Protein AF-0000000084341106 (afdb_homodimer)

Structure (mmCIF, N/CA/C/O backbone):
data_AF-0000000084341106-model_v1
#
loop_
_entity.id
_entity.type
_entity.pdbx_description
1 polymer 'Cytosolic protein'
#
loop_
_atom_site.group_PDB
_atom_site.id
_atom_site.type_symbol
_atom_site.label_atom_id
_atom_site.label_alt_id
_atom_site.label_comp_id
_atom_site.label_asym_id
_atom_site.label_entity_id
_atom_site.label_seq_id
_atom_site.pdbx_PDB_ins_code
_atom_site.Cartn_x
_atom_site.Cartn_y
_atom_site.Cartn_z
_atom_site.occupancy
_atom_site.B_iso_or_equiv
_atom_site.auth_seq_id
_atom_site.auth_comp_id
_atom_site.auth_asym_id
_atom_site.auth_atom_id
_atom_site.pdbx_PDB_model_num
ATOM 1 N N . MET A 1 1 ? -22.547 -4.137 9.688 1 32.44 1 MET A N 1
ATOM 2 C CA . MET A 1 1 ? -23.359 -3.033 10.18 1 32.44 1 MET A CA 1
ATOM 3 C C . MET A 1 1 ? -22.516 -1.785 10.406 1 32.44 1 MET A C 1
ATOM 5 O O . MET A 1 1 ? -21.516 -1.837 11.109 1 32.44 1 MET A O 1
ATOM 9 N N . THR A 1 2 ? -22.547 -0.933 9.492 1 40.53 2 THR A N 1
ATOM 10 C CA . THR A 1 2 ? -21.812 0.324 9.609 1 40.53 2 THR A CA 1
ATOM 11 C C . THR A 1 2 ? -22.125 1.005 10.938 1 40.53 2 THR A C 1
ATOM 13 O O . THR A 1 2 ? -23.281 1.341 11.219 1 40.53 2 THR A O 1
ATOM 16 N N . ALA A 1 3 ? -21.391 0.699 11.945 1 47.41 3 ALA A N 1
ATOM 17 C CA . ALA A 1 3 ? -21.641 1.39 13.211 1 47.41 3 ALA A CA 1
ATOM 18 C C . ALA A 1 3 ? -22.094 2.828 12.969 1 47.41 3 ALA A C 1
ATOM 20 O O . ALA A 1 3 ? -21.688 3.457 11.984 1 47.41 3 ALA A O 1
ATOM 21 N N . THR A 1 4 ? -23.047 3.281 13.688 1 64.75 4 THR A N 1
ATOM 22 C CA . THR A 1 4 ? -23.359 4.707 13.703 1 64.75 4 THR A CA 1
ATOM 23 C C . THR A 1 4 ? -22.156 5.523 14.156 1 64.75 4 THR A C 1
ATOM 25 O O . THR A 1 4 ? -21.25 4.992 14.781 1 64.75 4 THR A O 1
ATOM 28 N N . VAL A 1 5 ? -21.953 6.68 13.648 1 73.44 5 VAL A N 1
ATOM 29 C CA . VAL A 1 5 ? -20.844 7.566 13.977 1 73.44 5 VAL A CA 1
ATOM 30 C C . VAL A 1 5 ? -20.703 7.676 15.492 1 73.44 5 VAL A C 1
ATOM 32 O O . VAL A 1 5 ? -19.594 7.754 16.016 1 73.44 5 VAL A O 1
ATOM 35 N N . SER A 1 6 ? -21.781 7.551 16.109 1 75.94 6 SER A N 1
ATOM 36 C CA . SER A 1 6 ? -21.734 7.684 17.562 1 75.94 6 SER A CA 1
ATOM 37 C C . SER A 1 6 ? -21.016 6.508 18.203 1 75.94 6 SER A C 1
ATOM 39 O O . SER A 1 6 ? -20.453 6.633 19.297 1 75.94 6 SER A O 1
ATOM 41 N N . ASP A 1 7 ? -20.906 5.453 17.484 1 84.56 7 ASP A N 1
ATOM 42 C CA . ASP A 1 7 ? -20.219 4.273 18.016 1 84.56 7 ASP A CA 1
ATOM 43 C C . ASP A 1 7 ? -18.703 4.473 17.984 1 84.56 7 ASP A C 1
ATOM 45 O O . ASP A 1 7 ? -17.969 3.736 18.656 1 84.56 7 ASP A O 1
ATOM 49 N N . LEU A 1 8 ? -18.281 5.559 17.359 1 90.75 8 LEU A N 1
ATOM 50 C CA . LEU A 1 8 ? -16.859 5.848 17.234 1 90.75 8 LEU A CA 1
ATOM 51 C C . LEU A 1 8 ? -16.375 6.676 18.422 1 90.75 8 LEU A C 1
ATOM 53 O O . LEU A 1 8 ? -15.172 6.73 18.703 1 90.75 8 LEU A O 1
ATOM 57 N N . TRP A 1 9 ? -17.359 7.32 19.141 1 94.44 9 TRP A N 1
ATOM 58 C CA . TRP A 1 9 ? -16.984 8.297 20.156 1 94.44 9 TRP A CA 1
ATOM 59 C C . TRP A 1 9 ? -16.625 7.602 21.469 1 94.44 9 TRP A C 1
ATOM 61 O O . TRP A 1 9 ? -17.375 6.727 21.938 1 94.44 9 TRP A O 1
ATOM 71 N N . ASP A 1 10 ? -15.5 7.977 21.953 1 94.81 10 ASP A N 1
ATOM 72 C CA . ASP A 1 10 ? -15.086 7.559 23.281 1 94.81 10 ASP A CA 1
ATOM 73 C C . ASP A 1 10 ? -15.617 8.523 24.344 1 94.81 10 ASP A C 1
ATOM 75 O O . ASP A 1 10 ? -15.461 9.742 24.219 1 94.81 10 ASP A O 1
ATOM 79 N N . GLU A 1 11 ? -16.109 8.07 25.422 1 94.31 11 GLU A N 1
ATOM 80 C CA . GLU A 1 11 ? -16.797 8.875 26.438 1 94.31 11 GLU A CA 1
ATOM 81 C C . GLU A 1 11 ? -15.828 9.844 27.109 1 94.31 11 GLU A C 1
ATOM 83 O O . GLU A 1 11 ? -16.234 10.891 27.609 1 94.31 11 GLU A O 1
ATOM 88 N N . THR A 1 12 ? -14.586 9.523 27.094 1 95 12 THR A N 1
ATOM 89 C CA . THR A 1 12 ? -13.578 10.367 27.75 1 95 12 THR A CA 1
ATOM 90 C C . THR A 1 12 ? -12.836 11.203 26.703 1 95 12 THR A C 1
ATOM 92 O O . THR A 1 12 ? -12.836 12.43 26.766 1 95 12 THR A O 1
ATOM 95 N N . LEU A 1 13 ? -12.344 10.617 25.641 1 96.5 13 LEU A N 1
ATOM 96 C CA . LEU A 1 13 ? -11.5 11.273 24.656 1 96.5 13 LEU A CA 1
ATOM 97 C C . LEU A 1 13 ? -12.328 12.219 23.781 1 96.5 13 LEU A C 1
ATOM 99 O O . LEU A 1 13 ? -11.805 13.219 23.281 1 96.5 13 LEU A O 1
ATOM 103 N N . ASP A 1 14 ? -13.672 11.828 23.688 1 96.88 14 ASP A N 1
ATOM 104 C CA . ASP A 1 14 ? -14.547 12.609 22.812 1 96.88 14 ASP A CA 1
ATOM 105 C C . ASP A 1 14 ? -15.734 13.172 23.594 1 96.88 14 ASP A C 1
ATOM 107 O O . ASP A 1 14 ? -16.828 13.312 23.047 1 96.88 14 ASP A O 1
ATOM 111 N N . ALA A 1 15 ? -15.594 13.492 24.828 1 93.94 15 ALA A N 1
ATOM 112 C CA . ALA A 1 15 ? -16.688 13.898 25.703 1 93.94 15 ALA A CA 1
ATOM 113 C C . ALA A 1 15 ? -17.438 15.102 25.125 1 93.94 15 ALA A C 1
ATOM 115 O O . ALA A 1 15 ? -18.656 15.188 25.234 1 93.94 15 ALA A O 1
ATOM 116 N N . ASP A 1 16 ? -16.781 15.969 24.531 1 92.12 16 ASP A N 1
ATOM 117 C CA . ASP A 1 16 ? -17.406 17.203 24.047 1 92.12 16 ASP A CA 1
ATOM 118 C C . ASP A 1 16 ? -18.297 16.922 22.844 1 92.12 16 ASP A C 1
ATOM 120 O O . ASP A 1 16 ? -19.125 17.766 22.469 1 92.12 16 ASP A O 1
ATOM 124 N N . ARG A 1 17 ? -18.125 15.766 22.203 1 94.81 17 ARG A N 1
ATOM 125 C CA . ARG A 1 17 ? -18.938 15.406 21.047 1 94.81 17 ARG A CA 1
ATOM 126 C C . ARG A 1 17 ? -20.375 15.102 21.469 1 94.81 17 ARG A C 1
ATOM 128 O O . ARG A 1 17 ? -21.297 15.117 20.641 1 94.81 17 ARG A O 1
ATOM 135 N N . PHE A 1 18 ? -20.578 14.93 22.766 1 93.62 18 PHE A N 1
ATOM 136 C CA . PHE A 1 18 ? -21.906 14.586 23.281 1 93.62 18 PHE A CA 1
ATOM 137 C C . PHE A 1 18 ? -22.688 15.852 23.625 1 93.62 18 PHE A C 1
ATOM 139 O O . PHE A 1 18 ? -23.875 15.773 23.969 1 93.62 18 PHE A O 1
ATOM 146 N N . VAL A 1 19 ? -22.047 16.969 23.5 1 94.44 19 VAL A N 1
ATOM 147 C CA . VAL A 1 19 ? -22.688 18.25 23.75 1 94.44 19 VAL A CA 1
ATOM 148 C C . VAL A 1 19 ? -22.828 19.031 22.438 1 94.44 19 VAL A C 1
ATOM 150 O O . VAL A 1 19 ? -21.828 19.344 21.781 1 94.44 19 VAL A O 1
ATOM 153 N N . PRO A 1 20 ? -24.031 19.344 22.109 1 94.38 20 PRO A N 1
ATOM 154 C CA . PRO A 1 20 ? -24.203 20.109 20.875 1 94.38 20 PRO A CA 1
ATOM 155 C C . PRO A 1 20 ? -23.531 21.484 20.922 1 94.38 20 PRO A C 1
ATOM 157 O O . PRO A 1 20 ? -23.531 22.141 21.953 1 94.38 20 PRO A O 1
ATOM 160 N N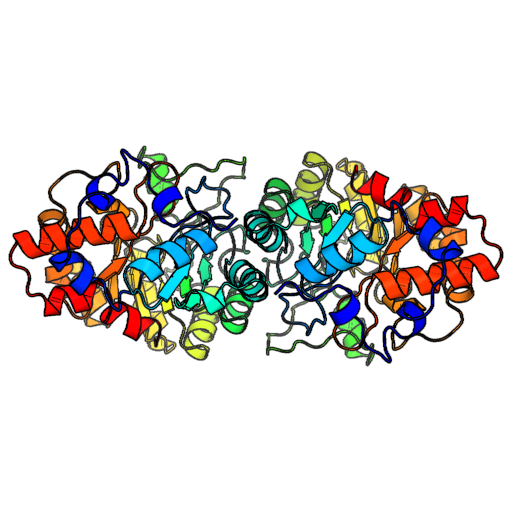 . ASP A 1 21 ? -22.875 21.875 19.828 1 96.38 21 ASP A N 1
ATOM 161 C CA . ASP A 1 21 ? -22.297 23.203 19.625 1 96.38 21 ASP A CA 1
ATOM 162 C C . ASP A 1 21 ? -22.484 23.656 18.188 1 96.38 21 ASP A C 1
ATOM 164 O O . ASP A 1 21 ? -21.531 23.641 17.406 1 96.38 21 ASP A O 1
ATOM 168 N N . PRO A 1 22 ? -23.641 24.125 17.875 1 96.75 22 PRO A N 1
ATOM 169 C CA . PRO A 1 22 ? -23.969 24.484 16.484 1 96.75 22 PRO A CA 1
ATOM 170 C C . PRO A 1 22 ? -23.062 25.578 15.938 1 96.75 22 PRO A C 1
ATOM 172 O O . PRO A 1 22 ? -22.797 25.625 14.734 1 96.75 22 PRO A O 1
ATOM 175 N N . GLU A 1 23 ? -22.672 26.469 16.844 1 97.62 23 GLU A N 1
ATOM 176 C CA . GLU A 1 23 ? -21.797 27.562 16.406 1 97.62 23 GLU A CA 1
ATOM 177 C C . GLU A 1 23 ? -20.484 27.016 15.875 1 97.62 23 GLU A C 1
ATOM 179 O O . GLU A 1 23 ? -20.031 27.406 14.789 1 97.62 23 GLU A O 1
ATOM 184 N N . VAL A 1 24 ? -19.891 26.109 16.562 1 98.25 24 VAL A N 1
ATOM 185 C CA . VAL A 1 24 ? -18.625 25.5 16.156 1 98.25 24 VAL A CA 1
ATOM 186 C C . VAL A 1 24 ? -18.844 24.641 14.922 1 98.25 24 VAL A C 1
ATOM 188 O O . VAL A 1 24 ? -18.062 24.688 13.977 1 98.25 24 VAL A O 1
ATOM 191 N N . ASP A 1 25 ? -19.906 23.875 14.93 1 97.38 25 ASP A N 1
ATOM 192 C CA . ASP A 1 25 ? -20.172 22.953 13.836 1 97.38 25 ASP A CA 1
ATOM 193 C C . ASP A 1 25 ? -20.359 23.703 12.516 1 97.38 25 ASP A C 1
ATOM 195 O O . ASP A 1 25 ? -19.953 23.219 11.461 1 97.38 25 ASP A O 1
ATOM 199 N N . ALA A 1 26 ? -20.969 24.859 12.625 1 98.19 26 ALA A N 1
ATOM 200 C CA . ALA A 1 26 ? -21.172 25.672 11.422 1 98.19 26 ALA A CA 1
ATOM 201 C C . ALA A 1 26 ? -19.828 26.078 10.812 1 98.19 26 ALA A C 1
ATOM 203 O O . ALA A 1 26 ? -19.719 26.188 9.586 1 98.19 26 ALA A O 1
ATOM 204 N N . LEU A 1 27 ? -18.797 26.234 11.641 1 98.69 27 LEU A N 1
ATOM 205 C CA . LEU A 1 27 ? -17.484 26.703 11.172 1 98.69 27 LEU A CA 1
ATOM 206 C C . LEU A 1 27 ? -16.656 25.531 10.664 1 98.69 27 LEU A C 1
ATOM 208 O O . LEU A 1 27 ? -15.625 25.734 10.016 1 98.69 27 LEU A O 1
ATOM 212 N N . LEU A 1 28 ? -17.109 24.312 10.852 1 98.62 28 LEU A N 1
ATOM 213 C CA . LEU A 1 28 ? -16.406 23.141 10.383 1 98.62 28 LEU A CA 1
ATOM 214 C C . LEU A 1 28 ? -16.844 22.75 8.977 1 98.62 28 LEU A C 1
ATOM 216 O O . LEU A 1 28 ? -16.156 21.984 8.289 1 98.62 28 LEU A O 1
ATOM 220 N N . VAL A 1 29 ? -18.094 23.266 8.555 1 98.5 29 VAL A N 1
ATOM 221 C CA . VAL A 1 29 ? -18.594 22.969 7.223 1 98.5 29 VAL A CA 1
ATOM 222 C C . VAL A 1 29 ? -17.578 23.422 6.172 1 98.5 29 VAL A C 1
ATOM 224 O O . VAL A 1 29 ? -17.109 24.562 6.207 1 98.5 29 VAL A O 1
ATOM 227 N N . GLY A 1 30 ? -17.203 22.484 5.316 1 98.5 30 GLY A N 1
ATOM 228 C CA . GLY A 1 30 ? -16.219 22.781 4.289 1 98.5 30 GLY A CA 1
ATOM 229 C C . GLY A 1 30 ? -14.789 22.547 4.734 1 98.5 30 GLY A C 1
ATOM 230 O O . GLY A 1 30 ? -13.844 22.828 3.992 1 98.5 30 GLY A O 1
ATOM 231 N N . GLY A 1 31 ? -14.586 22 5.957 1 98.81 31 GLY A N 1
ATOM 232 C CA . GLY A 1 31 ? -13.258 21.719 6.48 1 98.81 31 GLY A CA 1
ATOM 233 C C . GLY A 1 31 ? -12.477 20.734 5.625 1 98.81 31 GLY A C 1
ATOM 234 O O . GLY A 1 31 ? -13.062 19.984 4.844 1 98.81 31 GLY A O 1
ATOM 235 N N . VAL A 1 32 ? -11.164 20.828 5.645 1 98.94 32 VAL A N 1
ATOM 236 C CA . VAL A 1 32 ? -10.227 19.938 4.969 1 98.94 32 VAL A CA 1
ATOM 237 C C . VAL A 1 32 ? -9.078 19.578 5.914 1 98.94 32 VAL A C 1
ATOM 239 O O . VAL A 1 32 ? -8.359 20.453 6.379 1 98.94 32 VAL A O 1
ATOM 242 N N . ASP A 1 33 ? -8.961 18.312 6.238 1 98.88 33 ASP A N 1
ATOM 243 C CA . ASP A 1 33 ? -7.871 17.844 7.082 1 98.88 33 ASP A CA 1
ATOM 244 C C . ASP A 1 33 ? -6.77 17.203 6.246 1 98.88 33 ASP A C 1
ATOM 246 O O . ASP A 1 33 ? -6.902 16.047 5.809 1 98.88 33 ASP A O 1
ATOM 250 N N . LEU A 1 34 ? -5.617 17.812 6.141 1 98.75 34 LEU A N 1
ATOM 251 C CA . LEU A 1 34 ? -4.543 17.344 5.266 1 98.75 34 LEU A CA 1
ATOM 252 C C . LEU A 1 34 ? -3.684 16.297 5.961 1 98.75 34 LEU A C 1
ATOM 254 O O . LEU A 1 34 ? -2.717 15.797 5.383 1 98.75 34 LEU A O 1
ATOM 258 N N . HIS A 1 35 ? -4.059 15.953 7.188 1 98.81 35 HIS A N 1
ATOM 259 C CA . HIS A 1 35 ? -3.15 15.117 7.965 1 98.81 35 HIS A CA 1
ATOM 260 C C . HIS A 1 35 ? -3.908 14.297 9 1 98.81 35 HIS A C 1
ATOM 262 O O . HIS A 1 35 ? -4.023 14.695 10.156 1 98.81 35 HIS A O 1
ATOM 268 N N . THR A 1 36 ? -4.379 13.133 8.625 1 98.75 36 THR A N 1
ATOM 269 C CA . THR A 1 36 ? -5.02 12.195 9.531 1 98.75 36 THR A CA 1
ATOM 270 C C . THR A 1 36 ? -4.262 10.867 9.562 1 98.75 36 THR A C 1
ATOM 272 O O . THR A 1 36 ? -3.529 10.547 8.625 1 98.75 36 THR A O 1
ATOM 275 N N . HIS A 1 37 ? -4.422 10.117 10.641 1 98.38 37 HIS A N 1
ATOM 276 C CA . HIS A 1 37 ? -3.709 8.859 10.805 1 98.38 37 HIS A CA 1
ATOM 277 C C . HIS A 1 37 ? -4.676 7.707 11.07 1 98.38 37 HIS A C 1
ATOM 279 O O . HIS A 1 37 ? -4.652 7.113 12.148 1 98.38 37 HIS A O 1
ATOM 285 N N . PRO A 1 38 ? -5.473 7.312 10.133 1 98.31 38 PRO A N 1
ATOM 286 C CA . PRO A 1 38 ? -6.262 6.09 10.281 1 98.31 38 PRO A CA 1
ATOM 287 C C . PRO A 1 38 ? -5.441 4.824 10.055 1 98.31 38 PRO A C 1
ATOM 289 O O . PRO A 1 38 ? -4.266 4.902 9.688 1 98.31 38 PRO A O 1
ATOM 292 N N . GLY A 1 39 ? -6.094 3.711 10.367 1 97.06 39 GLY A N 1
ATOM 293 C CA . GLY A 1 39 ? -5.488 2.443 9.992 1 97.06 39 GLY A CA 1
ATOM 294 C C . GLY A 1 39 ? -5.785 2.041 8.562 1 97.06 39 GLY A C 1
ATOM 295 O O . GLY A 1 39 ? -6.645 2.639 7.906 1 97.06 39 GLY A O 1
ATOM 296 N N . PRO A 1 40 ? -5.023 1.039 8.094 1 97.12 40 PRO A N 1
ATOM 297 C CA . PRO A 1 40 ? -4.086 0.155 8.789 1 97.12 40 PRO A CA 1
ATOM 298 C C . PRO A 1 40 ? -2.723 0.804 9.016 1 97.12 40 PRO A C 1
ATOM 300 O O . PRO A 1 40 ? -2.314 1.677 8.25 1 97.12 40 PRO A O 1
ATOM 303 N N . SER A 1 41 ? -2.109 0.45 10.039 1 96.69 41 SER A N 1
ATOM 304 C CA . SER A 1 41 ? -0.81 1.003 10.406 1 96.69 41 SER A CA 1
ATOM 305 C C . SER A 1 41 ? -0.132 0.157 11.484 1 96.69 41 SER A C 1
ATOM 307 O O . SER A 1 41 ? -0.804 -0.431 12.328 1 96.69 41 SER A O 1
ATOM 309 N N . PRO A 1 42 ? 1.198 0.078 11.414 1 96 42 PRO A N 1
ATOM 310 C CA . PRO A 1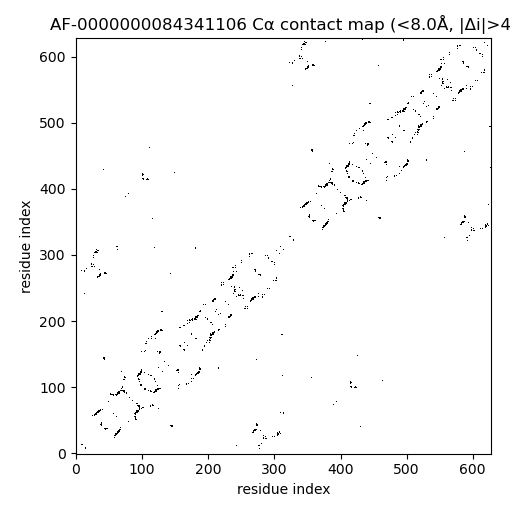 42 ? 1.908 -0.516 12.547 1 96 42 PRO A CA 1
ATOM 311 C C . PRO A 1 42 ? 1.64 0.217 13.859 1 96 42 PRO A C 1
ATOM 313 O O . PRO A 1 42 ? 1.7 -0.388 14.93 1 96 42 PRO A O 1
ATOM 316 N N . PHE A 1 43 ? 1.455 1.545 13.75 1 95.5 43 PHE A N 1
ATOM 317 C CA . PHE A 1 43 ? 1.056 2.305 14.922 1 95.5 43 PHE A CA 1
ATOM 318 C C . PHE A 1 43 ? -0.401 2.031 15.281 1 95.5 43 PHE A C 1
ATOM 320 O O . PHE A 1 43 ? -1.273 2.066 14.406 1 95.5 43 PHE A O 1
ATOM 327 N N . PRO A 1 44 ? -0.688 1.733 16.531 1 94.75 44 PRO A N 1
ATOM 328 C CA . PRO A 1 44 ? -2.078 1.482 16.906 1 94.75 44 PRO A CA 1
ATOM 329 C C . PRO A 1 44 ? -3.002 2.654 16.578 1 94.75 44 PRO A C 1
ATOM 331 O O . PRO A 1 44 ? -2.684 3.803 16.906 1 94.75 44 PRO A O 1
ATOM 334 N N . ARG A 1 45 ? -4.066 2.332 15.945 1 96.06 45 ARG A N 1
ATOM 335 C CA . ARG A 1 45 ? -5.016 3.348 15.5 1 96.06 45 ARG A CA 1
ATOM 336 C C . ARG A 1 45 ? -6.383 3.135 16.141 1 96.06 45 ARG A C 1
ATOM 338 O O . ARG A 1 45 ? -6.703 2.029 16.578 1 96.06 45 ARG A O 1
ATOM 345 N N . ARG A 1 46 ? -7.18 4.215 16.203 1 93.5 46 ARG A N 1
ATOM 346 C CA . ARG A 1 46 ? -8.508 4.219 16.812 1 93.5 46 ARG A CA 1
ATOM 347 C C . ARG A 1 46 ? -9.602 4.133 15.75 1 93.5 46 ARG A C 1
ATOM 349 O O . ARG A 1 46 ? -10.758 3.84 16.062 1 93.5 46 ARG A O 1
ATOM 356 N N . MET A 1 47 ? -9.203 4.398 14.586 1 96.44 47 MET A N 1
ATOM 357 C CA . MET A 1 47 ? -10.203 4.516 13.531 1 96.44 47 MET A CA 1
ATOM 358 C C . MET A 1 47 ? -9.664 3.988 12.211 1 96.44 47 MET A C 1
ATOM 360 O O . MET A 1 47 ? -8.453 3.99 11.977 1 96.44 47 MET A O 1
ATOM 364 N N . SER A 1 48 ? -10.57 3.486 11.391 1 97.5 48 SER A N 1
ATOM 365 C CA . SER A 1 48 ? -10.258 3.131 10.008 1 97.5 48 SER A CA 1
ATOM 366 C C . SER A 1 48 ? -10.43 4.324 9.078 1 97.5 48 SER A C 1
ATOM 368 O O . SER A 1 48 ? -10.891 5.387 9.5 1 97.5 48 SER A O 1
ATOM 370 N N . ILE A 1 49 ? -10.039 4.129 7.859 1 98.56 49 ILE A N 1
ATOM 371 C CA . ILE A 1 49 ? -10.25 5.156 6.844 1 98.56 49 ILE A CA 1
ATOM 372 C C . ILE A 1 49 ? -11.742 5.426 6.684 1 98.56 49 ILE A C 1
ATOM 374 O O . ILE A 1 49 ? -12.172 6.578 6.609 1 98.56 49 ILE A O 1
ATOM 378 N N . MET A 1 50 ? -12.547 4.371 6.715 1 97.62 50 MET A N 1
ATOM 379 C CA . MET A 1 50 ? -13.992 4.492 6.598 1 97.62 50 MET A CA 1
ATOM 380 C C . MET A 1 50 ? -14.57 5.273 7.773 1 97.62 50 MET A C 1
ATOM 382 O O . MET A 1 50 ? -15.445 6.121 7.59 1 97.62 50 MET A O 1
ATOM 386 N N . ASP A 1 51 ? -14.055 4.992 8.938 1 97.12 51 ASP A N 1
ATOM 387 C CA . ASP A 1 51 ? -14.5 5.688 10.141 1 97.12 51 ASP A CA 1
ATOM 388 C C . ASP A 1 51 ? -14.195 7.184 10.055 1 97.12 51 ASP A C 1
ATOM 390 O O . ASP A 1 51 ? -15.047 8.016 10.383 1 97.12 51 ASP A O 1
ATOM 394 N N . ALA A 1 52 ? -12.977 7.492 9.633 1 97.94 52 ALA A N 1
ATOM 395 C CA . ALA A 1 52 ? -12.555 8.883 9.523 1 97.94 52 ALA A CA 1
ATOM 396 C C . ALA A 1 52 ? -13.461 9.656 8.57 1 97.94 52 ALA A C 1
ATOM 398 O O . ALA A 1 52 ? -13.914 10.758 8.891 1 97.94 52 ALA A O 1
ATOM 399 N N . ALA A 1 53 ? -13.719 9.047 7.441 1 98.06 53 ALA A N 1
ATOM 400 C CA . ALA A 1 53 ? -14.562 9.688 6.43 1 98.06 53 ALA A CA 1
ATOM 401 C C . ALA A 1 53 ? -15.984 9.883 6.949 1 98.06 53 ALA A C 1
ATOM 403 O O . ALA A 1 53 ? -16.562 10.953 6.773 1 98.06 53 ALA A O 1
ATOM 404 N N . THR A 1 54 ? -16.5 8.891 7.605 1 97.12 54 THR A N 1
ATOM 405 C CA . THR A 1 54 ? -17.875 8.938 8.125 1 97.12 54 THR A CA 1
ATOM 406 C C . THR A 1 54 ? -18 10.031 9.18 1 97.12 54 THR A C 1
ATOM 408 O O . THR A 1 54 ? -18.969 10.812 9.156 1 97.12 54 THR A O 1
ATOM 411 N N . ASP A 1 55 ? -17.047 10.07 10.07 1 97.25 55 ASP A N 1
ATOM 412 C CA . ASP A 1 55 ? -17.078 11.086 11.117 1 97.25 55 ASP A CA 1
ATOM 413 C C . ASP A 1 55 ? -16.984 12.492 10.523 1 97.25 55 ASP A C 1
ATOM 415 O O . ASP A 1 55 ? -17.734 13.383 10.914 1 97.25 55 ASP A O 1
ATOM 419 N N . ALA A 1 56 ? -16.125 12.68 9.57 1 97.94 56 ALA A N 1
ATOM 420 C CA . ALA A 1 56 ? -15.922 13.977 8.922 1 97.94 56 ALA A CA 1
ATOM 421 C C . ALA A 1 56 ? -17.188 14.414 8.18 1 97.94 56 ALA A C 1
ATOM 423 O O . ALA A 1 56 ? -17.531 15.602 8.164 1 97.94 56 ALA A O 1
ATOM 424 N N . ALA A 1 57 ? -17.875 13.492 7.621 1 97.19 57 ALA A N 1
ATOM 425 C CA . ALA A 1 57 ? -19.078 13.781 6.844 1 97.19 57 ALA A CA 1
ATOM 426 C C . ALA A 1 57 ? -20.172 14.344 7.738 1 97.19 57 ALA A C 1
ATOM 428 O O . ALA A 1 57 ? -20.984 15.164 7.293 1 97.19 57 ALA A O 1
ATOM 429 N N . THR A 1 58 ? -20.203 13.969 8.961 1 95.38 58 THR A N 1
ATOM 430 C CA . THR A 1 58 ? -21.266 14.383 9.867 1 95.38 58 THR A CA 1
ATOM 431 C C . THR A 1 58 ? -21.234 15.891 10.094 1 95.38 58 THR A C 1
ATOM 433 O O . THR A 1 58 ? -22.234 16.5 10.461 1 95.38 58 THR A O 1
ATOM 436 N N . VAL A 1 59 ? -20.016 16.469 9.852 1 96.25 59 VAL A N 1
ATOM 437 C CA . VAL A 1 59 ? -19.906 17.906 10.117 1 96.25 59 VAL A CA 1
ATOM 438 C C . VAL A 1 59 ? -19.656 18.656 8.82 1 96.25 59 VAL A C 1
ATOM 440 O O . VAL A 1 59 ? -19.297 19.828 8.836 1 96.25 59 VAL A O 1
ATOM 443 N N . GLY A 1 60 ? -19.672 17.969 7.723 1 97.56 60 GLY A N 1
ATOM 444 C CA . GLY A 1 60 ? -19.656 18.625 6.422 1 97.56 60 GLY A CA 1
ATOM 445 C C . GLY A 1 60 ? -18.25 18.891 5.906 1 97.56 60 GLY A C 1
ATOM 446 O O . GLY A 1 60 ? -18.047 19.812 5.121 1 97.56 60 GLY A O 1
ATOM 447 N N . PHE A 1 61 ? -17.25 18.156 6.352 1 98.62 61 PHE A N 1
ATOM 448 C CA . PHE A 1 61 ? -15.906 18.266 5.789 1 98.62 61 PHE A CA 1
ATOM 449 C C . PHE A 1 61 ? -15.906 17.891 4.312 1 98.62 61 PHE A C 1
ATOM 451 O O . PHE A 1 61 ? -16.641 16.984 3.9 1 98.62 61 PHE A O 1
ATOM 458 N N . ARG A 1 62 ? -15.016 18.516 3.596 1 98.5 62 ARG A N 1
ATOM 459 C CA . ARG A 1 62 ? -14.93 18.266 2.16 1 98.5 62 ARG A CA 1
ATOM 460 C C . ARG A 1 62 ? -13.938 17.156 1.853 1 98.5 62 ARG A C 1
ATOM 462 O O . ARG A 1 62 ? -14.148 16.375 0.919 1 98.5 62 ARG A O 1
ATOM 469 N N . ALA A 1 63 ? -12.844 17.094 2.621 1 98.88 63 ALA A N 1
ATOM 470 C CA . ALA A 1 63 ? -11.789 16.156 2.223 1 98.88 63 ALA A CA 1
ATOM 471 C C . ALA A 1 63 ? -10.891 15.812 3.404 1 98.88 63 ALA A C 1
ATOM 473 O O . ALA A 1 63 ? -10.797 16.578 4.371 1 98.88 63 ALA A O 1
ATOM 474 N N . LEU A 1 64 ? -10.32 14.664 3.316 1 98.75 64 LEU A N 1
ATOM 475 C CA . LEU A 1 64 ? -9.32 14.164 4.25 1 98.75 64 LEU A CA 1
ATOM 476 C C . LEU A 1 64 ? -8.109 13.617 3.504 1 98.75 64 LEU A C 1
ATOM 478 O O . LEU A 1 64 ? -8.25 12.992 2.453 1 98.75 64 LEU A O 1
ATOM 482 N N . VAL A 1 65 ? -6.926 13.844 4.062 1 98.94 65 VAL A N 1
ATOM 483 C CA . VAL A 1 65 ? -5.719 13.148 3.619 1 98.94 65 VAL A CA 1
ATOM 484 C C . VAL A 1 65 ? -5.27 12.156 4.688 1 98.94 65 VAL A C 1
ATOM 486 O O . VAL A 1 65 ? -5.117 12.516 5.855 1 98.94 65 VAL A O 1
ATOM 489 N N . CYS A 1 66 ? -5.145 10.922 4.27 1 98.88 66 CYS A N 1
ATOM 490 C CA . CYS A 1 66 ? -4.715 9.859 5.172 1 98.88 66 CYS A CA 1
ATOM 491 C C . CYS A 1 66 ? -3.223 9.586 5.031 1 98.88 66 CYS A C 1
ATOM 493 O O . CYS A 1 66 ? -2.723 9.391 3.92 1 98.88 66 CYS A O 1
ATOM 495 N N . LYS A 1 67 ? -2.543 9.516 6.16 1 98.75 67 LYS A N 1
ATOM 496 C CA . LYS A 1 67 ? -1.092 9.359 6.168 1 98.75 67 LYS A CA 1
ATOM 497 C C . LYS A 1 67 ? -0.674 8.148 6.996 1 98.75 67 LYS A C 1
ATOM 499 O O . LYS A 1 67 ? -1.193 7.934 8.094 1 98.75 67 LYS A O 1
ATOM 504 N N . SER A 1 68 ? 0.153 7.406 6.449 1 98.25 68 SER A N 1
ATOM 505 C CA . SER A 1 68 ? 0.958 6.43 7.176 1 98.25 68 SER A CA 1
ATOM 506 C C . SER A 1 68 ? 2.445 6.742 7.055 1 98.25 68 SER A C 1
ATOM 508 O O . SER A 1 68 ? 2.914 7.16 5.992 1 98.25 68 SER A O 1
ATOM 510 N N . HIS A 1 69 ? 3.141 6.516 8.117 1 98 69 HIS A N 1
ATOM 511 C CA . HIS A 1 69 ? 4.59 6.691 8.086 1 98 69 HIS A CA 1
ATOM 512 C C . HIS A 1 69 ? 5.27 5.555 7.332 1 98 69 HIS A C 1
ATOM 514 O O . HIS A 1 69 ? 6.438 5.664 6.961 1 98 69 HIS A O 1
ATOM 520 N N . HIS A 1 70 ? 4.52 4.488 7.074 1 97.94 70 HIS A N 1
ATOM 521 C CA . HIS A 1 70 ? 5.191 3.248 6.703 1 97.94 70 HIS A CA 1
ATOM 522 C C . HIS A 1 70 ? 4.875 2.854 5.266 1 97.94 70 HIS A C 1
ATOM 524 O O . HIS A 1 70 ? 5.617 2.09 4.648 1 97.94 70 HIS A O 1
ATOM 530 N N . HIS A 1 71 ? 3.754 3.234 4.777 1 98.12 71 HIS A N 1
ATOM 531 C CA . HIS A 1 71 ? 3.338 2.881 3.426 1 98.12 71 HIS A CA 1
ATOM 532 C C . HIS A 1 71 ? 2.42 3.945 2.834 1 98.12 71 HIS A C 1
ATOM 534 O O . HIS A 1 71 ? 1.931 4.82 3.555 1 98.12 71 HIS A O 1
ATOM 540 N N . SER A 1 72 ? 2.305 3.951 1.5 1 98.5 72 SER A N 1
ATOM 541 C CA . SER A 1 72 ? 1.286 4.789 0.874 1 98.5 72 SER A CA 1
ATOM 542 C C . SER A 1 72 ? -0.116 4.273 1.175 1 98.5 72 SER A C 1
ATOM 544 O O . SER A 1 72 ? -0.406 3.092 0.969 1 98.5 72 SER A O 1
ATOM 546 N N . MET A 1 73 ? -0.992 5.137 1.605 1 98.44 73 MET A N 1
ATOM 547 C CA . MET A 1 73 ? -2.354 4.703 1.909 1 98.44 73 MET A CA 1
ATOM 548 C C . MET A 1 73 ? -3.26 4.867 0.693 1 98.44 73 MET A C 1
ATOM 550 O O . MET A 1 73 ? -4.457 4.582 0.763 1 98.44 73 MET A O 1
ATOM 554 N N . GLN A 1 74 ? -2.637 5.312 -0.388 1 98.69 74 GLN A N 1
ATOM 555 C CA . GLN A 1 74 ? -3.463 5.559 -1.565 1 98.69 74 GLN A CA 1
ATOM 556 C C . GLN A 1 74 ? -4.082 4.266 -2.088 1 98.69 74 GLN A C 1
ATOM 558 O O . GLN A 1 74 ? -5.23 4.258 -2.535 1 98.69 74 GLN A O 1
ATOM 563 N N . SER A 1 75 ? -3.336 3.168 -2.027 1 98.19 75 SER A N 1
ATOM 564 C CA . SER A 1 75 ? -3.92 1.919 -2.506 1 98.19 75 SER A CA 1
ATOM 565 C C . SER A 1 75 ? -5.012 1.423 -1.565 1 98.19 75 SER A C 1
ATOM 567 O O . SER A 1 75 ? -5.992 0.82 -2.008 1 98.19 75 SER A O 1
ATOM 569 N N . ASP A 1 76 ? -4.887 1.653 -0.268 1 98.69 76 ASP A N 1
ATOM 570 C CA . ASP A 1 76 ? -5.941 1.348 0.692 1 98.69 76 ASP A CA 1
ATOM 571 C C . ASP A 1 76 ? -7.242 2.064 0.328 1 98.69 76 ASP A C 1
ATOM 573 O O . ASP A 1 76 ? -8.32 1.463 0.35 1 98.69 76 ASP A O 1
ATOM 577 N N . ILE A 1 77 ? -7.043 3.295 0.051 1 98.81 77 ILE A N 1
ATOM 578 C CA . ILE A 1 77 ? -8.172 4.164 -0.261 1 98.81 77 ILE A CA 1
ATOM 579 C C . ILE A 1 77 ? -8.867 3.676 -1.532 1 98.81 77 ILE A C 1
ATOM 581 O O . ILE A 1 77 ? -10.094 3.559 -1.573 1 98.81 77 ILE A O 1
ATOM 585 N N . LEU A 1 78 ? -8.094 3.346 -2.52 1 98.44 78 LEU A N 1
ATOM 586 C CA . LEU A 1 78 ? -8.656 2.842 -3.77 1 98.44 78 LEU A CA 1
ATOM 587 C C . LEU A 1 78 ? -9.391 1.521 -3.543 1 98.44 78 LEU A C 1
ATOM 589 O O . LEU A 1 78 ? -10.438 1.281 -4.137 1 98.44 78 LEU A O 1
ATOM 593 N N . ALA A 1 79 ? -8.828 0.663 -2.729 1 98.44 79 ALA A N 1
ATOM 594 C CA . ALA A 1 79 ? -9.508 -0.59 -2.404 1 98.44 79 ALA A CA 1
ATOM 595 C C . ALA A 1 79 ? -10.867 -0.33 -1.767 1 98.44 79 ALA A C 1
ATOM 597 O O . ALA A 1 79 ? -11.852 -0.995 -2.098 1 98.44 79 ALA A O 1
ATOM 598 N N . LEU A 1 80 ? -10.914 0.663 -0.921 1 98.38 80 LEU A N 1
ATOM 599 C CA . LEU A 1 80 ? -12.133 0.966 -0.18 1 98.38 80 LEU A CA 1
ATOM 600 C C . LEU A 1 80 ? -13.148 1.679 -1.069 1 98.38 80 LEU A C 1
ATOM 602 O O . LEU A 1 80 ? -14.344 1.654 -0.791 1 98.38 80 LEU A O 1
ATOM 606 N N . GLU A 1 81 ? -12.664 2.373 -2.098 1 96.81 81 GLU A N 1
ATOM 607 C CA . GLU A 1 81 ? -13.594 2.996 -3.037 1 96.81 81 GLU A CA 1
ATOM 608 C C . GLU A 1 81 ? -14.484 1.951 -3.709 1 96.81 81 GLU A C 1
ATOM 610 O O . GLU A 1 81 ? -15.633 2.232 -4.047 1 96.81 81 GLU A O 1
ATOM 615 N N . SER A 1 82 ? -13.93 0.776 -3.805 1 90.12 82 SER A N 1
ATOM 616 C CA . SER A 1 82 ? -14.688 -0.306 -4.426 1 90.12 82 SER A CA 1
ATOM 617 C C . SER A 1 82 ? -15.836 -0.765 -3.533 1 90.12 82 SER A C 1
ATOM 619 O O . SER A 1 82 ? -16.734 -1.473 -3.984 1 90.12 82 SER A O 1
ATOM 621 N N . VAL A 1 83 ? -15.812 -0.282 -2.309 1 94.62 83 VAL A N 1
ATOM 622 C CA . VAL A 1 83 ? -16.828 -0.759 -1.385 1 94.62 83 VAL A CA 1
ATOM 623 C C . VAL A 1 83 ? -17.516 0.429 -0.704 1 94.62 83 VAL A C 1
ATOM 625 O O . VAL A 1 83 ? -17.891 0.351 0.469 1 94.62 83 VAL A O 1
ATOM 628 N N . GLY A 1 84 ? -17.562 1.533 -1.352 1 94.5 84 GLY A N 1
ATOM 629 C CA . GLY A 1 84 ? -18.516 2.549 -0.942 1 94.5 84 GLY A CA 1
ATOM 630 C C . GLY A 1 84 ? -17.859 3.764 -0.308 1 94.5 84 GLY A C 1
ATOM 631 O O . GLY A 1 84 ? -18.547 4.68 0.144 1 94.5 84 GLY A O 1
ATOM 632 N N . LEU A 1 85 ? -16.516 3.83 -0.264 1 97 85 LEU A N 1
ATOM 633 C CA . LEU A 1 85 ? -15.852 4.996 0.318 1 97 85 LEU A CA 1
ATOM 634 C C . LEU A 1 85 ? -16.281 6.273 -0.397 1 97 85 LEU A C 1
ATOM 636 O O . LEU A 1 85 ? -16.547 7.293 0.247 1 97 85 LEU A O 1
ATOM 640 N N . ARG A 1 86 ? -16.5 6.211 -1.661 1 94.75 86 ARG A N 1
ATOM 641 C CA . ARG A 1 86 ? -16.828 7.383 -2.467 1 94.75 86 ARG A CA 1
ATOM 642 C C . ARG A 1 86 ? -18.234 7.887 -2.152 1 94.75 86 ARG A C 1
ATOM 644 O O . ARG A 1 86 ? -18.547 9.062 -2.371 1 94.75 86 ARG A O 1
ATOM 651 N N . ASP A 1 87 ? -19.016 7.105 -1.601 1 96.25 87 ASP A N 1
ATOM 652 C CA . ASP A 1 87 ? -20.422 7.426 -1.377 1 96.25 87 ASP A CA 1
ATOM 653 C C . ASP A 1 87 ? -20.609 8.203 -0.079 1 96.25 87 ASP A C 1
ATOM 655 O O . ASP A 1 87 ? -21.688 8.75 0.174 1 96.25 87 ASP A O 1
ATOM 659 N N . ILE A 1 88 ? -19.656 8.297 0.792 1 95.12 88 ILE A N 1
ATOM 660 C CA . ILE A 1 88 ? -19.766 8.922 2.107 1 95.12 88 ILE A CA 1
ATOM 661 C C . ILE A 1 88 ? -19.844 10.438 1.956 1 95.12 88 ILE A C 1
ATOM 663 O O . ILE A 1 88 ? -20.422 11.125 2.805 1 95.12 88 ILE A O 1
ATOM 667 N N . GLY A 1 89 ? -19.312 11.047 0.871 1 94.62 89 GLY A N 1
ATOM 668 C CA . GLY A 1 89 ? -19.453 12.477 0.618 1 94.62 89 GLY A CA 1
ATOM 669 C C . GLY A 1 89 ? -18.234 13.273 1.04 1 94.62 89 GLY A C 1
ATOM 670 O O . GLY A 1 89 ? -18.281 14.5 1.136 1 94.62 89 GLY A O 1
ATOM 671 N N . VAL A 1 90 ? -17.219 12.703 1.481 1 97.69 90 VAL A N 1
ATOM 672 C CA . VAL A 1 90 ? -15.922 13.305 1.79 1 97.69 90 VAL A CA 1
ATOM 673 C C . VAL A 1 90 ? -14.852 12.734 0.864 1 97.69 90 VAL A C 1
ATOM 675 O O . VAL A 1 90 ? -14.719 11.516 0.73 1 97.69 90 VAL A O 1
ATOM 678 N N . GLN A 1 91 ? -14.18 13.562 0.177 1 98.31 91 GLN A N 1
ATOM 679 C CA . GLN A 1 91 ? -13.07 13.086 -0.649 1 98.31 91 GLN A CA 1
ATOM 680 C C . GLN A 1 91 ? -11.906 12.609 0.212 1 98.31 91 GLN A C 1
ATOM 682 O O . GLN A 1 91 ? -11.461 13.328 1.11 1 98.31 91 GLN A O 1
ATOM 687 N N . VAL A 1 92 ? -11.477 11.406 -0.02 1 98.81 92 VAL A N 1
ATOM 688 C CA . VAL A 1 92 ? -10.352 10.859 0.736 1 98.81 92 VAL A CA 1
ATOM 689 C C . VAL A 1 92 ? -9.188 10.57 -0.208 1 98.81 92 VAL A C 1
ATOM 691 O O . VAL A 1 92 ? -9.359 9.898 -1.229 1 98.81 92 VAL A O 1
ATOM 694 N N . VAL A 1 93 ? -7.996 11.102 0.085 1 98.69 93 VAL A N 1
ATOM 695 C CA . VAL A 1 93 ? -6.797 10.82 -0.699 1 98.69 93 VAL A CA 1
ATOM 696 C C . VAL A 1 93 ? -5.633 10.508 0.236 1 98.69 93 VAL A C 1
ATOM 698 O O . VAL A 1 93 ? -5.734 10.688 1.451 1 98.69 93 VAL A O 1
ATOM 701 N N . GLY A 1 94 ? -4.633 9.938 -0.323 1 98.69 94 GLY A N 1
ATOM 702 C CA . GLY A 1 94 ? -3.445 9.609 0.448 1 98.69 94 GLY A CA 1
ATOM 703 C C . GLY A 1 94 ? -2.18 10.227 -0.121 1 98.69 94 GLY A C 1
ATOM 704 O O . GLY A 1 94 ? -2.217 11.312 -0.701 1 98.69 94 GLY A O 1
ATOM 705 N N . GLY A 1 95 ? -1.146 9.648 0.22 1 98.69 95 GLY A N 1
ATOM 706 C CA . GLY A 1 95 ? 0.196 10.016 -0.196 1 98.69 95 GLY A CA 1
ATOM 707 C C . GLY A 1 95 ? 1.258 9.039 0.265 1 98.69 95 GLY A C 1
ATOM 708 O O . GLY A 1 95 ? 0.957 7.875 0.543 1 98.69 95 GLY A O 1
ATOM 709 N N . VAL A 1 96 ? 2.506 9.508 0.204 1 98.88 96 VAL A N 1
ATOM 710 C CA . VAL A 1 96 ? 3.6 8.617 0.582 1 98.88 96 VAL A CA 1
ATOM 711 C C . VAL A 1 96 ? 4.633 9.383 1.402 1 98.88 96 VAL A C 1
ATOM 713 O O . VAL A 1 96 ? 5.012 10.5 1.046 1 98.88 96 VAL A O 1
ATOM 716 N N . ALA A 1 97 ? 4.965 8.852 2.525 1 98.88 97 ALA A N 1
ATOM 717 C CA . ALA A 1 97 ? 6.062 9.375 3.334 1 98.88 97 ALA A CA 1
ATOM 718 C C . ALA A 1 97 ? 7.371 8.664 3.012 1 98.88 97 ALA A C 1
ATOM 720 O O . ALA A 1 97 ? 7.438 7.438 3.023 1 98.88 97 ALA A O 1
ATOM 721 N N . LEU A 1 98 ? 8.367 9.406 2.77 1 98.88 98 LEU A N 1
ATOM 722 C CA . LEU A 1 98 ? 9.609 8.883 2.213 1 98.88 98 LEU A CA 1
ATOM 723 C C . LEU A 1 98 ? 10.484 8.289 3.311 1 98.88 98 LEU A C 1
ATOM 725 O O . LEU A 1 98 ? 11.609 8.758 3.531 1 98.88 98 LEU A O 1
ATOM 729 N N . ASN A 1 99 ? 10 7.234 3.926 1 98.62 99 ASN A N 1
ATOM 730 C CA . ASN A 1 99 ? 10.75 6.508 4.941 1 98.62 99 ASN A CA 1
ATOM 731 C C . ASN A 1 99 ? 11.312 5.203 4.391 1 98.62 99 ASN A C 1
ATOM 733 O O . ASN A 1 99 ? 11.117 4.879 3.219 1 98.62 99 ASN A O 1
ATOM 737 N N . ARG A 1 100 ? 12.031 4.434 5.211 1 98.38 100 ARG A N 1
ATOM 738 C CA . ARG A 1 100 ? 12.805 3.281 4.762 1 98.38 100 ARG A CA 1
ATOM 739 C C . ARG A 1 100 ? 11.883 2.195 4.203 1 98.38 100 ARG A C 1
ATOM 741 O O . ARG A 1 100 ? 12.25 1.492 3.26 1 98.38 100 ARG A O 1
ATOM 748 N N . THR A 1 101 ? 10.711 2.076 4.688 1 98.44 101 THR A N 1
ATOM 749 C CA . THR A 1 101 ? 9.812 0.979 4.332 1 98.44 101 THR A CA 1
ATOM 750 C C . THR A 1 101 ? 9.312 1.137 2.898 1 98.44 101 THR A C 1
ATOM 752 O O . THR A 1 101 ? 8.852 0.171 2.287 1 98.44 101 THR A O 1
ATOM 755 N N . VAL A 1 102 ? 9.398 2.336 2.34 1 98.56 102 VAL A N 1
ATOM 756 C CA . VAL A 1 102 ? 9 2.525 0.951 1 98.56 102 VAL A CA 1
ATOM 757 C C . VAL A 1 102 ? 10.234 2.736 0.079 1 98.56 102 VAL A C 1
ATOM 759 O O . VAL A 1 102 ? 10.125 3.18 -1.066 1 98.56 102 VAL A O 1
ATOM 762 N N . GLY A 1 103 ? 11.398 2.537 0.626 1 98.38 103 GLY A N 1
ATOM 763 C CA . GLY A 1 103 ? 12.617 2.662 -0.145 1 98.38 103 GLY A CA 1
ATOM 764 C C . GLY A 1 103 ? 13.312 4 0.045 1 98.38 103 GLY A C 1
ATOM 765 O O . GLY A 1 103 ? 14.172 4.379 -0.749 1 98.38 103 GLY A O 1
ATOM 766 N N . GLY A 1 104 ? 12.898 4.793 1.122 1 98.56 104 GLY A N 1
ATOM 767 C CA . GLY A 1 104 ? 13.516 6.086 1.38 1 98.56 104 GLY A CA 1
ATOM 768 C C . GLY A 1 104 ? 13.164 7.133 0.342 1 98.56 104 GLY A C 1
ATOM 769 O O . GLY A 1 104 ? 11.992 7.352 0.044 1 98.56 104 GLY A O 1
ATOM 770 N N . LEU A 1 105 ? 14.258 7.824 -0.114 1 98.75 105 LEU A N 1
ATOM 771 C CA . LEU A 1 105 ? 14.102 8.789 -1.199 1 98.75 105 LEU A CA 1
ATOM 772 C C . LEU A 1 105 ? 13.945 8.078 -2.539 1 98.75 105 LEU A C 1
ATOM 774 O O . LEU A 1 105 ? 14.906 7.988 -3.314 1 98.75 105 LEU A O 1
ATOM 778 N N . ASN A 1 106 ? 12.695 7.578 -2.779 1 98.69 106 ASN A N 1
ATOM 779 C CA . ASN A 1 106 ? 12.375 6.66 -3.869 1 98.69 106 ASN A CA 1
ATOM 780 C C . ASN A 1 106 ? 11.469 7.316 -4.906 1 98.69 106 ASN A C 1
ATOM 782 O O . ASN A 1 106 ? 10.242 7.289 -4.773 1 98.69 106 ASN A O 1
ATOM 786 N N . PRO A 1 107 ? 12.031 7.844 -6.023 1 98.62 107 PRO A N 1
ATOM 787 C CA . PRO A 1 107 ? 11.203 8.531 -7.016 1 98.62 107 PRO A CA 1
ATOM 788 C C . PRO A 1 107 ? 10.18 7.602 -7.664 1 98.62 107 PRO A C 1
ATOM 790 O O . PRO A 1 107 ? 9.094 8.055 -8.062 1 98.62 107 PRO A O 1
ATOM 793 N N . TYR A 1 108 ? 10.461 6.242 -7.809 1 98.5 108 TYR A N 1
ATOM 794 C CA . TYR A 1 108 ? 9.508 5.293 -8.367 1 98.5 108 TYR A CA 1
ATOM 795 C C . TYR A 1 108 ? 8.258 5.207 -7.508 1 98.5 108 TYR A C 1
ATOM 797 O O . TYR A 1 108 ? 7.137 5.223 -8.023 1 98.5 108 TYR A O 1
ATOM 805 N N . GLY A 1 109 ? 8.492 5.125 -6.191 1 98.69 109 GLY A N 1
ATOM 806 C CA . GLY A 1 109 ? 7.379 5.062 -5.262 1 98.69 109 GLY A CA 1
ATOM 807 C C . GLY A 1 109 ? 6.547 6.332 -5.238 1 98.69 109 GLY A C 1
ATOM 808 O O . GLY A 1 109 ? 5.324 6.273 -5.113 1 98.69 109 GLY A O 1
ATOM 809 N N . VAL A 1 110 ? 7.207 7.477 -5.348 1 98.88 110 VAL A N 1
ATOM 810 C CA . VAL A 1 110 ? 6.527 8.766 -5.379 1 98.88 110 VAL A CA 1
ATOM 811 C C . VAL A 1 110 ? 5.641 8.852 -6.621 1 98.88 110 VAL A C 1
ATOM 813 O O . VAL A 1 110 ? 4.461 9.203 -6.523 1 98.88 110 VAL A O 1
ATOM 816 N N . GLU A 1 111 ? 6.227 8.508 -7.738 1 98.56 111 GLU A N 1
ATOM 817 C CA . GLU A 1 111 ? 5.477 8.555 -8.992 1 98.56 111 GLU A CA 1
ATOM 818 C C . GLU A 1 111 ? 4.258 7.641 -8.945 1 98.56 111 GLU A C 1
ATOM 820 O O . GLU A 1 111 ? 3.168 8.023 -9.375 1 98.56 111 GLU A O 1
ATOM 825 N N . LEU A 1 112 ? 4.449 6.438 -8.438 1 98.5 112 LEU A N 1
ATOM 826 C CA . LEU A 1 112 ? 3.334 5.504 -8.312 1 98.5 112 LEU A CA 1
ATOM 827 C C . LEU A 1 112 ? 2.221 6.094 -7.457 1 98.5 112 LEU A C 1
ATOM 829 O O . LEU A 1 112 ? 1.056 6.098 -7.863 1 98.5 112 LEU A O 1
ATOM 833 N N . ALA A 1 113 ? 2.568 6.582 -6.262 1 98.69 113 ALA A N 1
ATOM 834 C CA . ALA A 1 113 ? 1.579 7.102 -5.324 1 98.69 113 ALA A CA 1
ATOM 835 C C . ALA A 1 113 ? 0.77 8.234 -5.949 1 98.69 113 ALA A C 1
ATOM 837 O O . ALA A 1 113 ? -0.459 8.258 -5.844 1 98.69 113 ALA A O 1
ATOM 838 N N . LEU A 1 114 ? 1.465 9.125 -6.613 1 98.69 114 LEU A N 1
ATOM 839 C CA . LEU A 1 114 ? 0.798 10.297 -7.168 1 98.69 114 LEU A CA 1
ATOM 840 C C . LEU A 1 114 ? -0.027 9.922 -8.398 1 98.69 114 LEU A C 1
ATOM 842 O O . LEU A 1 114 ? -1.153 10.398 -8.562 1 98.69 114 LEU A O 1
ATOM 846 N N . ARG A 1 115 ? 0.469 9.008 -9.211 1 97.94 115 ARG A N 1
ATOM 847 C CA . ARG A 1 115 ? -0.235 8.641 -10.438 1 97.94 115 ARG A CA 1
ATOM 848 C C . ARG A 1 115 ? -1.424 7.73 -10.133 1 97.94 115 ARG A C 1
ATOM 850 O O . ARG A 1 115 ? -2.344 7.609 -10.945 1 97.94 115 ARG A O 1
ATOM 857 N N . MET A 1 116 ? -1.382 7.148 -8.977 1 97.75 116 MET A N 1
ATOM 858 C CA . MET A 1 116 ? -2.535 6.363 -8.539 1 97.75 116 MET A CA 1
ATOM 859 C C . MET A 1 116 ? -3.582 7.258 -7.887 1 97.75 116 MET A C 1
ATOM 861 O O . MET A 1 116 ? -4.621 6.773 -7.434 1 97.75 116 MET A O 1
ATOM 865 N N . GLY A 1 117 ? -3.287 8.523 -7.719 1 97.81 117 GLY A N 1
ATOM 866 C CA . GLY A 1 117 ? -4.301 9.453 -7.246 1 97.81 117 GLY A CA 1
ATOM 867 C C . GLY A 1 117 ? -3.92 10.133 -5.941 1 97.81 117 GLY A C 1
ATOM 868 O O . GLY A 1 117 ? -4.641 11.008 -5.461 1 97.81 117 GLY A O 1
ATOM 869 N N . GLY A 1 118 ? -2.787 9.695 -5.336 1 98.62 118 GLY A N 1
ATOM 870 C CA . GLY A 1 118 ? -2.309 10.398 -4.152 1 98.62 118 GLY A CA 1
ATOM 871 C C . GLY A 1 118 ? -1.978 11.852 -4.418 1 98.62 118 GLY A C 1
ATOM 872 O O . GLY A 1 118 ? -1.792 12.258 -5.566 1 98.62 118 GLY A O 1
ATOM 873 N N . ARG A 1 119 ? -1.857 12.641 -3.295 1 98.88 119 ARG A N 1
ATOM 874 C CA . ARG A 1 119 ? -1.71 14.07 -3.531 1 98.88 119 ARG A CA 1
ATOM 875 C C . ARG A 1 119 ? -0.6 14.656 -2.666 1 98.88 119 ARG A C 1
ATOM 877 O O . ARG A 1 119 ? -0.207 15.812 -2.85 1 98.88 119 ARG A O 1
ATOM 884 N N . VAL A 1 120 ? -0.059 13.898 -1.734 1 98.94 120 VAL A N 1
ATOM 885 C CA . VAL A 1 120 ? 0.924 14.469 -0.819 1 98.94 120 VAL A CA 1
ATOM 886 C C . VAL A 1 120 ? 2.168 13.586 -0.776 1 98.94 120 VAL A C 1
ATOM 888 O O . VAL A 1 120 ? 2.061 12.359 -0.724 1 98.94 120 VAL A O 1
ATOM 891 N N . VAL A 1 121 ? 3.289 14.148 -0.877 1 99 121 VAL A N 1
ATOM 892 C CA . VAL A 1 121 ? 4.566 13.5 -0.602 1 99 121 VAL A CA 1
ATOM 893 C C . VAL A 1 121 ? 5.195 14.102 0.65 1 99 121 VAL A C 1
ATOM 895 O O . VAL A 1 121 ? 5.543 15.289 0.667 1 99 121 VAL A O 1
ATOM 898 N N . TRP A 1 122 ? 5.262 13.312 1.681 1 98.94 122 TRP A N 1
ATOM 899 C CA . TRP A 1 122 ? 5.984 13.742 2.873 1 98.94 122 TRP A CA 1
ATOM 900 C C . TRP A 1 122 ? 7.449 13.328 2.799 1 98.94 122 TRP A C 1
ATOM 902 O O . TRP A 1 122 ? 7.762 12.148 2.598 1 98.94 122 TRP A O 1
ATOM 912 N N . PHE A 1 123 ? 8.281 14.281 2.922 1 98.88 123 PHE A N 1
ATOM 913 C CA . PHE A 1 123 ? 9.688 13.922 3.09 1 98.88 123 PHE A CA 1
ATOM 914 C C . PHE A 1 123 ? 9.898 13.148 4.387 1 98.88 123 PHE A C 1
ATOM 916 O O . PHE A 1 123 ? 8.945 12.922 5.141 1 98.88 123 PHE A O 1
ATOM 923 N N . PRO A 1 124 ? 11.102 12.625 4.633 1 98.56 124 PRO A N 1
ATOM 924 C CA . PRO A 1 124 ? 11.289 11.672 5.73 1 98.56 124 PRO A CA 1
ATOM 925 C C . PRO A 1 124 ? 10.68 12.164 7.043 1 98.56 124 PRO A C 1
ATOM 927 O O . PRO A 1 124 ? 10.805 13.344 7.383 1 98.56 124 PRO A O 1
ATOM 930 N N . THR A 1 125 ? 9.977 11.25 7.684 1 97.5 125 THR A N 1
ATOM 931 C CA . THR A 1 125 ? 9.375 11.523 8.984 1 97.5 125 THR A CA 1
ATOM 932 C C . THR A 1 125 ? 10.055 10.695 10.07 1 97.5 125 THR A C 1
ATOM 934 O O . THR A 1 125 ? 11.102 11.086 10.594 1 97.5 125 THR A O 1
ATOM 937 N N . ILE A 1 126 ? 9.703 9.383 10.148 1 95.06 126 ILE A N 1
ATOM 938 C CA . ILE A 1 126 ? 10.242 8.57 11.234 1 95.06 126 ILE A CA 1
ATOM 939 C C . ILE A 1 126 ? 11.688 8.195 10.93 1 95.06 126 ILE A C 1
ATOM 941 O O . ILE A 1 126 ? 12.422 7.75 11.812 1 95.06 126 ILE A O 1
ATOM 945 N N . ALA A 1 127 ? 12.125 8.438 9.672 1 94.62 127 ALA A N 1
ATOM 946 C CA . ALA A 1 127 ? 13.5 8.102 9.297 1 94.62 127 ALA A CA 1
ATOM 947 C C . ALA A 1 127 ? 14.367 9.352 9.195 1 94.62 127 ALA A C 1
ATOM 949 O O . ALA A 1 127 ? 15.508 9.289 8.742 1 94.62 127 ALA A O 1
ATOM 950 N N . SER A 1 128 ? 13.852 10.477 9.555 1 92.88 128 SER A N 1
ATOM 951 C CA . SER A 1 128 ? 14.641 11.703 9.523 1 92.88 128 SER A CA 1
ATOM 952 C C . SER A 1 128 ? 15.57 11.789 10.727 1 92.88 128 SER A C 1
ATOM 954 O O . SER A 1 128 ? 15.281 11.234 11.789 1 92.88 128 SER A O 1
ATOM 956 N N . THR A 1 129 ? 16.609 12.586 10.555 1 88.06 129 THR A N 1
ATOM 957 C CA . THR A 1 129 ? 17.562 12.766 11.641 1 88.06 129 THR A CA 1
ATOM 958 C C . THR A 1 129 ? 16.922 13.5 12.812 1 88.06 129 THR A C 1
ATOM 960 O O . THR A 1 129 ? 17.109 13.125 13.969 1 88.06 129 THR A O 1
ATOM 963 N N . ALA A 1 130 ? 16.156 14.461 12.477 1 84.38 130 ALA A N 1
ATOM 964 C CA . ALA A 1 130 ? 15.508 15.25 13.516 1 84.38 130 ALA A CA 1
ATOM 965 C C . ALA A 1 130 ? 14.562 14.391 14.352 1 84.38 130 ALA A C 1
ATOM 967 O O . ALA A 1 130 ? 14.531 14.5 15.578 1 84.38 130 ALA A O 1
ATOM 968 N N . HIS A 1 131 ? 13.828 13.547 13.703 1 88.5 131 HIS A N 1
ATOM 969 C CA . HIS A 1 131 ? 12.891 12.672 14.398 1 88.5 131 HIS A CA 1
ATOM 970 C C . HIS A 1 131 ? 13.633 11.695 15.312 1 88.5 131 HIS A C 1
ATOM 972 O O . HIS A 1 131 ? 13.258 11.531 16.469 1 88.5 131 HIS A O 1
ATOM 978 N N . ILE A 1 132 ? 14.625 11.133 14.797 1 86.25 132 ILE A N 1
ATOM 979 C CA . ILE A 1 132 ? 15.375 10.109 15.523 1 86.25 132 ILE A CA 1
ATOM 980 C C . ILE A 1 132 ? 16.094 10.75 16.719 1 86.25 132 ILE A C 1
ATOM 982 O O . ILE A 1 132 ? 16.031 10.227 17.828 1 86.25 132 ILE A O 1
ATOM 986 N N . GLU A 1 133 ? 16.703 11.867 16.469 1 84 133 GLU A N 1
ATOM 987 C CA . GLU A 1 133 ? 17.406 12.562 17.547 1 84 133 GLU A CA 1
ATOM 988 C C . GLU A 1 133 ? 16.438 13.023 18.625 1 84 133 GLU A C 1
ATOM 990 O O . GLU A 1 133 ? 16.719 12.867 19.828 1 84 133 GLU A O 1
ATOM 995 N N . PHE A 1 134 ? 15.336 13.531 18.219 1 82.25 134 PHE A N 1
ATOM 996 C CA . PHE A 1 134 ? 14.328 14.016 19.156 1 82.25 134 PHE A CA 1
ATOM 997 C C . PHE A 1 134 ? 13.836 12.891 20.047 1 82.25 134 PHE A C 1
ATOM 999 O O . PHE A 1 134 ? 13.758 13.047 21.266 1 82.25 134 PHE A O 1
ATOM 1006 N N . HIS A 1 135 ? 13.562 11.742 19.5 1 78.81 135 HIS A N 1
ATOM 1007 C CA . HIS A 1 135 ? 12.914 10.672 20.234 1 78.81 135 HIS A CA 1
ATOM 1008 C C . HIS A 1 135 ? 13.938 9.812 20.969 1 78.81 135 HIS A C 1
ATOM 1010 O O . HIS A 1 135 ? 13.578 8.961 21.781 1 78.81 135 HIS A O 1
ATOM 1016 N N . ALA A 1 136 ? 15.188 9.93 20.656 1 72.06 136 ALA A N 1
ATOM 1017 C CA . ALA A 1 136 ? 16.25 9.32 21.453 1 72.06 136 ALA A CA 1
ATOM 1018 C C . ALA A 1 136 ? 16.359 9.984 22.812 1 72.06 136 ALA A C 1
ATOM 1020 O O . ALA A 1 136 ? 16.75 9.336 23.797 1 72.06 136 ALA A O 1
ATOM 1021 N N . HIS A 1 137 ? 15.867 11.219 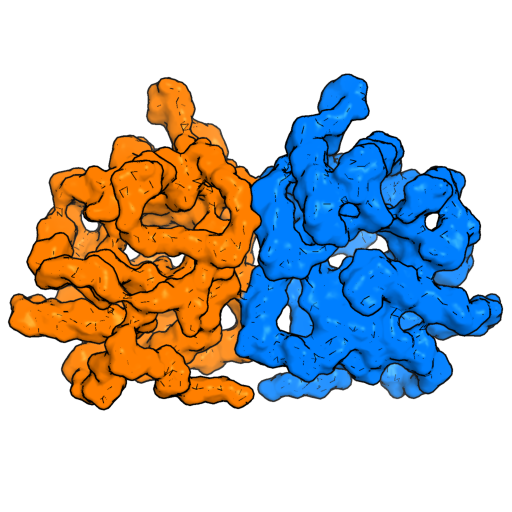22.828 1 66.5 137 HIS A N 1
ATOM 1022 C CA . HIS A 1 137 ? 16.125 12.008 24.031 1 66.5 137 HIS A CA 1
ATOM 1023 C C . HIS A 1 137 ? 14.82 12.391 24.719 1 66.5 137 HIS A C 1
ATOM 1025 O O . HIS A 1 137 ? 14.844 12.938 25.828 1 66.5 137 HIS A O 1
ATOM 1031 N N . HIS A 1 138 ? 13.766 12.281 24.031 1 61.34 138 HIS A N 1
ATOM 1032 C CA . HIS A 1 138 ? 12.492 12.695 24.609 1 61.34 138 HIS A CA 1
ATOM 1033 C C . HIS A 1 138 ? 11.484 11.547 24.594 1 61.34 138 HIS A C 1
ATOM 1035 O O . HIS A 1 138 ? 11.453 10.742 23.656 1 61.34 138 HIS A O 1
ATOM 1041 N N . HIS A 1 139 ? 10.875 11.273 25.734 1 58.69 139 HIS A N 1
ATOM 1042 C CA . HIS A 1 139 ? 9.719 10.383 25.75 1 58.69 139 HIS A CA 1
ATOM 1043 C C . HIS A 1 139 ? 8.477 11.078 25.203 1 58.69 139 HIS A C 1
ATOM 1045 O O . HIS A 1 139 ? 7.66 11.586 25.984 1 58.69 139 HIS A O 1
ATOM 1051 N N . SER A 1 140 ? 8.469 11.438 23.953 1 55.94 140 SER A N 1
ATOM 1052 C CA . SER A 1 140 ? 7.676 12.492 23.312 1 55.94 140 SER A CA 1
ATOM 1053 C C . SER A 1 140 ? 6.246 12.016 23.062 1 55.94 140 SER A C 1
ATOM 1055 O O . SER A 1 140 ? 5.383 12.812 22.688 1 55.94 140 SER A O 1
ATOM 1057 N N . GLY A 1 141 ? 5.816 10.797 23.438 1 64.5 141 GLY A N 1
ATOM 1058 C CA . GLY A 1 141 ? 4.441 10.406 23.172 1 64.5 141 GLY A CA 1
ATOM 1059 C C . GLY A 1 141 ? 4.215 9.953 21.75 1 64.5 141 GLY A C 1
ATOM 1060 O O . GLY A 1 141 ? 3.084 9.672 21.344 1 64.5 141 GLY A O 1
ATOM 1061 N N . PHE A 1 142 ? 5.262 10.109 21 1 74.44 142 PHE A N 1
ATOM 1062 C CA . PHE A 1 142 ? 5.129 9.578 19.641 1 74.44 142 PHE A CA 1
ATOM 1063 C C . PHE A 1 142 ? 4.77 8.094 19.688 1 74.44 142 PHE A C 1
ATOM 1065 O O . PHE A 1 142 ? 5.277 7.348 20.531 1 74.44 142 PHE A O 1
ATOM 1072 N N . PRO A 1 143 ? 3.91 7.75 18.688 1 77.56 143 PRO A N 1
ATOM 1073 C CA . PRO A 1 143 ? 3.428 6.367 18.75 1 77.56 143 PRO A CA 1
ATOM 1074 C C . PRO A 1 143 ? 4.555 5.348 18.609 1 77.56 143 PRO A C 1
ATOM 1076 O O . PRO A 1 143 ? 5.562 5.617 17.953 1 77.56 143 PRO A O 1
ATOM 1079 N N . VAL A 1 144 ? 4.316 4.258 19.344 1 76.5 144 VAL A N 1
ATOM 1080 C CA . VAL A 1 144 ? 5.188 3.092 19.219 1 76.5 144 VAL A CA 1
ATOM 1081 C C . VAL A 1 144 ? 4.492 2.004 18.422 1 76.5 144 VAL A C 1
ATOM 1083 O O . VAL A 1 144 ? 3.297 1.752 18.594 1 76.5 144 VAL A O 1
ATOM 1086 N N . SER A 1 145 ? 5.305 1.451 17.641 1 83.06 145 SER A N 1
ATOM 1087 C CA . SER A 1 145 ? 4.742 0.415 16.766 1 83.06 145 SER A CA 1
ATOM 1088 C C . SER A 1 145 ? 4.199 -0.749 17.594 1 83.06 145 SER A C 1
ATOM 1090 O O . SER A 1 145 ? 4.832 -1.19 18.547 1 83.06 145 SER A O 1
ATOM 1092 N N . GLY A 1 146 ? 3.01 -1.216 17.125 1 81 146 GLY A N 1
ATOM 1093 C CA . GLY A 1 146 ? 2.416 -2.389 17.75 1 81 146 GLY A CA 1
ATOM 1094 C C . GLY A 1 146 ? 3.021 -3.691 17.266 1 81 146 GLY A C 1
ATOM 1095 O O . GLY A 1 146 ? 2.711 -4.762 17.797 1 81 146 GLY A O 1
ATOM 1096 N N . ILE A 1 147 ? 3.82 -3.59 16.234 1 84.56 147 ILE A N 1
ATOM 1097 C CA . ILE A 1 147 ? 4.551 -4.738 15.711 1 84.56 147 ILE A CA 1
ATOM 1098 C C . ILE A 1 147 ? 6.047 -4.434 15.688 1 84.56 147 ILE A C 1
ATOM 1100 O O . ILE A 1 147 ? 6.449 -3.289 15.461 1 84.56 147 ILE A O 1
ATOM 1104 N N . PRO A 1 148 ? 6.836 -5.438 15.977 1 87.69 148 PRO A N 1
ATOM 1105 C CA . PRO A 1 148 ? 8.281 -5.191 15.969 1 87.69 148 PRO A CA 1
ATOM 1106 C C . PRO A 1 148 ? 8.82 -4.926 14.57 1 87.69 148 PRO A C 1
ATOM 1108 O O . PRO A 1 148 ? 8.664 -5.758 13.672 1 87.69 148 PRO A O 1
ATOM 1111 N N . LEU A 1 149 ? 9.352 -3.775 14.398 1 91.81 149 LEU A N 1
ATOM 1112 C CA . LEU A 1 149 ? 10.031 -3.41 13.156 1 91.81 149 LEU A CA 1
ATOM 1113 C C . LEU A 1 149 ? 11.469 -2.984 13.438 1 91.81 149 LEU A C 1
ATOM 1115 O O . LEU A 1 149 ? 11.773 -2.49 14.523 1 91.81 149 LEU A O 1
ATOM 1119 N N . ARG A 1 150 ? 12.273 -3.152 12.5 1 93.31 150 ARG A N 1
ATOM 1120 C CA . ARG A 1 150 ? 13.672 -2.746 12.648 1 93.31 150 ARG A CA 1
ATOM 1121 C C . ARG A 1 150 ? 13.789 -1.23 12.766 1 93.31 150 ARG A C 1
ATOM 1123 O O . ARG A 1 150 ? 12.914 -0.494 12.305 1 93.31 150 ARG A O 1
ATOM 1130 N N . ASP A 1 151 ? 14.859 -0.83 13.367 1 90.44 151 ASP A N 1
ATOM 1131 C CA . ASP A 1 151 ? 15.117 0.599 13.523 1 90.44 151 ASP A CA 1
ATOM 1132 C C . ASP A 1 151 ? 15.375 1.259 12.172 1 90.44 151 ASP A C 1
ATOM 1134 O O . ASP A 1 151 ? 16 0.662 11.289 1 90.44 151 ASP A O 1
ATOM 1138 N N . ASN A 1 152 ? 14.969 2.465 12.086 1 91.5 152 ASN A N 1
ATOM 1139 C CA . ASN A 1 152 ? 15.211 3.24 10.875 1 91.5 152 ASN A CA 1
ATOM 1140 C C . ASN A 1 152 ? 16.625 3.818 10.859 1 91.5 152 ASN A C 1
ATOM 1142 O O . ASN A 1 152 ? 17.016 4.551 11.766 1 91.5 152 ASN A O 1
ATOM 1146 N N . GLU A 1 153 ? 17.375 3.469 9.867 1 94.25 153 GLU A N 1
ATOM 1147 C CA . GLU A 1 153 ? 18.562 4.277 9.594 1 94.25 153 GLU A CA 1
ATOM 1148 C C . GLU A 1 153 ? 18.172 5.668 9.086 1 94.25 153 GLU A C 1
ATOM 1150 O O . GLU A 1 153 ? 17.312 5.801 8.227 1 94.25 153 GLU A O 1
ATOM 1155 N N . PRO A 1 154 ? 18.812 6.676 9.633 1 96.06 154 PRO A N 1
ATOM 1156 C CA . PRO A 1 154 ? 18.406 8.039 9.266 1 96.06 154 PRO A CA 1
ATOM 1157 C C . PRO A 1 154 ? 18.578 8.328 7.777 1 96.06 154 PRO A C 1
ATOM 1159 O O . PRO A 1 154 ? 19.547 7.84 7.16 1 96.06 154 PRO A O 1
ATOM 1162 N N . ILE A 1 155 ? 17.703 9.109 7.246 1 97.81 155 ILE A N 1
ATOM 1163 C CA . ILE A 1 155 ? 17.797 9.586 5.871 1 97.81 155 ILE A CA 1
ATOM 1164 C C . ILE A 1 155 ? 18.047 11.086 5.855 1 97.81 155 ILE A C 1
ATOM 1166 O O . ILE A 1 155 ? 17.297 11.859 6.457 1 97.81 155 ILE A O 1
ATOM 1170 N N . SER A 1 156 ? 19.094 11.5 5.258 1 97.38 156 SER A N 1
ATOM 1171 C CA . SER A 1 156 ? 19.312 12.906 4.945 1 97.38 156 SER A CA 1
ATOM 1172 C C . SER A 1 156 ? 19 13.211 3.484 1 97.38 156 SER A C 1
ATOM 1174 O O . SER A 1 156 ? 19.172 12.352 2.617 1 97.38 156 SER A O 1
ATOM 1176 N N . ILE A 1 157 ? 18.516 14.398 3.268 1 98.44 157 ILE A N 1
ATOM 1177 C CA . ILE A 1 157 ? 18.234 14.758 1.885 1 98.44 157 ILE A CA 1
ATOM 1178 C C . ILE A 1 157 ? 19.422 15.492 1.281 1 98.44 157 ILE A C 1
ATOM 1180 O O . ILE A 1 157 ? 19.406 15.859 0.102 1 98.44 157 ILE A O 1
ATOM 1184 N N . LEU A 1 158 ? 20.438 15.711 2.105 1 98.19 158 LEU A N 1
ATOM 1185 C CA . LEU A 1 158 ? 21.625 16.469 1.689 1 98.19 158 LEU A CA 1
ATOM 1186 C C . LEU A 1 158 ? 22.844 15.555 1.576 1 98.19 158 LEU A C 1
ATOM 1188 O O . LEU A 1 158 ? 22.953 14.57 2.309 1 98.19 158 LEU A O 1
ATOM 1192 N N . ASP A 1 159 ? 23.734 15.953 0.676 1 97.19 159 ASP A N 1
ATOM 1193 C CA . ASP A 1 159 ? 25.031 15.281 0.615 1 97.19 159 ASP A CA 1
ATOM 1194 C C . ASP A 1 159 ? 26.016 15.906 1.597 1 97.19 159 ASP A C 1
ATOM 1196 O O . ASP A 1 159 ? 25.656 16.766 2.395 1 97.19 159 ASP A O 1
ATOM 1200 N N . GLU A 1 160 ? 27.234 15.469 1.523 1 95.44 160 GLU A N 1
ATOM 1201 C CA . GLU A 1 160 ? 28.25 15.906 2.477 1 95.44 160 GLU A CA 1
ATOM 1202 C C . GLU A 1 160 ? 28.594 17.375 2.283 1 95.44 160 GLU A C 1
ATOM 1204 O O . GLU A 1 160 ? 29 18.062 3.229 1 95.44 160 GLU A O 1
ATOM 1209 N N . ALA A 1 161 ? 28.344 17.875 1.115 1 96.44 161 ALA A N 1
ATOM 1210 C CA . ALA A 1 161 ? 28.688 19.266 0.793 1 96.44 161 ALA A CA 1
ATOM 1211 C C . ALA A 1 161 ? 27.5 20.188 1.082 1 96.44 161 ALA A C 1
ATOM 1213 O O . ALA A 1 161 ? 27.609 21.406 0.901 1 96.44 161 ALA A O 1
ATOM 1214 N N . GLY A 1 162 ? 26.359 19.625 1.473 1 96.12 162 GLY A N 1
ATOM 1215 C CA . GLY A 1 162 ? 25.219 20.438 1.845 1 96.12 162 GLY A CA 1
ATOM 1216 C C . GLY A 1 162 ? 24.234 20.656 0.703 1 96.12 162 GLY A C 1
ATOM 1217 O O . GLY A 1 162 ? 23.266 21.406 0.839 1 96.12 162 GLY A O 1
ATOM 1218 N N . GLY A 1 163 ? 24.516 20 -0.364 1 97.19 163 GLY A N 1
ATOM 1219 C CA . GLY A 1 163 ? 23.594 20.047 -1.485 1 97.19 163 GLY A CA 1
ATOM 1220 C C . GLY A 1 163 ? 22.578 18.922 -1.469 1 97.19 163 GLY A C 1
ATOM 1221 O O . GLY A 1 163 ? 22.797 17.891 -0.823 1 97.19 163 GLY A O 1
ATOM 1222 N N . LEU A 1 164 ? 21.469 19.125 -2.205 1 98.38 164 LEU A N 1
ATOM 1223 C CA . LEU A 1 164 ? 20.438 18.109 -2.268 1 98.38 164 LEU A CA 1
ATOM 1224 C C . LEU A 1 164 ? 20.922 16.875 -3.021 1 98.38 164 LEU A C 1
ATOM 1226 O O . LEU A 1 164 ? 21.641 17 -4.027 1 98.38 164 LEU A O 1
ATOM 1230 N N . LEU A 1 165 ? 20.531 15.75 -2.588 1 98.44 165 LEU A N 1
ATOM 1231 C CA . LEU A 1 165 ? 20.828 14.5 -3.281 1 98.44 165 LEU A CA 1
ATOM 1232 C C . LEU A 1 165 ? 20.109 14.438 -4.625 1 98.44 165 LEU A C 1
ATOM 1234 O O . LEU A 1 165 ? 19.031 15.008 -4.777 1 98.44 165 LEU A O 1
ATOM 1238 N N . PRO A 1 166 ? 20.688 13.75 -5.641 1 98.19 166 PRO A N 1
ATOM 1239 C CA . PRO A 1 166 ? 20.062 13.656 -6.965 1 98.19 166 PRO A CA 1
ATOM 1240 C C . PRO A 1 166 ? 18.641 13.086 -6.91 1 98.19 166 PRO A C 1
ATOM 1242 O O . PRO A 1 166 ? 17.766 13.531 -7.656 1 98.19 166 PRO A O 1
ATOM 1245 N N . GLU A 1 167 ? 18.406 12.094 -6.043 1 98.38 167 GLU A N 1
ATOM 1246 C CA . GLU A 1 167 ? 17.078 11.492 -5.891 1 98.38 167 GLU A CA 1
ATOM 1247 C C . GLU A 1 167 ? 16.047 12.531 -5.469 1 98.38 167 GLU A C 1
ATOM 1249 O O . GLU A 1 167 ? 14.875 12.445 -5.855 1 98.38 167 GLU A O 1
ATOM 1254 N N . VAL A 1 168 ? 16.469 13.477 -4.676 1 98.88 168 VAL A N 1
ATOM 1255 C CA . VAL A 1 168 ? 15.562 14.523 -4.207 1 98.88 168 VAL A CA 1
ATOM 1256 C C . VAL A 1 168 ? 15.141 15.406 -5.383 1 98.88 168 VAL A C 1
ATOM 1258 O O . VAL A 1 168 ? 13.961 15.75 -5.516 1 98.88 168 VAL A O 1
ATOM 1261 N N . HIS A 1 169 ? 16.125 15.766 -6.215 1 98.81 169 HIS A N 1
ATOM 1262 C CA . HIS A 1 169 ? 15.781 16.531 -7.406 1 98.81 169 HIS A CA 1
ATOM 1263 C C . HIS A 1 169 ? 14.773 15.781 -8.281 1 98.81 169 HIS A C 1
ATOM 1265 O O . HIS A 1 169 ? 13.844 16.391 -8.82 1 98.81 169 HIS A O 1
ATOM 1271 N N . ASP A 1 170 ? 15.008 14.523 -8.445 1 98.75 170 ASP A N 1
ATOM 1272 C CA . ASP A 1 170 ? 14.094 13.688 -9.219 1 98.75 170 ASP A CA 1
ATOM 1273 C C . ASP A 1 170 ? 12.695 13.688 -8.602 1 98.75 170 ASP A C 1
ATOM 1275 O O . ASP A 1 170 ? 11.703 13.836 -9.312 1 98.75 170 ASP A O 1
ATOM 1279 N N . ILE A 1 171 ? 12.602 13.547 -7.328 1 98.94 171 ILE A N 1
ATOM 1280 C CA . ILE A 1 171 ? 11.336 13.539 -6.598 1 98.94 171 ILE A CA 1
ATOM 1281 C C . ILE A 1 171 ? 10.633 14.883 -6.766 1 98.94 171 ILE A C 1
ATOM 1283 O O . ILE A 1 171 ? 9.43 14.938 -7.02 1 98.94 171 ILE A O 1
ATOM 1287 N N . LEU A 1 172 ? 11.375 15.977 -6.641 1 98.94 172 LEU A N 1
ATOM 1288 C CA . LEU A 1 172 ? 10.805 17.312 -6.812 1 98.94 172 LEU A CA 1
ATOM 1289 C C . LEU A 1 172 ? 10.219 17.469 -8.211 1 98.94 172 LEU A C 1
ATOM 1291 O O . LEU A 1 172 ? 9.156 18.078 -8.375 1 98.94 172 LEU A O 1
ATOM 1295 N N . SER A 1 173 ? 10.883 16.938 -9.203 1 98.81 173 SER A N 1
ATOM 1296 C CA . SER A 1 173 ? 10.383 17 -10.57 1 98.81 173 SER A CA 1
ATOM 1297 C C . SER A 1 173 ? 9.039 16.281 -10.703 1 98.81 173 SER A C 1
ATOM 1299 O O . SER A 1 173 ? 8.133 16.75 -11.383 1 98.81 173 SER A O 1
ATOM 1301 N N . VAL A 1 174 ? 8.906 15.117 -10.07 1 98.75 174 VAL A N 1
ATOM 1302 C CA . VAL A 1 174 ? 7.66 14.359 -10.109 1 98.75 174 VAL A CA 1
ATOM 1303 C C . VAL A 1 174 ? 6.555 15.141 -9.391 1 98.75 174 VAL A C 1
ATOM 1305 O O . VAL A 1 174 ? 5.438 15.25 -9.906 1 98.75 174 VAL A O 1
ATOM 1308 N N . ILE A 1 175 ? 6.871 15.695 -8.219 1 98.94 175 ILE A N 1
ATOM 1309 C CA . ILE A 1 175 ? 5.898 16.453 -7.449 1 98.94 175 ILE A CA 1
ATOM 1310 C C . ILE A 1 175 ? 5.395 17.641 -8.273 1 98.94 175 ILE A C 1
ATOM 1312 O O . ILE A 1 175 ? 4.191 17.906 -8.336 1 98.94 175 ILE A O 1
ATOM 1316 N N . ALA A 1 176 ? 6.32 18.328 -8.891 1 98.88 176 ALA A N 1
ATOM 1317 C CA . ALA A 1 176 ? 5.973 19.484 -9.719 1 98.88 176 ALA A CA 1
ATOM 1318 C C . ALA A 1 176 ? 5.09 19.062 -10.891 1 98.88 176 ALA A C 1
ATOM 1320 O O . ALA A 1 176 ? 4.066 19.703 -11.164 1 98.88 176 ALA A O 1
ATOM 1321 N N . ALA A 1 177 ? 5.492 18.016 -11.562 1 98.19 177 ALA A N 1
ATOM 1322 C CA . ALA A 1 177 ? 4.77 17.547 -12.742 1 98.19 177 ALA A CA 1
ATOM 1323 C C . ALA A 1 177 ? 3.334 17.172 -12.391 1 98.19 177 ALA A C 1
ATOM 1325 O O . ALA A 1 177 ? 2.42 17.344 -13.195 1 98.19 177 ALA A O 1
ATOM 1326 N N . GLU A 1 178 ? 3.119 16.672 -11.18 1 97.94 178 GLU A N 1
ATOM 1327 C CA . GLU A 1 178 ? 1.807 16.188 -10.766 1 97.94 178 GLU A CA 1
ATOM 1328 C C . GLU A 1 178 ? 1.053 17.266 -9.984 1 97.94 178 GLU A C 1
ATOM 1330 O O . GLU A 1 178 ? -0.065 17.031 -9.516 1 97.94 178 GLU A O 1
ATOM 1335 N N . SER A 1 179 ? 1.665 18.438 -9.766 1 98.5 179 SER A N 1
ATOM 1336 C CA . SER A 1 179 ? 1.103 19.516 -8.969 1 98.5 179 SER A CA 1
ATOM 1337 C C . SER A 1 179 ? 0.67 19.031 -7.59 1 98.5 179 SER A C 1
ATOM 1339 O O . SER A 1 179 ? -0.41 19.391 -7.113 1 98.5 179 SER A O 1
ATOM 1341 N N . ALA A 1 180 ? 1.471 18.125 -7.047 1 98.81 180 ALA A N 1
ATOM 1342 C CA . ALA A 1 180 ? 1.166 17.547 -5.738 1 98.81 180 ALA A CA 1
ATOM 1343 C C . ALA A 1 180 ? 1.69 18.438 -4.613 1 98.81 180 ALA A C 1
ATOM 1345 O O . ALA A 1 180 ? 2.406 19.406 -4.859 1 98.81 180 ALA A O 1
ATOM 1346 N N . ILE A 1 181 ? 1.266 18.156 -3.404 1 98.94 181 ILE A N 1
ATOM 1347 C CA . ILE A 1 181 ? 1.714 18.859 -2.213 1 98.94 181 ILE A CA 1
ATOM 1348 C C . ILE A 1 181 ? 3.027 18.266 -1.716 1 98.94 181 ILE A C 1
ATOM 1350 O O . ILE A 1 181 ? 3.137 17.047 -1.548 1 98.94 181 ILE A O 1
ATOM 1354 N N . LEU A 1 182 ? 4.02 19.094 -1.595 1 98.94 182 LEU A N 1
ATOM 1355 C CA . LEU A 1 182 ? 5.246 18.719 -0.9 1 98.94 182 LEU A CA 1
ATOM 1356 C C . LEU A 1 182 ? 5.148 19.031 0.588 1 98.94 182 LEU A C 1
ATOM 1358 O O . LEU A 1 182 ? 4.93 20.188 0.967 1 98.94 182 LEU A O 1
ATOM 1362 N N . ASN A 1 183 ? 5.152 18.062 1.401 1 98.94 183 ASN A N 1
ATOM 1363 C CA . ASN A 1 183 ? 5.281 18.234 2.844 1 98.94 183 ASN A CA 1
ATOM 1364 C C . ASN A 1 183 ? 6.699 17.953 3.324 1 98.94 183 ASN A C 1
ATOM 1366 O O . ASN A 1 183 ? 7.266 16.906 3.018 1 98.94 183 ASN A O 1
ATOM 1370 N N . CYS A 1 184 ? 7.246 18.75 4.137 1 98.75 184 CYS A N 1
ATOM 1371 C CA . CYS A 1 184 ? 8.656 18.688 4.508 1 98.75 184 CYS A CA 1
ATOM 1372 C C . CYS A 1 184 ? 8.906 17.594 5.535 1 98.75 184 CYS A C 1
ATOM 1374 O O . CYS A 1 184 ? 10.055 17.328 5.902 1 98.75 184 CYS A O 1
ATOM 1376 N N . GLY A 1 185 ? 7.871 16.938 5.938 1 98.06 185 GLY A N 1
ATOM 1377 C CA . GLY A 1 185 ? 8.023 15.891 6.922 1 98.06 185 GLY A CA 1
ATOM 1378 C C . GLY A 1 185 ? 8.641 16.359 8.219 1 98.06 185 GLY A C 1
ATOM 1379 O O . GLY A 1 185 ? 8.242 17.391 8.766 1 98.06 185 GLY A O 1
ATOM 1380 N N . HIS A 1 186 ? 9.492 15.508 8.789 1 97.62 186 HIS A N 1
ATOM 1381 C CA . HIS A 1 186 ? 10.172 15.828 10.039 1 97.62 186 HIS A CA 1
ATOM 1382 C C . HIS A 1 186 ? 11.625 16.219 9.797 1 97.62 186 HIS A C 1
ATOM 1384 O O . HIS A 1 186 ? 12.5 15.938 10.625 1 97.62 186 HIS A O 1
ATOM 1390 N N . LEU A 1 187 ? 11.875 16.781 8.672 1 97.69 187 LEU A N 1
ATOM 1391 C CA . LEU A 1 187 ? 13.234 17.234 8.398 1 97.69 187 LEU A CA 1
ATOM 1392 C C . LEU A 1 187 ? 13.656 18.312 9.391 1 97.69 187 LEU A C 1
ATOM 1394 O O . LEU A 1 187 ? 12.844 19.125 9.82 1 97.69 187 LEU A O 1
ATOM 1398 N N . PRO A 1 188 ? 14.922 18.328 9.688 1 95.19 188 PRO A N 1
ATOM 1399 C CA . PRO A 1 188 ? 15.391 19.469 10.469 1 95.19 188 PRO A CA 1
ATOM 1400 C C . PRO A 1 188 ? 15.242 20.797 9.719 1 95.19 188 PRO A C 1
ATOM 1402 O O . PRO A 1 188 ? 15.359 20.828 8.484 1 95.19 188 PRO A O 1
ATOM 1405 N N . ALA A 1 189 ? 15.062 21.828 10.477 1 96.31 189 ALA A N 1
ATOM 1406 C CA . ALA A 1 189 ? 14.82 23.156 9.906 1 96.31 189 ALA A CA 1
ATOM 1407 C C . ALA A 1 189 ? 15.906 23.531 8.906 1 96.31 189 ALA A C 1
ATOM 1409 O O . ALA A 1 189 ? 15.625 24.156 7.879 1 96.31 189 ALA A O 1
ATOM 1410 N N . ALA A 1 190 ? 17.109 23.141 9.188 1 95.44 190 ALA A N 1
ATOM 1411 C CA . ALA A 1 190 ? 18.234 23.484 8.312 1 95.44 190 ALA A CA 1
ATOM 1412 C C . ALA A 1 190 ? 18.094 22.812 6.945 1 95.44 190 ALA A C 1
ATOM 1414 O O . ALA A 1 190 ? 18.453 23.406 5.926 1 95.44 190 ALA A O 1
ATOM 1415 N N . GLU A 1 191 ? 17.578 21.578 6.906 1 97.75 191 GLU A N 1
ATOM 1416 C CA . GLU A 1 191 ? 17.344 20.891 5.633 1 97.75 191 GLU A CA 1
ATOM 1417 C C . GLU A 1 191 ? 16.156 21.5 4.895 1 97.75 191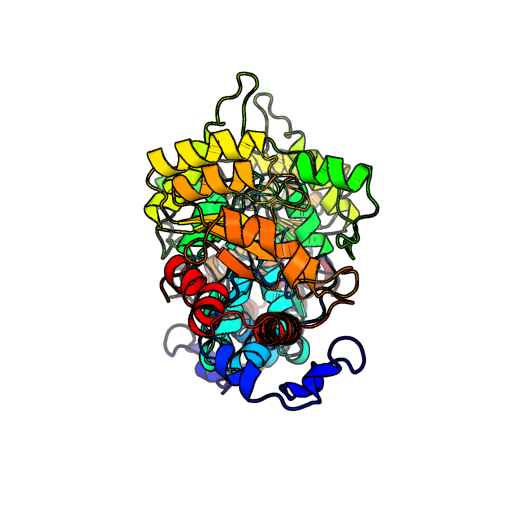 GLU A C 1
ATOM 1419 O O . GLU A 1 191 ? 16.172 21.594 3.664 1 97.75 191 GLU A O 1
ATOM 1424 N N . ILE A 1 192 ? 15.195 21.953 5.652 1 98.44 192 ILE A N 1
ATOM 1425 C CA . ILE A 1 192 ? 14.023 22.594 5.062 1 98.44 192 ILE A CA 1
ATOM 1426 C C . ILE A 1 192 ? 14.438 23.891 4.379 1 98.44 192 ILE A C 1
ATOM 1428 O O . ILE A 1 192 ? 13.938 24.219 3.299 1 98.44 192 ILE A O 1
ATOM 1432 N N . ASP A 1 193 ? 15.391 24.594 4.949 1 98.12 193 ASP A N 1
ATOM 1433 C CA . ASP A 1 193 ? 15.922 25.828 4.371 1 98.12 193 ASP A CA 1
ATOM 1434 C C . ASP A 1 193 ? 16.484 25.578 2.975 1 98.12 193 ASP A C 1
ATOM 1436 O O . ASP A 1 193 ? 16.438 26.469 2.119 1 98.12 193 ASP A O 1
ATOM 1440 N N . VAL A 1 194 ? 17.047 24.391 2.795 1 98.5 194 VAL A N 1
ATOM 1441 C CA . VAL A 1 194 ? 17.641 24.047 1.513 1 98.5 194 VAL A CA 1
ATOM 1442 C C . VAL A 1 194 ? 16.578 23.484 0.57 1 98.5 194 VAL A C 1
ATOM 1444 O O . VAL A 1 194 ? 16.578 23.781 -0.627 1 98.5 194 VAL A O 1
ATOM 1447 N N . LEU A 1 195 ? 15.625 22.766 1.093 1 98.81 195 LEU A N 1
ATOM 1448 C CA . LEU A 1 195 ? 14.609 22.062 0.314 1 98.81 195 LEU A CA 1
ATOM 1449 C C . LEU A 1 195 ? 13.648 23.047 -0.345 1 98.81 195 LEU A C 1
ATOM 1451 O O . LEU A 1 195 ? 13.289 22.875 -1.513 1 98.81 195 LEU A O 1
ATOM 1455 N N . ILE A 1 196 ? 13.219 24.109 0.352 1 98.75 196 ILE A N 1
ATOM 1456 C CA . ILE A 1 196 ? 12.148 25 -0.091 1 98.75 196 ILE A CA 1
ATOM 1457 C C . ILE A 1 196 ? 12.586 25.734 -1.351 1 98.75 196 ILE A C 1
ATOM 1459 O O . ILE A 1 196 ? 11.914 25.688 -2.379 1 98.75 196 ILE A O 1
ATOM 1463 N N . PRO A 1 197 ? 13.75 26.422 -1.344 1 98.56 197 PRO A N 1
ATOM 1464 C CA . PRO A 1 197 ? 14.141 27.094 -2.582 1 98.56 197 PRO A CA 1
ATOM 1465 C C . PRO A 1 197 ? 14.312 26.125 -3.754 1 98.56 197 PRO A C 1
ATOM 1467 O O . PRO A 1 197 ? 13.961 26.469 -4.891 1 98.56 197 PRO A O 1
ATOM 1470 N N . ALA A 1 198 ? 14.859 24.953 -3.469 1 98.75 198 ALA A N 1
ATOM 1471 C CA . ALA A 1 198 ? 15.039 23.953 -4.527 1 98.75 198 ALA A CA 1
ATOM 1472 C C . ALA A 1 198 ? 13.695 23.5 -5.086 1 98.75 198 ALA A C 1
ATOM 1474 O O . ALA A 1 198 ? 13.555 23.312 -6.297 1 98.75 198 ALA A O 1
ATOM 1475 N N . ALA A 1 199 ? 12.734 23.266 -4.203 1 98.88 199 ALA A N 1
ATOM 1476 C CA . ALA A 1 199 ? 11.391 22.891 -4.617 1 98.88 199 ALA A CA 1
ATOM 1477 C C . ALA A 1 199 ? 10.75 23.953 -5.492 1 98.88 199 ALA A C 1
ATOM 1479 O O . ALA A 1 199 ? 10.188 23.656 -6.547 1 98.88 199 ALA A O 1
ATOM 1480 N N . LEU A 1 200 ? 10.852 25.203 -5.07 1 98.75 200 LEU A N 1
ATOM 1481 C CA . LEU A 1 200 ? 10.305 26.328 -5.832 1 98.75 200 LEU A CA 1
ATOM 1482 C C . LEU A 1 200 ? 10.961 26.406 -7.211 1 98.75 200 LEU A C 1
ATOM 1484 O O . LEU A 1 200 ? 10.266 26.609 -8.211 1 98.75 200 LEU A O 1
ATOM 1488 N N . ALA A 1 201 ? 12.25 26.25 -7.227 1 98.56 201 ALA A N 1
ATOM 1489 C CA . ALA A 1 201 ? 12.977 26.297 -8.492 1 98.56 201 ALA A CA 1
ATOM 1490 C C . ALA A 1 201 ? 12.531 25.172 -9.422 1 98.56 201 ALA A C 1
ATOM 1492 O O . ALA A 1 201 ? 12.516 25.344 -10.641 1 98.56 201 ALA A O 1
ATOM 1493 N N . ALA A 1 202 ? 12.148 24.047 -8.859 1 98.69 202 ALA A N 1
ATOM 1494 C CA . ALA A 1 202 ? 11.727 22.891 -9.641 1 98.69 202 ALA A CA 1
ATOM 1495 C C . ALA A 1 202 ? 10.281 23.047 -10.117 1 98.69 202 ALA A C 1
ATOM 1497 O O . ALA A 1 202 ? 9.789 22.219 -10.891 1 98.69 202 ALA A O 1
ATOM 1498 N N . GLY A 1 203 ? 9.562 24.016 -9.594 1 98.69 203 GLY A N 1
ATOM 1499 C CA . GLY A 1 203 ? 8.203 24.281 -10.039 1 98.69 203 GLY A CA 1
ATOM 1500 C C . GLY A 1 203 ? 7.145 23.797 -9.062 1 98.69 203 GLY A C 1
ATOM 1501 O O . GLY A 1 203 ? 5.957 23.766 -9.391 1 98.69 203 GLY A O 1
ATOM 1502 N N . VAL A 1 204 ? 7.531 23.406 -7.863 1 98.75 204 VAL A N 1
ATOM 1503 C CA . VAL A 1 204 ? 6.578 23.016 -6.832 1 98.75 204 VAL A CA 1
ATOM 1504 C C . VAL A 1 204 ? 5.969 24.266 -6.191 1 98.75 204 VAL A C 1
ATOM 1506 O O . VAL A 1 204 ? 6.691 25.125 -5.68 1 98.75 204 VAL A O 1
ATOM 1509 N N . ASP A 1 205 ? 4.684 24.359 -6.137 1 96.75 205 ASP A N 1
ATOM 1510 C CA . ASP A 1 205 ? 4.086 25.594 -5.617 1 96.75 205 ASP A CA 1
ATOM 1511 C C . ASP A 1 205 ? 3.158 25.297 -4.441 1 96.75 205 ASP A C 1
ATOM 1513 O O . ASP A 1 205 ? 2.492 26.188 -3.926 1 96.75 205 ASP A O 1
ATOM 1517 N N . ARG A 1 206 ? 3.016 24.062 -4.047 1 98.75 206 ARG A N 1
ATOM 1518 C CA . ARG A 1 206 ? 2.254 23.656 -2.875 1 98.75 206 ARG A CA 1
ATOM 1519 C C . ARG A 1 206 ? 3.166 23.031 -1.823 1 98.75 206 ARG A C 1
ATOM 1521 O O . ARG A 1 206 ? 3.391 21.812 -1.83 1 98.75 206 ARG A O 1
ATOM 1528 N N . ILE A 1 207 ? 3.695 23.828 -0.975 1 98.88 207 ILE A N 1
ATOM 1529 C CA . ILE A 1 207 ? 4.676 23.375 0.009 1 98.88 207 ILE A CA 1
ATOM 1530 C C . ILE A 1 207 ? 4.129 23.594 1.418 1 98.88 207 ILE A C 1
ATOM 1532 O O . ILE A 1 207 ? 3.623 24.672 1.735 1 98.88 207 ILE A O 1
ATOM 1536 N N . VAL A 1 208 ? 4.191 22.531 2.242 1 98.94 208 VAL A N 1
ATOM 1537 C CA . VAL A 1 208 ? 3.684 22.578 3.609 1 98.94 208 VAL A CA 1
ATOM 1538 C C . VAL A 1 208 ? 4.797 22.203 4.586 1 98.94 208 VAL A C 1
ATOM 1540 O O . VAL A 1 208 ? 5.543 21.25 4.352 1 98.94 208 VAL A O 1
ATOM 1543 N N . VAL A 1 209 ? 4.98 22.953 5.637 1 98.69 209 VAL A N 1
ATOM 1544 C CA . VAL A 1 209 ? 5.805 22.594 6.785 1 98.69 209 VAL A CA 1
ATOM 1545 C C . VAL A 1 209 ? 4.914 22.25 7.977 1 98.69 209 VAL A C 1
ATOM 1547 O O . VAL A 1 209 ? 4.16 23.094 8.461 1 98.69 209 VAL A O 1
ATOM 1550 N N . SER A 1 210 ? 5.055 21 8.383 1 97.38 210 SER A N 1
ATOM 1551 C CA . SER A 1 210 ? 4.195 20.531 9.461 1 97.38 210 SER A CA 1
ATOM 1552 C C . SER A 1 210 ? 4.816 20.797 10.828 1 97.38 210 SER A C 1
ATOM 1554 O O . SER A 1 210 ? 6.031 20.672 11 1 97.38 210 SER A O 1
ATOM 1556 N N . HIS A 1 211 ? 4.023 21.156 11.82 1 94.12 211 HIS A N 1
ATOM 1557 C CA . HIS A 1 211 ? 4.301 21.281 13.25 1 94.12 211 HIS A CA 1
ATOM 1558 C C . HIS A 1 211 ? 5.703 21.812 13.492 1 94.12 211 HIS A C 1
ATOM 1560 O O . HIS A 1 211 ? 6.547 21.125 14.078 1 94.12 211 HIS A O 1
ATOM 1566 N N . PRO A 1 212 ? 5.934 23.031 13.164 1 93.31 212 PRO A N 1
ATOM 1567 C CA . PRO A 1 212 ? 7.254 23.641 13.312 1 93.31 212 PRO A CA 1
ATOM 1568 C C . PRO A 1 212 ? 7.738 23.641 14.766 1 93.31 212 PRO A C 1
ATOM 1570 O O . PRO A 1 212 ? 8.945 23.688 15.016 1 93.31 212 PRO A O 1
ATOM 1573 N N . ASP A 1 213 ? 6.895 23.531 15.742 1 89.12 213 ASP A N 1
ATOM 1574 C CA . ASP A 1 213 ? 7.238 23.641 17.156 1 89.12 213 ASP A CA 1
ATOM 1575 C C . ASP A 1 213 ? 7.461 22.266 17.781 1 89.12 213 ASP A C 1
ATOM 1577 O O . ASP A 1 213 ? 7.566 22.141 19 1 89.12 213 ASP A O 1
ATOM 1581 N N . PHE A 1 214 ? 7.508 21.281 17.094 1 88.31 214 PHE A N 1
ATOM 1582 C CA . PHE A 1 214 ? 7.711 19.922 17.578 1 88.31 214 PHE A CA 1
ATOM 1583 C C . PHE A 1 214 ? 9.039 19.375 17.094 1 88.31 214 PHE A C 1
ATOM 1585 O O . PHE A 1 214 ? 10.102 19.922 17.391 1 88.31 214 PHE A O 1
ATOM 1592 N N . VAL A 1 215 ? 9.094 18.438 16.312 1 84.5 215 VAL A N 1
ATOM 1593 C CA . VAL A 1 215 ? 10.273 17.688 15.891 1 84.5 215 VAL A CA 1
ATOM 1594 C C . VAL A 1 215 ? 11.141 18.547 14.969 1 84.5 215 VAL A C 1
ATOM 1596 O O . VAL A 1 215 ? 12.367 18.438 14.977 1 84.5 215 VAL A O 1
ATOM 1599 N N . VAL A 1 216 ? 10.578 19.469 14.227 1 86.62 216 VAL A N 1
ATOM 1600 C CA . VAL A 1 216 ? 11.258 20.297 13.25 1 86.62 216 VAL A CA 1
ATOM 1601 C C . VAL A 1 216 ? 12.102 21.359 13.977 1 86.62 216 VAL A C 1
ATOM 1603 O O . VAL A 1 216 ? 13.25 21.609 13.594 1 86.62 216 VAL A O 1
ATOM 1606 N N . GLY A 1 217 ? 11.508 21.953 15 1 88.12 217 GLY A N 1
ATOM 1607 C CA . GLY A 1 217 ? 12.227 22.891 15.836 1 88.12 217 GLY A CA 1
ATOM 1608 C C . GLY A 1 217 ? 12.453 24.234 15.156 1 88.12 217 GLY A C 1
ATOM 1609 O O . GLY A 1 217 ? 13.531 24.812 15.25 1 88.12 217 GLY A O 1
ATOM 1610 N N . ALA A 1 218 ? 11.508 24.703 14.492 1 93.56 218 ALA A N 1
ATOM 1611 C CA . ALA A 1 218 ? 11.609 26 13.844 1 93.56 218 ALA A CA 1
ATOM 1612 C C . ALA A 1 218 ? 10.938 27.094 14.688 1 93.56 218 ALA A C 1
ATOM 1614 O O . ALA A 1 218 ? 9.805 26.906 15.141 1 93.56 218 ALA A O 1
ATOM 1615 N N . ASP A 1 219 ? 11.625 28.156 14.891 1 96 219 ASP A N 1
ATOM 1616 C CA . ASP A 1 219 ? 11.016 29.281 15.609 1 96 219 ASP A CA 1
ATOM 1617 C C . ASP A 1 219 ? 10.133 30.109 14.68 1 96 219 ASP A C 1
ATOM 1619 O O . ASP A 1 219 ? 10.164 29.938 13.461 1 96 219 ASP A O 1
ATOM 1623 N N . PRO A 1 220 ? 9.328 31 15.203 1 97.88 220 PRO A N 1
ATOM 1624 C CA . PRO A 1 220 ? 8.375 31.766 14.398 1 97.88 220 PRO A CA 1
ATOM 1625 C C . PRO A 1 220 ? 9.055 32.625 13.336 1 97.88 220 PRO A C 1
ATOM 1627 O O . PRO A 1 220 ? 8.5 32.844 12.25 1 97.88 220 PRO A O 1
ATOM 1630 N N . ASP A 1 221 ? 10.234 33.094 13.633 1 97.94 221 ASP A N 1
ATOM 1631 C CA . ASP A 1 221 ? 10.938 33.906 12.641 1 97.94 221 ASP A CA 1
ATOM 1632 C C . ASP A 1 221 ? 11.266 33.094 11.391 1 97.94 221 ASP A C 1
ATOM 1634 O O . ASP A 1 221 ? 11.109 33.562 10.273 1 97.94 221 ASP A O 1
ATOM 1638 N N . ARG A 1 222 ? 11.719 31.969 11.648 1 97.5 222 ARG A N 1
ATOM 1639 C CA . ARG A 1 222 ? 12.016 31.078 10.539 1 97.5 222 ARG A CA 1
ATOM 1640 C C . ARG A 1 222 ? 10.75 30.719 9.758 1 97.5 222 ARG A C 1
ATOM 1642 O O . ARG A 1 222 ? 10.766 30.672 8.531 1 97.5 222 ARG A O 1
ATOM 1649 N N . VAL A 1 223 ? 9.711 30.484 10.43 1 98.25 223 VAL A N 1
ATOM 1650 C CA . VAL A 1 223 ? 8.414 30.203 9.82 1 98.25 223 VAL A CA 1
ATOM 1651 C C . VAL A 1 223 ? 7.98 31.375 8.945 1 98.25 223 VAL A C 1
ATOM 1653 O O . VAL A 1 223 ? 7.508 31.172 7.82 1 98.25 223 VAL A O 1
ATOM 1656 N N . ALA A 1 224 ? 8.172 32.562 9.461 1 98.5 224 ALA A N 1
ATOM 1657 C CA . ALA A 1 224 ? 7.832 33.75 8.68 1 98.5 224 ALA A CA 1
ATOM 1658 C C . ALA A 1 224 ? 8.625 33.781 7.379 1 98.5 224 ALA A C 1
ATOM 1660 O O . ALA A 1 224 ? 8.086 34.156 6.328 1 98.5 224 ALA A O 1
ATOM 1661 N N . GLN A 1 225 ? 9.891 33.438 7.492 1 98.31 225 GLN A N 1
ATOM 1662 C CA . GLN A 1 225 ? 10.75 33.438 6.312 1 98.31 225 GLN A CA 1
ATOM 1663 C C . GLN A 1 225 ? 10.266 32.406 5.281 1 98.31 225 GLN A C 1
ATOM 1665 O O . GLN A 1 225 ? 10.227 32.719 4.082 1 98.31 225 GLN A O 1
ATOM 1670 N N . TRP A 1 226 ? 9.914 31.188 5.711 1 98.56 226 TRP A N 1
ATOM 1671 C CA . TRP A 1 226 ? 9.375 30.172 4.812 1 98.56 226 TRP A CA 1
ATOM 1672 C C . TRP A 1 226 ? 8.078 30.641 4.164 1 98.56 226 TRP A C 1
ATOM 1674 O O . TRP A 1 226 ? 7.887 30.484 2.955 1 98.56 226 TRP A O 1
ATOM 1684 N N . CYS A 1 227 ? 7.203 31.281 4.934 1 98.5 227 CYS A N 1
ATOM 1685 C CA . CYS A 1 227 ? 5.895 31.703 4.445 1 98.5 227 CYS A CA 1
ATOM 1686 C C . CYS A 1 227 ? 6.023 32.844 3.43 1 98.5 227 CYS A C 1
ATOM 1688 O O . CYS A 1 227 ? 5.223 32.938 2.496 1 98.5 227 CYS A O 1
ATOM 1690 N N . ARG A 1 228 ? 7.031 33.688 3.604 1 98.19 228 ARG A N 1
ATOM 1691 C CA . ARG A 1 228 ? 7.285 34.75 2.629 1 98.19 228 ARG A CA 1
ATOM 1692 C C . ARG A 1 228 ? 7.621 34.156 1.262 1 98.19 228 ARG A C 1
ATOM 1694 O O . ARG A 1 228 ? 7.461 34.812 0.237 1 98.19 228 ARG A O 1
ATOM 1701 N N . GLN A 1 229 ? 8.031 32.906 1.304 1 98.25 229 GLN A N 1
ATOM 1702 C CA . GLN A 1 229 ? 8.359 32.25 0.053 1 98.25 229 GLN A CA 1
ATOM 1703 C C . GLN A 1 229 ? 7.145 31.484 -0.494 1 98.25 229 GLN A C 1
ATOM 1705 O O . GLN A 1 229 ? 7.242 30.797 -1.506 1 98.25 229 GLN A O 1
ATOM 1710 N N . GLY A 1 230 ? 6.059 31.547 0.184 1 98.12 230 GLY A N 1
ATOM 1711 C CA . GLY A 1 230 ? 4.836 30.922 -0.306 1 98.12 230 GLY A CA 1
ATOM 1712 C C . GLY A 1 230 ? 4.496 29.625 0.41 1 98.12 230 GLY A C 1
ATOM 1713 O O . GLY A 1 230 ? 3.525 28.953 0.059 1 98.12 230 GLY A O 1
ATOM 1714 N N . VAL A 1 231 ? 5.199 29.266 1.429 1 98.62 231 VAL A N 1
ATOM 1715 C CA . VAL A 1 231 ? 5.023 28.031 2.172 1 98.62 231 VAL A CA 1
ATOM 1716 C C . VAL A 1 231 ? 3.846 28.156 3.133 1 98.62 231 VAL A C 1
ATOM 1718 O O . VAL A 1 231 ? 3.582 29.25 3.658 1 98.62 231 VAL A O 1
ATOM 1721 N N . THR A 1 232 ? 3.107 27.094 3.262 1 98.88 232 THR A N 1
ATOM 1722 C CA . THR A 1 232 ? 2.035 27 4.246 1 98.88 232 THR A CA 1
ATOM 1723 C C . THR A 1 232 ? 2.504 26.266 5.496 1 98.88 232 THR A C 1
ATOM 1725 O O . THR A 1 232 ? 3.189 25.234 5.395 1 98.88 232 THR A O 1
ATOM 1728 N N . VAL A 1 233 ? 2.137 26.797 6.648 1 98.62 233 VAL A N 1
ATOM 1729 C CA . VAL A 1 233 ? 2.49 26.141 7.902 1 98.62 233 VAL A CA 1
ATOM 1730 C C . VAL A 1 233 ? 1.286 25.375 8.445 1 98.62 233 VAL A C 1
ATOM 1732 O O . VAL A 1 233 ? 0.17 25.891 8.469 1 98.62 233 VAL A O 1
ATOM 1735 N N . GLU A 1 234 ? 1.54 24.141 8.797 1 98.81 234 GLU A N 1
ATOM 1736 C CA . GLU A 1 234 ? 0.52 23.25 9.344 1 98.81 234 GLU A CA 1
ATOM 1737 C C . GLU A 1 234 ? 0.64 23.125 10.859 1 98.81 234 GLU A C 1
ATOM 1739 O O . GLU A 1 234 ? 1.655 22.656 11.375 1 98.81 234 GLU A O 1
ATOM 1744 N N . LEU A 1 235 ? -0.325 23.594 11.539 1 98.5 235 LEU A N 1
ATOM 1745 C CA . LEU A 1 235 ? -0.406 23.438 12.984 1 98.5 235 LEU A CA 1
ATOM 1746 C C . LEU A 1 235 ? -1.291 22.25 13.367 1 98.5 235 LEU A C 1
ATOM 1748 O O . LEU A 1 235 ? -2.516 22.328 13.227 1 98.5 235 LEU A O 1
ATOM 1752 N N . CYS A 1 236 ? -0.665 21.188 13.82 1 97.81 236 CYS A N 1
ATOM 1753 C CA . CYS A 1 236 ? -1.323 19.906 14.055 1 97.81 236 CYS A CA 1
ATOM 1754 C C . CYS A 1 236 ? -2.014 19.891 15.414 1 97.81 236 CYS A C 1
ATOM 1756 O O . CYS A 1 236 ? -1.354 19.984 16.453 1 97.81 236 CYS A O 1
ATOM 1758 N N . LEU A 1 237 ? -3.219 19.656 15.445 1 98.12 237 LEU A N 1
ATOM 1759 C CA . LEU A 1 237 ? -4.07 19.797 16.625 1 98.12 237 LEU A CA 1
ATOM 1760 C C . LEU A 1 237 ? -3.715 18.75 17.672 1 98.12 237 LEU A C 1
ATOM 1762 O O . LEU A 1 237 ? -3.939 18.953 18.859 1 98.12 237 LEU A O 1
ATOM 1766 N N . ALA A 1 238 ? -3.146 17.641 17.219 1 96.31 238 ALA A N 1
ATOM 1767 C CA . ALA A 1 238 ? -2.682 16.609 18.156 1 96.31 238 ALA A CA 1
ATOM 1768 C C . ALA A 1 238 ? -1.78 17.219 19.219 1 96.31 238 ALA A C 1
ATOM 1770 O O . ALA A 1 238 ? -1.781 16.781 20.375 1 96.31 238 ALA A O 1
ATOM 1771 N N . MET A 1 239 ? -1.077 18.281 18.859 1 93.75 239 MET A N 1
ATOM 1772 C CA . MET A 1 239 ? -0.101 18.891 19.75 1 93.75 239 MET A CA 1
ATOM 1773 C C . MET A 1 239 ? -0.773 19.891 20.703 1 93.75 239 MET A C 1
ATOM 1775 O O . MET A 1 239 ? -0.23 20.219 21.75 1 93.75 239 MET A O 1
ATOM 1779 N N . TYR A 1 240 ? -1.936 20.359 20.344 1 96.19 240 TYR A N 1
ATOM 1780 C CA . TYR A 1 240 ? -2.482 21.516 21.047 1 96.19 240 TYR A CA 1
ATOM 1781 C C . TYR A 1 240 ? -3.738 21.141 21.812 1 96.19 240 TYR A C 1
ATOM 1783 O O . TYR A 1 240 ? -4.059 21.766 22.828 1 96.19 240 TYR A O 1
ATOM 1791 N N . VAL A 1 241 ? -4.445 20.125 21.312 1 94.12 241 VAL A N 1
ATOM 1792 C CA . VAL A 1 241 ? -5.699 19.766 21.969 1 94.12 241 VAL A CA 1
ATOM 1793 C C . VAL A 1 241 ? -5.816 18.25 22.062 1 94.12 241 VAL A C 1
ATOM 1795 O O . VAL A 1 241 ? -6.918 17.719 22.219 1 94.12 241 VAL A O 1
ATOM 1798 N N . GLY A 1 242 ? -4.762 17.516 21.844 1 91.5 242 GLY A N 1
ATOM 1799 C CA . GLY A 1 242 ? -4.73 16.078 22.031 1 91.5 242 GLY A CA 1
ATOM 1800 C C . GLY A 1 242 ? -4.676 15.68 23.5 1 91.5 242 GLY A C 1
ATOM 1801 O O . GLY A 1 242 ? -4.754 16.531 24.391 1 91.5 242 GLY A O 1
ATOM 1802 N N . SER A 1 243 ? -4.508 14.406 23.734 1 88.5 243 SER A N 1
ATOM 1803 C CA . SER A 1 243 ? -4.605 13.859 25.078 1 88.5 243 SER A CA 1
ATOM 1804 C C . SER A 1 243 ? -3.438 14.312 25.953 1 88.5 243 SER A C 1
ATOM 1806 O O . SER A 1 243 ? -3.562 14.398 27.172 1 88.5 243 SER A O 1
ATOM 1808 N N . ARG A 1 244 ? -2.348 14.711 25.328 1 84.19 244 ARG A N 1
ATOM 1809 C CA . ARG A 1 244 ? -1.17 15.055 26.125 1 84.19 244 ARG A CA 1
ATOM 1810 C C . ARG A 1 244 ? -0.857 16.547 26.031 1 84.19 244 ARG A C 1
ATOM 1812 O O . ARG A 1 244 ? 0.214 16.984 26.453 1 84.19 244 ARG A O 1
ATOM 1819 N N . SER A 1 245 ? -1.764 17.172 25.438 1 87.94 245 SER A N 1
ATOM 1820 C CA . SER A 1 245 ? -1.521 18.594 25.234 1 87.94 245 SER A CA 1
ATOM 1821 C C . SER A 1 245 ? -1.647 19.391 26.531 1 87.94 245 SER A C 1
ATOM 1823 O O . SER A 1 245 ? -2.453 19.031 27.391 1 87.94 245 SER A O 1
ATOM 1825 N N . THR A 1 246 ? -0.792 20.359 26.562 1 89.62 246 THR A N 1
ATOM 1826 C CA . THR A 1 246 ? -0.82 21.266 27.719 1 89.62 246 THR A CA 1
ATOM 1827 C C . THR A 1 246 ? -0.885 22.719 27.266 1 89.62 246 THR A C 1
ATOM 1829 O O . THR A 1 246 ? -0.537 23.031 26.125 1 89.62 246 THR A O 1
ATOM 1832 N N . GLY A 1 247 ? -1.369 23.531 28.141 1 92.88 247 GLY A N 1
ATOM 1833 C CA . GLY A 1 247 ? -1.43 24.953 27.844 1 92.88 247 GLY A CA 1
ATOM 1834 C C . GLY A 1 247 ? -2.629 25.328 27 1 92.88 247 GLY A C 1
ATOM 1835 O O . GLY A 1 247 ? -3.389 24.453 26.562 1 92.88 247 GLY A O 1
ATOM 1836 N N . ASP A 1 248 ? -2.777 26.578 26.844 1 97.06 248 ASP A N 1
ATOM 1837 C CA . ASP A 1 248 ? -3.865 27.078 26.016 1 97.06 248 ASP A CA 1
ATOM 1838 C C . ASP A 1 248 ? -3.508 26.984 24.531 1 97.06 248 ASP A C 1
ATOM 1840 O O . ASP A 1 248 ? -2.516 27.562 24.094 1 97.06 248 ASP A O 1
ATOM 1844 N N . PRO A 1 249 ? -4.301 26.281 23.781 1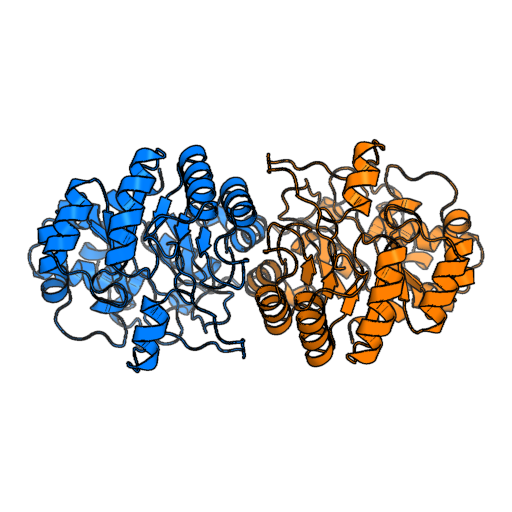 97.69 249 PRO A N 1
ATOM 1845 C CA . PRO A 1 249 ? -3.943 26.062 22.375 1 97.69 249 PRO A CA 1
ATOM 1846 C C . PRO A 1 249 ? -3.865 27.359 21.578 1 97.69 249 PRO A C 1
ATOM 1848 O O . PRO A 1 249 ? -3.055 27.469 20.656 1 97.69 249 PRO A O 1
ATOM 1851 N N . VAL A 1 250 ? -4.684 28.312 21.906 1 98.25 250 VAL A N 1
ATOM 1852 C CA . VAL A 1 250 ? -4.668 29.578 21.188 1 98.25 250 VAL A CA 1
ATOM 1853 C C . VAL A 1 250 ? -3.35 30.297 21.453 1 98.25 250 VAL A C 1
ATOM 1855 O O . VAL A 1 250 ? -2.715 30.797 20.516 1 98.25 250 VAL A O 1
ATOM 1858 N N . GLU A 1 251 ? -2.918 30.281 22.688 1 97.69 251 GLU A N 1
ATOM 1859 C CA . GLU A 1 251 ? -1.667 30.938 23.062 1 97.69 251 GLU A CA 1
ATOM 1860 C C . GLU A 1 251 ? -0.466 30.219 22.453 1 97.69 251 GLU A C 1
ATOM 1862 O O . GLU A 1 251 ? 0.479 30.859 21.984 1 97.69 251 GLU A O 1
ATOM 1867 N N . ARG A 1 252 ? -0.532 28.984 22.438 1 96.81 252 ARG A N 1
ATOM 1868 C CA . ARG A 1 252 ? 0.582 28.172 21.938 1 96.81 252 ARG A CA 1
ATOM 1869 C C . ARG A 1 252 ? 0.754 28.328 20.438 1 96.81 252 ARG A C 1
ATOM 1871 O O . ARG A 1 252 ? 1.876 28.297 19.922 1 96.81 252 ARG A O 1
ATOM 1878 N N . THR A 1 253 ? -0.359 28.531 19.703 1 97.94 253 THR A N 1
ATOM 1879 C CA . THR A 1 253 ? -0.286 28.594 18.25 1 97.94 253 THR A CA 1
ATOM 1880 C C . THR A 1 253 ? -0.084 30.031 17.781 1 97.94 253 THR A C 1
ATOM 1882 O O . THR A 1 253 ? 0.294 30.266 16.625 1 97.94 253 THR A O 1
ATOM 1885 N N . ALA A 1 254 ? -0.289 30.984 18.641 1 98.06 254 ALA A N 1
ATOM 1886 C CA . ALA A 1 254 ? -0.341 32.406 18.281 1 98.06 254 ALA A CA 1
ATOM 1887 C C . ALA A 1 254 ? 0.963 32.844 17.625 1 98.06 254 ALA A C 1
ATOM 1889 O O . ALA A 1 254 ? 0.948 33.5 16.578 1 98.06 254 ALA A O 1
ATOM 1890 N N . PRO A 1 255 ? 2.174 32.469 18.172 1 98 255 PRO A N 1
ATOM 1891 C CA . PRO A 1 255 ? 3.41 32.938 17.547 1 98 255 PRO A CA 1
ATOM 1892 C C . PRO A 1 255 ? 3.557 32.469 16.109 1 98 255 PRO A C 1
ATOM 1894 O O . PRO A 1 255 ? 4.074 33.219 15.258 1 98 255 PRO A O 1
ATOM 1897 N N . TYR A 1 256 ? 3.066 31.328 15.82 1 98.25 256 TYR A N 1
ATOM 1898 C CA . TYR A 1 256 ? 3.205 30.75 14.484 1 98.25 256 TYR A CA 1
ATOM 1899 C C . TYR A 1 256 ? 2.139 31.297 13.539 1 98.25 256 TYR A C 1
ATOM 1901 O O . TYR A 1 256 ? 2.418 31.578 12.375 1 98.25 256 TYR A O 1
ATOM 1909 N N . ARG A 1 257 ? 0.891 31.453 14.047 1 98.44 257 ARG A N 1
ATOM 1910 C CA . ARG A 1 257 ? -0.167 32.062 13.242 1 98.44 257 ARG A CA 1
ATOM 1911 C C . ARG A 1 257 ? 0.188 33.469 12.844 1 98.44 257 ARG A C 1
ATOM 1913 O O . ARG A 1 257 ? -0.058 33.906 11.711 1 98.44 257 ARG A O 1
ATOM 1920 N N . GLU A 1 258 ? 0.766 34.188 13.805 1 98.25 258 GLU A N 1
ATOM 1921 C CA . GLU A 1 258 ? 1.155 35.562 13.547 1 98.25 258 GLU A CA 1
ATOM 1922 C C . GLU A 1 258 ? 2.316 35.625 12.562 1 98.25 258 GLU A C 1
ATOM 1924 O O . GLU A 1 258 ? 2.32 36.469 11.656 1 98.25 258 GLU A O 1
ATOM 1929 N N . ALA A 1 259 ? 3.256 34.75 12.727 1 98.38 259 ALA A N 1
ATOM 1930 C CA . ALA A 1 259 ? 4.422 34.719 11.844 1 98.38 259 ALA A CA 1
ATOM 1931 C C . ALA A 1 259 ? 4.023 34.344 10.422 1 98.38 259 ALA A C 1
ATOM 1933 O O . ALA A 1 259 ? 4.539 34.938 9.453 1 98.38 259 ALA A O 1
ATOM 1934 N N . ALA A 1 260 ? 3.131 33.438 10.234 1 98.44 260 ALA A N 1
ATOM 1935 C CA . ALA A 1 260 ? 2.742 32.906 8.938 1 98.44 260 ALA A CA 1
ATOM 1936 C C . ALA A 1 260 ? 1.693 33.781 8.266 1 98.44 260 ALA A C 1
ATOM 1938 O O . ALA A 1 260 ? 1.703 33.938 7.047 1 98.44 260 ALA A O 1
ATOM 1939 N N . GLY A 1 261 ? 0.806 34.375 9.133 1 98.38 261 GLY A N 1
ATOM 1940 C CA . GLY A 1 261 ? -0.418 35 8.625 1 98.38 261 GLY A CA 1
ATOM 1941 C C . GLY A 1 261 ? -1.51 33.969 8.352 1 98.38 261 GLY A C 1
ATOM 1942 O O . GLY A 1 261 ? -1.224 32.812 8.078 1 98.38 261 GLY A O 1
ATOM 1943 N N . VAL A 1 262 ? -2.746 34.406 8.352 1 98.44 262 VAL A N 1
ATOM 1944 C CA . VAL A 1 262 ? -3.914 33.531 8.227 1 98.44 262 VAL A CA 1
ATOM 1945 C C . VAL A 1 262 ? -3.857 32.781 6.895 1 98.44 262 VAL A C 1
ATOM 1947 O O . VAL A 1 262 ? -4.145 31.594 6.836 1 98.44 262 VAL A O 1
ATOM 1950 N N . GLY A 1 263 ? -3.43 33.406 5.848 1 98.44 263 GLY A N 1
ATOM 1951 C CA . GLY A 1 263 ? -3.441 32.844 4.512 1 98.44 263 GLY A CA 1
ATOM 1952 C C . GLY A 1 263 ? -2.451 31.719 4.336 1 98.44 263 GLY A C 1
ATOM 1953 O O . GLY A 1 263 ? -2.584 30.906 3.418 1 98.44 263 GLY A O 1
ATOM 1954 N N . HIS A 1 264 ? -1.486 31.609 5.254 1 98.75 264 HIS A N 1
ATOM 1955 C CA . HIS A 1 264 ? -0.447 30.594 5.16 1 98.75 264 HIS A CA 1
ATOM 1956 C C . HIS A 1 264 ? -0.514 29.641 6.344 1 98.75 264 HIS A C 1
ATOM 1958 O O . HIS A 1 264 ? 0.461 28.938 6.637 1 98.75 264 HIS A O 1
ATOM 1964 N N . THR A 1 265 ? -1.646 29.609 7.055 1 98.81 265 THR A N 1
ATOM 1965 C CA . THR A 1 265 ? -1.826 28.734 8.203 1 98.81 265 THR A CA 1
ATOM 1966 C C . THR A 1 265 ? -2.949 27.734 7.945 1 98.81 265 THR A C 1
ATOM 1968 O O . THR A 1 265 ? -4.027 28.109 7.48 1 98.81 265 THR A O 1
ATOM 1971 N N . ILE A 1 266 ? -2.648 26.5 8.156 1 98.88 266 ILE A N 1
ATOM 1972 C CA . ILE A 1 266 ? -3.707 25.5 8.18 1 98.88 266 ILE A CA 1
ATOM 1973 C C . ILE A 1 266 ? -3.662 24.734 9.492 1 98.88 266 ILE A C 1
ATOM 1975 O O . ILE A 1 266 ? -2.584 24.5 10.047 1 98.88 266 ILE A O 1
ATOM 1979 N N . PHE A 1 267 ? -4.812 24.359 9.984 1 98.81 267 PHE A N 1
ATOM 1980 C CA . PHE A 1 267 ? -4.914 23.312 11 1 98.81 267 PHE A CA 1
ATOM 1981 C C . PHE A 1 267 ? -5.086 21.938 10.352 1 98.81 267 PHE A C 1
ATOM 1983 O O . PHE A 1 267 ? -5.707 21.828 9.297 1 98.81 267 PHE A O 1
ATOM 1990 N N . SER A 1 268 ? -4.504 20.953 10.883 1 98.81 268 SER A N 1
ATOM 1991 C CA . SER A 1 268 ? -4.758 19.547 10.617 1 98.81 268 SER A CA 1
ATOM 1992 C C . SER A 1 268 ? -4.852 18.734 11.914 1 98.81 268 SER A C 1
ATOM 1994 O O . SER A 1 268 ? -4.418 19.203 12.969 1 98.81 268 SER A O 1
ATOM 1996 N N . SER A 1 269 ? -5.484 17.672 11.859 1 98.56 269 SER A N 1
ATOM 1997 C CA . SER A 1 269 ? -5.664 16.938 13.109 1 98.56 269 SER A CA 1
ATOM 1998 C C . SER A 1 269 ? -4.375 16.234 13.523 1 98.56 269 SER A C 1
ATOM 2000 O O . SER A 1 269 ? -3.951 16.344 14.68 1 98.56 269 SER A O 1
ATOM 2002 N N . ASP A 1 270 ? -3.695 15.562 12.531 1 98.19 270 ASP A N 1
ATOM 2003 C CA . ASP A 1 270 ? -2.58 14.68 12.844 1 98.19 270 ASP A CA 1
ATOM 2004 C C . ASP A 1 270 ? -2.988 13.617 13.859 1 98.19 270 ASP A C 1
ATOM 2006 O O . ASP A 1 270 ? -2.219 13.281 14.766 1 98.19 270 ASP A O 1
ATOM 2010 N N . LEU A 1 271 ? -4.27 13.219 13.727 1 98 271 LEU A N 1
ATOM 2011 C CA . LEU A 1 271 ? -4.832 12.328 14.742 1 98 271 LEU A CA 1
ATOM 2012 C C . LEU A 1 271 ? -5.402 11.07 14.102 1 98 271 LEU A C 1
ATOM 2014 O O . LEU A 1 271 ? -5.559 11 12.883 1 98 271 LEU A O 1
ATOM 2018 N N . GLY A 1 272 ? -5.762 10.141 14.859 1 97.25 272 GLY A N 1
ATOM 2019 C CA . GLY A 1 272 ? -6.246 8.812 14.539 1 97.25 272 GLY A CA 1
ATOM 2020 C C . GLY A 1 272 ? -5.633 7.727 15.414 1 97.25 272 GLY A C 1
ATOM 2021 O O . GLY A 1 272 ? -6.062 6.574 15.367 1 97.25 272 GLY A O 1
ATOM 2022 N N . GLN A 1 273 ? -4.699 8.133 16.266 1 95.12 273 GLN A N 1
ATOM 2023 C CA . GLN A 1 273 ? -3.971 7.199 17.125 1 95.12 273 GLN A CA 1
ATOM 2024 C C . GLN A 1 273 ? -4.84 6.719 18.281 1 95.12 273 GLN A C 1
ATOM 2026 O O . GLN A 1 273 ? -5.641 7.484 18.828 1 95.12 273 GLN A O 1
ATOM 2031 N N . LYS A 1 274 ? -4.594 5.527 18.625 1 94.12 274 LYS A N 1
ATOM 2032 C CA . LYS A 1 274 ? -5.18 5.047 19.875 1 94.12 274 LYS A CA 1
ATOM 2033 C C . LYS A 1 274 ? -4.82 5.961 21.047 1 94.12 274 LYS A C 1
ATOM 2035 O O . LYS A 1 274 ? -3.684 6.43 21.141 1 94.12 274 LYS A O 1
ATOM 2040 N N . GLY A 1 275 ? -5.801 6.27 21.859 1 93.75 275 GLY A N 1
ATOM 2041 C CA . GLY A 1 275 ? -5.543 7.062 23.047 1 93.75 275 GLY A CA 1
ATOM 2042 C C . GLY A 1 275 ? -5.691 8.555 22.812 1 93.75 275 GLY A C 1
ATOM 2043 O O . GLY A 1 275 ? -5.477 9.359 23.719 1 93.75 275 GLY A O 1
ATOM 2044 N N . ASN A 1 276 ? -6.02 8.977 21.656 1 96.44 276 ASN A N 1
ATOM 2045 C CA . ASN A 1 276 ? -6.246 10.383 21.328 1 96.44 276 ASN A CA 1
ATOM 2046 C C . ASN A 1 276 ? -7.691 10.633 20.891 1 96.44 276 ASN A C 1
ATOM 2048 O O . ASN A 1 276 ? -8.398 9.695 20.531 1 96.44 276 ASN A O 1
ATOM 2052 N N . PRO A 1 277 ? -8.172 11.859 21.031 1 97.5 277 PRO A N 1
ATOM 2053 C CA . PRO A 1 277 ? -9.484 12.172 20.453 1 97.5 277 PRO A CA 1
ATOM 2054 C C . PRO A 1 277 ? -9.523 11.977 18.938 1 97.5 277 PRO A C 1
ATOM 2056 O O . PRO A 1 277 ? -8.477 11.938 18.281 1 97.5 277 PRO A O 1
ATOM 2059 N N . LEU A 1 278 ? -10.727 11.844 18.438 1 98.06 278 LEU A N 1
ATOM 2060 C CA . LEU A 1 278 ? -10.891 11.773 16.984 1 98.06 278 LEU A CA 1
ATOM 2061 C C . LEU A 1 278 ? -10.57 13.117 16.344 1 98.06 278 LEU A C 1
ATOM 2063 O O . LEU A 1 278 ? -10.648 14.156 16.984 1 98.06 278 LEU A O 1
ATOM 2067 N N . PRO A 1 279 ? -10.219 13.125 15.07 1 98.5 279 PRO A N 1
ATOM 2068 C CA . PRO A 1 279 ? -9.867 14.352 14.359 1 98.5 279 PRO A CA 1
ATOM 2069 C C . PRO A 1 279 ? -10.93 15.438 14.492 1 98.5 279 PRO A C 1
ATOM 2071 O O . PRO A 1 279 ? -10.617 16.578 14.836 1 98.5 279 PRO A O 1
ATOM 2074 N N . ILE A 1 280 ? -12.195 15.094 14.336 1 98.12 280 ILE A N 1
ATOM 2075 C CA . ILE A 1 280 ? -13.258 16.094 14.344 1 98.12 280 ILE A CA 1
ATOM 2076 C C . ILE A 1 280 ? -13.43 16.656 15.758 1 98.12 280 ILE A C 1
ATOM 2078 O O . ILE A 1 280 ? -13.711 17.844 15.922 1 98.12 280 ILE A O 1
ATOM 2082 N N . THR A 1 281 ? -13.203 15.82 16.766 1 98 281 THR A N 1
ATOM 2083 C CA . THR A 1 281 ? -13.219 16.297 18.141 1 98 281 THR A CA 1
ATOM 2084 C C . THR A 1 281 ? -12.164 17.375 18.344 1 98 281 THR A C 1
ATOM 2086 O O . THR A 1 281 ? -12.445 18.406 18.953 1 98 281 THR A O 1
ATOM 2089 N N . ALA A 1 282 ? -11.008 17.141 17.812 1 98.5 282 ALA A N 1
ATOM 2090 C CA . ALA A 1 282 ? -9.914 18.094 17.953 1 98.5 282 ALA A CA 1
ATOM 2091 C C . ALA A 1 282 ? -10.227 19.422 17.266 1 98.5 282 ALA A C 1
ATOM 2093 O O . ALA A 1 282 ? -9.953 20.5 17.797 1 98.5 282 ALA A O 1
ATOM 2094 N N . TYR A 1 283 ? -10.789 19.328 16.078 1 98.69 283 TYR A N 1
ATOM 2095 C CA . TYR A 1 283 ? -11.195 20.531 15.359 1 98.69 283 TYR A CA 1
ATOM 2096 C C . TYR A 1 283 ? -12.219 21.328 16.156 1 98.69 283 TYR A C 1
ATOM 2098 O O . TYR A 1 283 ? -12.125 22.547 16.281 1 98.69 283 TYR A O 1
ATOM 2106 N N . ARG A 1 284 ? -13.188 20.625 16.703 1 98.31 284 ARG A N 1
ATOM 2107 C CA . ARG A 1 284 ? -14.219 21.297 17.5 1 98.31 284 ARG A CA 1
ATOM 2108 C C . ARG A 1 284 ? -13.609 22.016 18.703 1 98.31 284 ARG A C 1
ATOM 2110 O O . ARG A 1 284 ? -13.961 23.172 18.969 1 98.31 284 ARG A O 1
ATOM 2117 N N . ARG A 1 285 ? -12.672 21.391 19.328 1 98.12 285 ARG A N 1
ATOM 2118 C CA . ARG A 1 285 ? -12.023 21.984 20.484 1 98.12 285 ARG A CA 1
ATOM 2119 C C . ARG A 1 285 ? -11.266 23.25 20.109 1 98.12 285 ARG A C 1
ATOM 2121 O O . ARG A 1 285 ? -11.398 24.281 20.766 1 98.12 285 ARG A O 1
ATOM 2128 N N . MET A 1 286 ? -10.523 23.125 19.062 1 98.62 286 MET A N 1
ATOM 2129 C CA . MET A 1 286 ? -9.711 24.281 18.656 1 98.62 286 MET A CA 1
ATOM 2130 C C . MET A 1 286 ? -10.594 25.438 18.219 1 98.62 286 MET A C 1
ATOM 2132 O O . MET A 1 286 ? -10.344 26.594 18.594 1 98.62 286 MET A O 1
ATOM 2136 N N . VAL A 1 287 ? -11.617 25.141 17.438 1 98.75 287 VAL A N 1
ATOM 2137 C CA . VAL A 1 287 ? -12.492 26.188 16.922 1 98.75 287 VAL A CA 1
ATOM 2138 C C . VAL A 1 287 ? -13.211 26.891 18.078 1 98.75 287 VAL A C 1
ATOM 2140 O O . VAL A 1 287 ? -13.336 28.109 18.094 1 98.75 287 VAL A O 1
ATOM 2143 N N . ARG A 1 288 ? -13.641 26.109 19.078 1 98.44 288 ARG A N 1
ATOM 2144 C CA . ARG A 1 288 ? -14.266 26.703 20.25 1 98.44 288 ARG A CA 1
ATOM 2145 C C . ARG A 1 288 ? -13.312 27.672 20.953 1 98.44 288 ARG A C 1
ATOM 2147 O O . ARG A 1 288 ? -13.695 28.781 21.312 1 98.44 288 ARG A O 1
ATOM 2154 N N . LYS A 1 289 ? -12.07 27.25 21.125 1 98.5 289 LYS A N 1
ATOM 2155 C CA . LYS A 1 289 ? -11.078 28.078 21.797 1 98.5 289 LYS A CA 1
ATOM 2156 C C . LYS A 1 289 ? -10.797 29.359 21.016 1 98.5 289 LYS A C 1
ATOM 2158 O O . LYS A 1 289 ? -10.625 30.422 21.594 1 98.5 289 LYS A O 1
ATOM 2163 N N . LEU A 1 290 ? -10.75 29.25 19.719 1 98.75 290 LEU A N 1
ATOM 2164 C CA . LEU A 1 290 ? -10.508 30.406 18.859 1 98.75 290 LEU A CA 1
ATOM 2165 C C . LEU A 1 290 ? -11.68 31.391 18.938 1 98.75 290 LEU A C 1
ATOM 2167 O O . LEU A 1 290 ? -11.469 32.594 18.984 1 98.75 290 LEU A O 1
ATOM 2171 N N . LEU A 1 291 ? -12.906 30.828 18.953 1 98.62 291 LEU A N 1
ATOM 2172 C CA . LEU A 1 291 ? -14.094 31.656 19.094 1 98.62 291 LEU A CA 1
ATOM 2173 C C . LEU A 1 291 ? -14.094 32.406 20.422 1 98.62 291 LEU A C 1
ATOM 2175 O O . LEU A 1 291 ? -14.375 33.594 20.484 1 98.62 291 LEU A O 1
ATOM 2179 N N . ASP A 1 292 ? -13.719 31.672 21.453 1 98.25 292 ASP A N 1
ATOM 2180 C CA . ASP A 1 292 ? -13.664 32.281 22.781 1 98.25 292 ASP A CA 1
ATOM 2181 C C . ASP A 1 292 ? -12.625 33.406 22.828 1 98.25 292 ASP A C 1
ATOM 2183 O O . ASP A 1 292 ? -12.789 34.375 23.578 1 98.25 292 ASP A O 1
ATOM 2187 N N . ALA A 1 293 ? -11.672 33.281 22.047 1 98.38 293 ALA A N 1
ATOM 2188 C CA . ALA A 1 293 ? -10.609 34.281 21.984 1 98.38 293 ALA A CA 1
ATOM 2189 C C . ALA A 1 293 ? -10.945 35.375 20.984 1 98.38 293 ALA A C 1
ATOM 2191 O O . ALA A 1 293 ? -10.102 36.219 20.672 1 98.38 293 ALA A O 1
ATOM 2192 N N . LYS A 1 294 ? -12.102 35.281 20.391 1 98.25 294 LYS A N 1
ATOM 2193 C CA . LYS A 1 294 ? -12.672 36.312 19.516 1 98.25 294 LYS A CA 1
ATOM 2194 C C . LYS A 1 294 ? -11.93 36.344 18.188 1 98.25 294 LYS A C 1
ATOM 2196 O O . LYS A 1 294 ? -11.781 37.406 17.578 1 98.25 294 LYS A O 1
ATOM 2201 N N . THR A 1 295 ? -11.406 35.219 17.781 1 98.5 295 THR A N 1
ATOM 2202 C CA . THR A 1 295 ? -10.867 35.094 16.438 1 98.5 295 THR A CA 1
ATOM 2203 C C . THR A 1 295 ? -11.969 35.25 15.391 1 98.5 295 THR A C 1
ATOM 2205 O O . THR A 1 295 ? -13.047 34.688 15.523 1 98.5 295 THR A O 1
ATOM 2208 N N . PRO A 1 296 ? -11.734 36.125 14.383 1 98.56 296 PRO A N 1
ATOM 2209 C CA . PRO A 1 296 ? -12.773 36.281 13.359 1 98.56 296 PRO A CA 1
ATOM 2210 C C . PRO A 1 296 ? -13.172 34.969 12.703 1 98.56 296 PRO A C 1
ATOM 2212 O O . PRO A 1 296 ? -12.305 34.125 12.406 1 98.56 296 PRO A O 1
ATOM 2215 N N . GLU A 1 297 ? -14.422 34.781 12.461 1 98.62 297 GLU A N 1
ATOM 2216 C CA . GLU A 1 297 ? -14.953 33.531 11.883 1 98.62 297 GLU A CA 1
ATOM 2217 C C . GLU A 1 297 ? -14.328 33.25 10.523 1 98.62 297 GLU A C 1
ATOM 2219 O O . GLU A 1 297 ? -14.055 32.094 10.18 1 98.62 297 GLU A O 1
ATOM 2224 N N . ASP A 1 298 ? -14.148 34.312 9.75 1 98.62 298 ASP A N 1
ATOM 2225 C CA . ASP A 1 298 ? -13.57 34.125 8.422 1 98.62 298 ASP A CA 1
ATOM 2226 C C . ASP A 1 298 ? -12.156 33.562 8.508 1 98.62 298 ASP A C 1
ATOM 2228 O O . ASP A 1 298 ? -11.75 32.781 7.664 1 98.62 298 ASP A O 1
ATOM 2232 N N . ASP A 1 299 ? -11.391 34.031 9.508 1 98.81 299 ASP A N 1
ATOM 2233 C CA . ASP A 1 299 ? -10.047 33.5 9.734 1 98.81 299 ASP A CA 1
ATOM 2234 C C . ASP A 1 299 ? -10.102 32.031 10.141 1 98.81 299 ASP A C 1
ATOM 2236 O O . ASP A 1 299 ? -9.289 31.234 9.68 1 98.81 299 ASP A O 1
ATOM 2240 N N . ILE A 1 300 ? -11.055 31.688 10.969 1 98.88 300 ILE A N 1
ATOM 2241 C CA . ILE A 1 300 ? -11.211 30.312 11.414 1 98.88 300 ILE A CA 1
ATOM 2242 C C . ILE A 1 300 ? -11.531 29.422 10.227 1 98.88 300 ILE A C 1
ATOM 2244 O O . ILE A 1 300 ? -10.914 28.375 10.039 1 98.88 300 ILE A O 1
ATOM 2248 N N . ARG A 1 301 ? -12.422 29.875 9.328 1 98.81 301 ARG A N 1
ATOM 2249 C CA . ARG A 1 301 ? -12.797 29.109 8.148 1 98.81 301 ARG A CA 1
ATOM 2250 C C . ARG A 1 301 ? -11.609 28.906 7.219 1 98.81 301 ARG A C 1
ATOM 2252 O O . ARG A 1 301 ? -11.461 27.859 6.594 1 98.81 301 ARG A O 1
ATOM 2259 N N . ALA A 1 302 ? -10.812 29.938 7.156 1 98.88 302 ALA A N 1
ATOM 2260 C CA . ALA A 1 302 ? -9.617 29.844 6.32 1 98.88 302 ALA A CA 1
ATOM 2261 C C . ALA A 1 302 ? -8.664 28.781 6.844 1 98.88 302 ALA A C 1
ATOM 2263 O O . ALA A 1 302 ? -8.203 27.922 6.086 1 98.88 302 ALA A O 1
ATOM 2264 N N . MET A 1 303 ? -8.406 28.766 8.133 1 98.88 303 MET A N 1
ATOM 2265 C CA . MET A 1 303 ? -7.402 27.891 8.734 1 98.88 303 MET A CA 1
ATOM 2266 C C . MET A 1 303 ? -7.93 26.469 8.867 1 98.88 303 MET A C 1
ATOM 2268 O O . MET A 1 303 ? -7.152 25.5 8.875 1 98.88 303 MET A O 1
ATOM 2272 N N . VAL A 1 304 ? -9.273 26.312 8.852 1 98.69 304 VAL A N 1
ATOM 2273 C CA . VAL A 1 304 ? -9.906 25.016 9.031 1 98.69 304 VAL A CA 1
ATOM 2274 C C . VAL A 1 304 ? -10.102 24.344 7.68 1 98.69 304 VAL A C 1
ATOM 2276 O O . VAL A 1 304 ? -10.047 23.109 7.574 1 98.69 304 VAL A O 1
ATOM 2279 N N . GLY A 1 305 ? -10.32 25.219 6.59 1 98.56 305 GLY A N 1
ATOM 2280 C CA . GLY A 1 305 ? -10.742 24.531 5.379 1 98.56 305 GLY A CA 1
ATOM 2281 C C . GLY A 1 305 ? -10.266 25.219 4.109 1 98.56 305 GLY A C 1
ATOM 2282 O O . GLY A 1 305 ? -9.703 24.562 3.225 1 98.56 305 GLY A O 1
ATOM 2283 N N . ARG A 1 306 ? -10.43 26.5 4.012 1 98.62 306 ARG A N 1
ATOM 2284 C CA . ARG A 1 306 ? -10.188 27.188 2.754 1 98.62 306 ARG A CA 1
ATOM 2285 C C . ARG A 1 306 ? -8.734 27.047 2.312 1 98.62 306 ARG A C 1
ATOM 2287 O O . ARG A 1 306 ? -8.461 26.703 1.158 1 98.62 306 ARG A O 1
ATOM 2294 N N . ASN A 1 307 ? -7.828 27.281 3.215 1 98.88 307 ASN A N 1
ATOM 2295 C CA . ASN A 1 307 ? -6.414 27.219 2.863 1 98.88 307 ASN A CA 1
ATOM 2296 C C . ASN A 1 307 ? -6 25.797 2.469 1 98.88 307 ASN A C 1
ATOM 2298 O O . ASN A 1 307 ? -5.363 25.609 1.435 1 98.88 307 ASN A O 1
ATOM 2302 N N . ALA A 1 308 ? -6.395 24.812 3.246 1 98.88 308 ALA A N 1
ATOM 2303 C CA . ALA A 1 308 ? -6.078 23.422 2.945 1 98.88 308 ALA A CA 1
ATOM 2304 C C . ALA A 1 308 ? -6.773 22.969 1.669 1 98.88 308 ALA A C 1
ATOM 2306 O O . ALA A 1 308 ? -6.219 22.172 0.901 1 98.88 308 ALA A O 1
ATOM 2307 N N . GLY A 1 309 ? -7.984 23.438 1.472 1 98.75 309 GLY A N 1
ATOM 2308 C CA . GLY A 1 309 ? -8.711 23.109 0.252 1 98.75 309 GLY A CA 1
ATOM 2309 C C . GLY A 1 309 ? -8.023 23.625 -1.001 1 98.75 309 GLY A C 1
ATOM 2310 O O . GLY A 1 309 ? -8.023 22.953 -2.033 1 98.75 309 GLY A O 1
ATOM 2311 N N . GLN A 1 310 ? -7.465 24.812 -0.904 1 98.44 310 GLN A N 1
ATOM 2312 C CA . GLN A 1 310 ? -6.711 25.375 -2.023 1 98.44 310 GLN A CA 1
ATOM 2313 C C . GLN A 1 310 ? -5.48 24.516 -2.334 1 98.44 310 GLN A C 1
ATOM 2315 O O . GLN A 1 310 ? -5.184 24.25 -3.5 1 98.44 310 GLN A O 1
ATOM 2320 N N . LEU A 1 311 ? -4.793 24.109 -1.305 1 98.75 311 LEU A N 1
ATOM 2321 C CA . LEU A 1 311 ? -3.625 23.25 -1.486 1 98.75 311 LEU A CA 1
ATOM 2322 C C . LEU A 1 311 ? -4.012 21.938 -2.16 1 98.75 311 LEU A C 1
ATOM 2324 O O . LEU A 1 311 ? -3.301 21.453 -3.047 1 98.75 311 LEU A O 1
ATOM 2328 N N . LEU A 1 312 ? -5.133 21.359 -1.76 1 98.31 312 LEU A N 1
ATOM 2329 C CA . LEU A 1 312 ? -5.562 20.047 -2.236 1 98.31 312 LEU A CA 1
ATOM 2330 C C . LEU A 1 312 ? -6.332 20.172 -3.547 1 98.31 312 LEU A C 1
ATOM 2332 O O . LEU A 1 312 ? -6.598 19.156 -4.211 1 98.31 312 LEU A O 1
ATOM 2336 N N . ASP A 1 313 ? -6.695 21.406 -3.965 1 95.69 313 ASP A N 1
ATOM 2337 C CA . ASP A 1 313 ? -7.465 21.703 -5.168 1 95.69 313 ASP A CA 1
ATOM 2338 C C . ASP A 1 313 ? -8.859 21.094 -5.098 1 95.69 313 ASP A C 1
ATOM 2340 O O . ASP A 1 313 ? -9.25 20.344 -5.992 1 95.69 313 ASP A O 1
ATOM 2344 N N . VAL A 1 314 ? -9.5 21.266 -4.016 1 93.31 314 VAL A N 1
ATOM 2345 C CA . VAL A 1 314 ? -10.867 20.797 -3.822 1 93.31 314 VAL A CA 1
ATOM 2346 C C . VAL A 1 314 ? -11.75 21.953 -3.344 1 93.31 314 VAL A C 1
ATOM 2348 O O . VAL A 1 314 ? -11.25 22.922 -2.773 1 93.31 314 VAL A O 1
ATOM 2351 N N . MET B 1 1 ? -24.578 -2.074 -3.031 1 33.41 1 MET B N 1
ATOM 2352 C CA . MET B 1 1 ? -25.188 -3.385 -3.264 1 33.41 1 MET B CA 1
ATOM 2353 C C . MET B 1 1 ? -24.141 -4.379 -3.76 1 33.41 1 MET B C 1
ATOM 2355 O O . MET B 1 1 ? -23.438 -4.113 -4.734 1 33.41 1 MET B O 1
ATOM 2359 N N . THR B 1 2 ? -23.688 -5.156 -2.877 1 41 2 THR B N 1
ATOM 2360 C CA . THR B 1 2 ? -22.719 -6.191 -3.236 1 41 2 THR B CA 1
ATOM 2361 C C . THR B 1 2 ? -23.219 -7.004 -4.43 1 41 2 THR B C 1
ATOM 2363 O O . THR B 1 2 ? -24.266 -7.633 -4.359 1 41 2 THR B O 1
ATOM 2366 N N . ALA B 1 3 ? -22.875 -6.547 -5.598 1 48.41 3 ALA B N 1
ATOM 2367 C CA . ALA B 1 3 ? -23.266 -7.324 -6.766 1 48.41 3 ALA B CA 1
ATOM 2368 C C . ALA B 1 3 ? -23.266 -8.82 -6.461 1 48.41 3 ALA B C 1
ATOM 2370 O O . ALA B 1 3 ? -22.438 -9.289 -5.668 1 48.41 3 ALA B O 1
ATOM 2371 N N . THR B 1 4 ? -24.25 -9.539 -6.883 1 65 4 THR B N 1
ATOM 2372 C CA . THR B 1 4 ? -24.188 -10.992 -6.84 1 65 4 THR B CA 1
ATOM 2373 C C . THR B 1 4 ? -22.984 -11.516 -7.617 1 65 4 THR B C 1
ATOM 2375 O O . THR B 1 4 ? -22.406 -10.789 -8.43 1 65 4 THR B O 1
ATOM 2378 N N . VAL B 1 5 ? -22.375 -12.602 -7.227 1 73.56 5 VAL B N 1
ATOM 2379 C CA . VAL B 1 5 ? -21.219 -13.211 -7.871 1 73.56 5 VAL B CA 1
ATOM 2380 C C . VAL B 1 5 ? -21.469 -13.336 -9.375 1 73.56 5 VAL B C 1
ATOM 2382 O O . VAL B 1 5 ? -20.547 -13.164 -10.18 1 73.56 5 VAL B O 1
ATOM 2385 N N . SER B 1 6 ? -22.672 -13.516 -9.672 1 76.81 6 SER B N 1
ATOM 2386 C CA . SER B 1 6 ? -22.984 -13.68 -11.094 1 76.81 6 SER B CA 1
ATOM 2387 C C . SER B 1 6 ? -22.766 -12.383 -11.859 1 76.81 6 SER B C 1
ATOM 2389 O O . SER B 1 6 ? -22.5 -12.406 -13.062 1 76.81 6 SER B O 1
ATOM 2391 N N . ASP B 1 7 ? -22.75 -11.297 -11.156 1 84.81 7 ASP B N 1
ATOM 2392 C CA . ASP B 1 7 ? -22.531 -10 -11.797 1 84.81 7 ASP B CA 1
ATOM 2393 C C . ASP B 1 7 ? -21.078 -9.812 -12.203 1 84.81 7 ASP B C 1
ATOM 2395 O O . ASP B 1 7 ? -20.75 -8.938 -13.008 1 84.81 7 ASP B O 1
ATOM 2399 N N . LEU B 1 8 ? -20.25 -10.75 -11.734 1 90.88 8 LEU B N 1
ATOM 2400 C CA . LEU B 1 8 ? -18.828 -10.664 -12.016 1 90.88 8 LEU B CA 1
ATOM 2401 C C . LEU B 1 8 ? -18.469 -11.383 -13.312 1 90.88 8 LEU B C 1
ATOM 2403 O O . LEU B 1 8 ? -17.422 -11.148 -13.898 1 90.88 8 LEU B O 1
ATOM 2407 N N . TRP B 1 9 ? -19.422 -12.281 -13.766 1 94.62 9 TRP B N 1
ATOM 2408 C CA . TRP B 1 9 ? -19.094 -13.156 -14.883 1 94.62 9 TRP B CA 1
ATOM 2409 C C . TRP B 1 9 ? -19.297 -12.445 -16.219 1 94.62 9 TRP B C 1
ATOM 2411 O O . TRP B 1 9 ? -20.328 -11.797 -16.438 1 94.62 9 TRP B O 1
ATOM 2421 N N . ASP B 1 10 ? -18.281 -12.547 -16.984 1 94.88 10 ASP B N 1
ATOM 2422 C CA . ASP B 1 10 ? -18.359 -12.078 -18.375 1 94.88 10 ASP B CA 1
ATOM 2423 C C . ASP B 1 10 ? -18.891 -13.18 -19.281 1 94.88 10 ASP B C 1
ATOM 2425 O O . ASP B 1 10 ? -18.406 -14.312 -19.25 1 94.88 10 ASP B O 1
ATOM 2429 N N . GLU B 1 11 ? -19.766 -12.898 -20.172 1 94.44 11 GLU B N 1
ATOM 2430 C CA . GLU B 1 11 ? -20.469 -13.883 -21 1 94.44 11 GLU B CA 1
ATOM 2431 C C . GLU B 1 11 ? -19.5 -14.602 -21.938 1 94.44 11 GLU B C 1
ATOM 2433 O O . GLU B 1 11 ? -19.75 -15.734 -22.344 1 94.44 11 GLU B O 1
ATOM 2438 N N . THR B 1 12 ? -18.422 -13.984 -22.25 1 95.06 12 THR B N 1
ATOM 2439 C CA . THR B 1 12 ? -17.453 -14.57 -23.172 1 95.06 12 THR B CA 1
ATOM 2440 C C . THR B 1 12 ? -16.266 -15.156 -22.406 1 95.06 12 THR B C 1
ATOM 2442 O O . THR B 1 12 ? -15.984 -16.344 -22.516 1 95.06 12 THR B O 1
ATOM 2445 N N . LEU B 1 13 ? -15.672 -14.43 -21.484 1 96.56 13 LEU B N 1
ATOM 2446 C CA . LEU B 1 13 ? -14.461 -14.82 -20.781 1 96.56 13 LEU B CA 1
ATOM 2447 C C . LEU B 1 13 ? -14.758 -15.914 -19.766 1 96.56 13 LEU B C 1
ATOM 2449 O O . LEU B 1 13 ? -13.891 -16.734 -19.453 1 96.56 13 LEU B O 1
ATOM 2453 N N . ASP B 1 14 ? -16.078 -15.867 -19.297 1 96.94 14 ASP B N 1
ATOM 2454 C CA . ASP B 1 14 ? -16.453 -16.812 -18.25 1 96.94 14 ASP B CA 1
ATOM 2455 C C . ASP B 1 14 ? -17.625 -17.672 -18.703 1 96.94 14 ASP B C 1
ATOM 2457 O O . ASP B 1 14 ? -18.469 -18.062 -17.891 1 96.94 14 ASP B O 1
ATOM 2461 N N . ALA B 1 15 ? -17.75 -18 -19.922 1 94.12 15 ALA B N 1
ATOM 2462 C CA . ALA B 1 15 ? -18.906 -18.688 -20.5 1 94.12 15 ALA B CA 1
ATOM 2463 C C . ALA B 1 15 ? -19.156 -20.016 -19.781 1 94.12 15 ALA B C 1
ATOM 2465 O O . ALA B 1 15 ? -20.297 -20.406 -19.562 1 94.12 15 ALA B O 1
ATOM 2466 N N . ASP B 1 16 ? -18.188 -20.672 -19.438 1 92.25 16 ASP B N 1
ATOM 2467 C CA . ASP B 1 16 ? -18.312 -22 -18.844 1 92.25 16 ASP B CA 1
ATOM 2468 C C . ASP B 1 16 ? -18.875 -21.922 -17.422 1 92.25 16 ASP B C 1
ATOM 2470 O O . ASP B 1 16 ? -19.344 -22.922 -16.875 1 92.25 16 ASP B O 1
ATOM 2474 N N . ARG B 1 17 ? -18.844 -20.75 -16.812 1 94.94 17 ARG B N 1
ATOM 2475 C CA . ARG B 1 17 ? -19.391 -20.562 -15.469 1 94.94 17 ARG B CA 1
ATOM 2476 C C . ARG B 1 17 ? -20.906 -20.641 -15.477 1 94.94 17 ARG B C 1
ATOM 2478 O O . ARG B 1 17 ? -21.531 -20.844 -14.438 1 94.94 17 ARG B O 1
ATOM 2485 N N . PHE B 1 18 ? -21.5 -20.547 -16.656 1 93.69 18 PHE B N 1
ATOM 2486 C CA . PHE B 1 18 ? -22.953 -20.578 -16.781 1 93.69 18 PHE B CA 1
ATOM 2487 C C . PHE B 1 18 ? -23.453 -22 -16.938 1 93.69 18 PHE B C 1
ATOM 2489 O O . PHE B 1 18 ? -24.672 -22.234 -16.953 1 93.69 18 PHE B O 1
ATOM 2496 N N . VAL B 1 19 ? -22.547 -22.922 -17.031 1 94.5 19 VAL B N 1
ATOM 2497 C CA . VAL B 1 19 ? -22.891 -24.328 -17.156 1 94.5 19 VAL B CA 1
ATOM 2498 C C . VAL B 1 19 ? -22.484 -25.078 -15.883 1 94.5 19 VAL B C 1
ATOM 2500 O O . VAL B 1 19 ? -21.297 -25.109 -15.531 1 94.5 19 VAL B O 1
ATOM 2503 N N . PRO B 1 20 ? -23.422 -25.672 -15.266 1 94.56 20 PRO B N 1
ATOM 2504 C CA . PRO B 1 20 ? -23.062 -26.406 -14.047 1 94.56 20 PRO B CA 1
ATOM 2505 C C . PRO B 1 20 ? -22.109 -27.562 -14.32 1 94.56 20 PRO B C 1
ATOM 2507 O O . PRO B 1 20 ? -22.234 -28.234 -15.344 1 94.56 20 PRO B O 1
ATOM 2510 N N . ASP B 1 21 ? -21.125 -27.75 -13.469 1 96.56 21 ASP B N 1
ATOM 2511 C CA . ASP B 1 21 ? -20.203 -28.875 -13.477 1 96.56 21 ASP B CA 1
ATOM 2512 C C . ASP B 1 21 ? -19.859 -29.328 -12.055 1 96.56 21 ASP B C 1
ATOM 2514 O O . ASP B 1 21 ? -18.781 -29.047 -11.547 1 96.56 21 ASP B O 1
ATOM 2518 N N . PRO B 1 22 ? -20.75 -30.062 -11.453 1 96.88 22 PRO B N 1
ATOM 2519 C CA . PRO B 1 22 ? -20.594 -30.438 -10.047 1 96.88 22 PRO B CA 1
ATOM 2520 C C . PRO B 1 22 ? -19.328 -31.266 -9.797 1 96.88 22 PRO B C 1
ATOM 2522 O O . PRO B 1 22 ? -18.75 -31.188 -8.711 1 96.88 22 PRO B O 1
ATOM 2525 N N . GLU B 1 23 ? -18.984 -32.062 -10.805 1 97.69 23 GLU B N 1
ATOM 2526 C CA . GLU B 1 23 ? -17.781 -32.875 -10.648 1 97.69 23 GLU B CA 1
ATOM 2527 C C . GLU B 1 23 ? -16.547 -32 -10.477 1 97.69 23 GLU B C 1
ATOM 2529 O O . GLU B 1 23 ? -15.75 -32.219 -9.562 1 97.69 23 GLU B O 1
ATOM 2534 N N . VAL B 1 24 ? -16.406 -31 -11.273 1 98.25 24 VAL B N 1
ATOM 2535 C CA . VAL B 1 24 ? -15.273 -30.062 -11.203 1 98.25 24 VAL B CA 1
ATOM 2536 C C . VAL B 1 24 ? -15.359 -29.25 -9.922 1 98.25 24 VAL B C 1
ATOM 2538 O O . VAL B 1 24 ? -14.367 -29.062 -9.219 1 98.25 24 VAL B O 1
ATOM 2541 N N . ASP B 1 25 ? -16.531 -28.781 -9.625 1 97.5 25 ASP B N 1
ATOM 2542 C CA . ASP B 1 25 ? -16.734 -27.922 -8.469 1 97.5 25 ASP B CA 1
ATOM 2543 C C . ASP B 1 25 ? -16.359 -28.641 -7.176 1 97.5 25 ASP B C 1
ATOM 2545 O O . ASP B 1 25 ? -15.805 -28.031 -6.254 1 97.5 25 ASP B O 1
ATOM 2549 N N . ALA B 1 26 ? -16.656 -29.906 -7.148 1 98.25 26 ALA B N 1
ATOM 2550 C CA . ALA B 1 26 ? -16.312 -30.703 -5.969 1 98.25 26 ALA B CA 1
ATOM 2551 C C . ALA B 1 26 ? -14.812 -30.75 -5.75 1 98.25 26 ALA B C 1
ATOM 2553 O O . ALA B 1 26 ? -14.344 -30.766 -4.609 1 98.25 26 ALA B O 1
ATOM 2554 N N . LEU B 1 27 ? -14.031 -30.672 -6.824 1 98.69 27 LEU B N 1
ATOM 2555 C CA . LEU B 1 27 ? -12.578 -30.781 -6.742 1 98.69 27 LEU B CA 1
ATOM 2556 C C . LEU B 1 27 ? -11.945 -29.422 -6.438 1 98.69 27 LEU B C 1
ATOM 2558 O O . LEU B 1 27 ? -10.766 -29.344 -6.105 1 98.69 27 LEU B O 1
ATOM 2562 N N . LEU B 1 28 ? -12.734 -28.359 -6.465 1 98.62 28 LEU B N 1
ATOM 2563 C CA . LEU B 1 28 ? -12.234 -27.016 -6.164 1 98.62 28 LEU B CA 1
ATOM 2564 C C . LEU B 1 28 ? -12.367 -26.719 -4.676 1 98.62 28 LEU B C 1
ATOM 2566 O O . LEU B 1 28 ? -11.734 -25.781 -4.176 1 98.62 28 LEU B O 1
ATOM 2570 N N . VAL B 1 29 ? -13.281 -27.516 -3.959 1 98.56 29 VAL B N 1
ATOM 2571 C CA . VAL B 1 29 ? -13.469 -27.297 -2.527 1 98.56 29 VAL B CA 1
ATOM 2572 C C . VAL B 1 29 ? -12.133 -27.453 -1.806 1 98.56 29 VAL B C 1
ATOM 2574 O O . VAL B 1 29 ? -11.422 -28.453 -2 1 98.56 29 VAL B O 1
ATOM 2577 N N . GLY B 1 30 ? -11.781 -26.406 -1.048 1 98.5 30 GLY B N 1
ATOM 2578 C CA . GLY B 1 30 ? -10.516 -26.422 -0.328 1 98.5 30 GLY B CA 1
ATOM 2579 C C . GLY B 1 30 ? -9.367 -25.844 -1.129 1 98.5 30 GLY B C 1
ATOM 2580 O O . GLY B 1 30 ? -8.219 -25.859 -0.675 1 98.5 30 GLY B O 1
ATOM 2581 N N . GLY B 1 31 ? -9.648 -25.312 -2.346 1 98.81 31 GLY B N 1
ATOM 2582 C CA . GLY B 1 31 ? -8.617 -24.719 -3.195 1 98.81 31 GLY B CA 1
ATOM 2583 C C . GLY B 1 31 ? -7.906 -23.547 -2.547 1 98.81 31 GLY B C 1
ATOM 2584 O O . GLY B 1 31 ? -8.43 -22.938 -1.611 1 98.81 31 GLY B O 1
ATOM 2585 N N . VAL B 1 32 ? -6.66 -23.312 -2.922 1 98.94 32 VAL B N 1
ATOM 2586 C CA . VAL B 1 32 ? -5.836 -22.203 -2.492 1 98.94 32 VAL B CA 1
ATOM 2587 C C . VAL B 1 32 ? -5.113 -21.594 -3.697 1 98.94 32 VAL B C 1
ATOM 2589 O O . VAL B 1 32 ? -4.344 -22.281 -4.371 1 98.94 32 VAL B O 1
ATOM 2592 N N . ASP B 1 33 ? -5.406 -20.359 -4 1 98.88 33 ASP B N 1
ATOM 2593 C CA . ASP B 1 33 ? -4.734 -19.656 -5.09 1 98.88 33 ASP B CA 1
ATOM 2594 C C . ASP B 1 33 ? -3.643 -18.734 -4.559 1 98.88 33 ASP B C 1
ATOM 2596 O O . ASP B 1 33 ? -3.934 -17.641 -4.062 1 98.88 33 ASP B O 1
ATOM 2600 N N . LEU B 1 34 ? -2.389 -19.047 -4.793 1 98.75 34 LEU B N 1
ATOM 2601 C CA . LEU B 1 34 ? -1.268 -18.297 -4.223 1 98.75 34 LEU B CA 1
ATOM 2602 C C . LEU B 1 34 ? -0.918 -17.094 -5.082 1 98.75 34 LEU B C 1
ATOM 2604 O O . LEU B 1 34 ? 0.008 -16.344 -4.762 1 98.75 34 LEU B O 1
ATOM 2608 N N . HIS B 1 35 ? -1.686 -16.891 -6.145 1 98.81 35 HIS B N 1
ATOM 2609 C CA . HIS B 1 35 ? -1.255 -15.891 -7.105 1 98.81 35 HIS B CA 1
ATOM 2610 C C . HIS B 1 35 ? -2.443 -15.312 -7.871 1 98.81 35 HIS B C 1
ATOM 2612 O O . HIS B 1 35 ? -2.758 -15.773 -8.969 1 98.81 35 HIS B O 1
ATOM 2618 N N . THR B 1 36 ? -3.068 -14.289 -7.344 1 98.75 36 THR B N 1
ATOM 2619 C CA . THR B 1 36 ? -4.145 -13.562 -8.016 1 98.75 36 THR B CA 1
ATOM 2620 C C . THR B 1 36 ? -3.77 -12.102 -8.203 1 98.75 36 THR B C 1
ATOM 2622 O O . THR B 1 36 ? -2.918 -11.57 -7.484 1 98.75 36 THR B O 1
ATOM 2625 N N . HIS B 1 37 ? -4.391 -11.453 -9.172 1 98.38 37 HIS B N 1
ATOM 2626 C CA . HIS B 1 37 ? -4.082 -10.055 -9.477 1 98.38 37 HIS B CA 1
ATOM 2627 C C . HIS B 1 37 ? -5.34 -9.195 -9.438 1 98.38 37 HIS B C 1
ATOM 2629 O O . HIS B 1 37 ? -5.75 -8.648 -10.461 1 98.38 37 HIS B O 1
ATOM 2635 N N . PRO B 1 38 ? -5.93 -8.977 -8.305 1 98.31 38 PRO B N 1
ATOM 2636 C CA . PRO B 1 38 ? -7.016 -7.996 -8.203 1 98.31 38 PRO B CA 1
ATOM 2637 C C . PRO B 1 38 ? -6.508 -6.555 -8.156 1 98.31 38 PRO B C 1
ATOM 2639 O O . PRO B 1 38 ? -5.297 -6.324 -8.125 1 98.31 38 PRO B O 1
ATOM 2642 N N . GLY B 1 39 ? -7.473 -5.656 -8.25 1 97.06 39 GLY B N 1
ATOM 2643 C CA . GLY B 1 39 ? -7.125 -4.266 -8.008 1 97.06 39 GLY B CA 1
ATOM 2644 C C . GLY B 1 39 ? -7.121 -3.904 -6.531 1 97.06 39 GLY B C 1
ATOM 2645 O O . GLY B 1 39 ? -7.594 -4.676 -5.695 1 97.06 39 GLY B O 1
ATOM 2646 N N . PRO B 1 40 ? -6.539 -2.715 -6.25 1 97.12 40 PRO B N 1
ATOM 2647 C CA . PRO B 1 40 ? -6.074 -1.65 -7.141 1 97.12 40 PRO B CA 1
ATOM 2648 C C . PRO B 1 40 ? -4.707 -1.946 -7.75 1 97.12 40 PRO B C 1
ATOM 2650 O O . PRO B 1 40 ? -3.898 -2.656 -7.145 1 97.12 40 PRO B O 1
ATOM 2653 N N . SER B 1 41 ? -4.492 -1.499 -8.891 1 96.62 41 SER B N 1
ATOM 2654 C CA . SER B 1 41 ? -3.242 -1.726 -9.609 1 96.62 41 SER B CA 1
ATOM 2655 C C . SER B 1 41 ? -3.107 -0.776 -10.797 1 96.62 41 SER B C 1
ATOM 2657 O O . SER B 1 41 ? -4.105 -0.406 -11.414 1 96.62 41 SER B O 1
ATOM 2659 N N . PRO B 1 42 ? -1.868 -0.36 -11.07 1 95.94 42 PRO B N 1
ATOM 2660 C CA . PRO B 1 42 ? -1.658 0.353 -12.328 1 95.94 42 PRO B CA 1
ATOM 2661 C C . PRO B 1 42 ? -2.074 -0.468 -13.547 1 95.94 42 PRO B C 1
ATOM 2663 O O . PRO B 1 42 ? -2.447 0.096 -14.578 1 95.94 42 PRO B O 1
ATOM 2666 N N . PHE B 1 43 ? -1.893 -1.797 -13.438 1 95.44 43 PHE B N 1
ATOM 2667 C CA . PHE B 1 43 ? -2.389 -2.674 -14.492 1 95.44 43 PHE B CA 1
ATOM 2668 C C . PHE B 1 43 ? -3.908 -2.785 -14.43 1 95.44 43 PHE B C 1
ATOM 2670 O O . PHE B 1 43 ? -4.477 -3.01 -13.359 1 95.44 43 PHE B O 1
ATOM 2677 N N . PRO B 1 44 ? -4.582 -2.611 -15.555 1 94.81 44 PRO B N 1
ATOM 2678 C CA . PRO B 1 44 ? -6.039 -2.725 -15.539 1 94.81 44 PRO B CA 1
ATOM 2679 C C . PRO B 1 44 ? -6.523 -4.078 -15.023 1 94.81 44 PRO B C 1
ATOM 2681 O O . PRO B 1 44 ? -6.031 -5.121 -15.461 1 94.81 44 PRO B O 1
ATOM 2684 N N . ARG B 1 45 ? -7.418 -4.008 -14.102 1 96.06 45 ARG B N 1
ATOM 2685 C CA . ARG B 1 45 ? -7.934 -5.211 -13.453 1 96.06 45 ARG B CA 1
ATOM 2686 C C . ARG B 1 45 ? -9.43 -5.367 -13.703 1 96.06 45 ARG B C 1
ATOM 2688 O O . ARG B 1 45 ? -10.117 -4.391 -14.008 1 96.06 45 ARG B O 1
ATOM 2695 N N . ARG B 1 46 ? -9.922 -6.613 -13.57 1 93.62 46 ARG B N 1
ATOM 2696 C CA . ARG B 1 46 ? -11.312 -6.965 -13.805 1 93.62 46 ARG B CA 1
ATOM 2697 C C . ARG B 1 46 ? -12.07 -7.121 -12.492 1 93.62 46 ARG B C 1
ATOM 2699 O O . ARG B 1 46 ? -13.305 -7.137 -12.477 1 93.62 46 ARG B O 1
ATOM 2706 N N . MET B 1 47 ? -11.32 -7.242 -11.484 1 96.5 47 MET B N 1
ATOM 2707 C CA . MET B 1 47 ? -11.945 -7.57 -10.203 1 96.5 47 MET B CA 1
ATOM 2708 C C . MET B 1 47 ? -11.219 -6.875 -9.055 1 96.5 47 MET B C 1
ATOM 2710 O O . MET B 1 47 ? -10.031 -6.566 -9.156 1 96.5 47 MET B O 1
ATOM 2714 N N . SER B 1 48 ? -11.961 -6.59 -8.016 1 97.44 48 SER B N 1
ATOM 2715 C CA . SER B 1 48 ? -11.391 -6.117 -6.758 1 97.44 48 SER B CA 1
ATOM 2716 C C . SER B 1 48 ? -11.008 -7.281 -5.855 1 97.44 48 SER B C 1
ATOM 2718 O O . SER B 1 48 ? -11.281 -8.438 -6.172 1 97.44 48 SER B O 1
ATOM 2720 N N . ILE B 1 49 ? -10.367 -6.949 -4.777 1 98.56 49 ILE B N 1
ATOM 2721 C CA . ILE B 1 49 ? -10.039 -7.961 -3.779 1 98.56 49 ILE B CA 1
ATOM 2722 C C . ILE B 1 49 ? -11.32 -8.586 -3.232 1 98.56 49 ILE B C 1
ATOM 2724 O O . ILE B 1 49 ? -11.406 -9.812 -3.088 1 98.56 49 ILE B O 1
ATOM 2728 N N . MET B 1 50 ? -12.328 -7.77 -3.016 1 97.56 50 MET B N 1
ATOM 2729 C CA . MET B 1 50 ? -13.617 -8.242 -2.518 1 97.56 50 MET B CA 1
ATOM 2730 C C . MET B 1 50 ? -14.273 -9.188 -3.521 1 97.56 50 MET B C 1
ATOM 2732 O O . MET B 1 50 ? -14.836 -10.219 -3.141 1 97.56 50 MET B O 1
ATOM 2736 N N . ASP B 1 51 ? -14.172 -8.828 -4.777 1 97.12 51 ASP B N 1
ATOM 2737 C CA . ASP B 1 51 ? -14.734 -9.656 -5.836 1 97.12 51 ASP B CA 1
ATOM 2738 C C . ASP B 1 51 ? -14.062 -11.023 -5.883 1 97.12 51 ASP B C 1
ATOM 2740 O O . ASP B 1 51 ? -14.727 -12.055 -5.996 1 97.12 51 ASP B O 1
ATOM 2744 N N . ALA B 1 52 ? -12.734 -11 -5.82 1 97.94 52 ALA B N 1
ATOM 2745 C CA . ALA B 1 52 ? -11.969 -12.242 -5.871 1 97.94 52 ALA B CA 1
ATOM 2746 C C . ALA B 1 52 ? -12.367 -13.18 -4.734 1 97.94 52 ALA B C 1
ATOM 2748 O O . ALA B 1 52 ? -12.602 -14.375 -4.953 1 97.94 52 ALA B O 1
ATOM 2749 N N . ALA B 1 53 ? -12.445 -12.617 -3.553 1 98.06 53 ALA B N 1
ATOM 2750 C CA . ALA B 1 53 ? -12.805 -13.406 -2.377 1 98.06 53 ALA B CA 1
ATOM 2751 C C . ALA B 1 53 ? -14.219 -13.969 -2.5 1 98.06 53 ALA B C 1
ATOM 2753 O O . ALA B 1 53 ? -14.445 -15.148 -2.207 1 98.06 53 ALA B O 1
ATOM 2754 N N . THR B 1 54 ? -15.133 -13.164 -2.957 1 97.12 54 THR B N 1
ATOM 2755 C CA . THR B 1 54 ? -16.531 -13.562 -3.09 1 97.12 54 THR B CA 1
ATOM 2756 C C . THR B 1 54 ? -16.672 -14.695 -4.109 1 97.12 54 THR B C 1
ATOM 2758 O O . THR B 1 54 ? -17.359 -15.68 -3.854 1 97.12 54 THR B O 1
ATOM 2761 N N . ASP B 1 55 ? -16.016 -14.523 -5.227 1 97.31 55 ASP B N 1
ATOM 2762 C CA . ASP B 1 55 ? -16.062 -15.555 -6.262 1 97.31 55 ASP B CA 1
ATOM 2763 C C . ASP B 1 55 ? -15.469 -16.875 -5.762 1 97.31 55 ASP B C 1
ATOM 2765 O O . ASP B 1 55 ? -16.062 -17.938 -5.961 1 97.31 55 ASP B O 1
ATOM 2769 N N . ALA B 1 56 ? -14.359 -16.812 -5.082 1 97.94 56 ALA B N 1
ATOM 2770 C CA . ALA B 1 56 ? -13.68 -17.984 -4.559 1 97.94 56 ALA B CA 1
ATOM 2771 C C . ALA B 1 56 ? -14.547 -18.703 -3.52 1 97.94 56 ALA B C 1
ATOM 2773 O O . ALA B 1 56 ? -14.562 -19.938 -3.451 1 97.94 56 ALA B O 1
ATOM 2774 N N . ALA B 1 57 ? -15.258 -17.953 -2.76 1 97.19 57 ALA B N 1
ATOM 2775 C CA . ALA B 1 57 ? -16.094 -18.516 -1.701 1 97.19 57 ALA B CA 1
ATOM 2776 C C . ALA B 1 57 ? -17.234 -19.359 -2.281 1 97.19 57 ALA B C 1
ATOM 2778 O O . ALA B 1 57 ? -17.656 -20.344 -1.667 1 97.19 57 ALA B O 1
ATOM 2779 N N . THR B 1 58 ? -17.672 -19.047 -3.445 1 95.44 58 THR B N 1
ATOM 2780 C CA . THR B 1 58 ? -18.812 -19.734 -4.039 1 95.44 58 THR B CA 1
ATOM 2781 C C . THR B 1 58 ? -18.469 -21.188 -4.32 1 95.44 58 THR B C 1
ATOM 2783 O O . THR B 1 58 ? -19.359 -22.047 -4.43 1 95.44 58 THR B O 1
ATOM 2786 N N . VAL B 1 59 ? -17.125 -21.453 -4.43 1 96.25 59 VAL B N 1
ATOM 2787 C CA . VAL B 1 59 ? -16.75 -22.828 -4.766 1 96.25 59 VAL B CA 1
ATOM 2788 C C . VAL B 1 59 ? -15.969 -23.438 -3.605 1 96.25 59 VAL B C 1
ATOM 2790 O O . VAL B 1 59 ? -15.352 -24.5 -3.76 1 96.25 59 VAL B O 1
ATOM 2793 N N . GLY B 1 60 ? -15.859 -22.75 -2.535 1 97.56 60 GLY B N 1
ATOM 2794 C CA . GLY B 1 60 ? -15.328 -23.328 -1.311 1 97.56 60 GLY B CA 1
ATOM 2795 C C . GLY B 1 60 ? -13.82 -23.219 -1.202 1 97.56 60 GLY B C 1
ATOM 2796 O O . GLY B 1 60 ? -13.188 -24.047 -0.535 1 97.56 60 GLY B O 1
ATOM 2797 N N . PHE B 1 61 ? -13.172 -22.281 -1.874 1 98.62 61 PHE B N 1
ATOM 2798 C CA . PHE B 1 61 ? -11.75 -22.031 -1.692 1 98.62 61 PHE B CA 1
ATOM 2799 C C . PHE B 1 61 ? -11.453 -21.609 -0.26 1 98.62 61 PHE B C 1
ATOM 2801 O O . PHE B 1 61 ? -12.25 -20.906 0.363 1 98.62 61 PHE B O 1
ATOM 2808 N N . ARG B 1 62 ? -10.273 -21.969 0.165 1 98.5 62 ARG B N 1
ATOM 2809 C CA . ARG B 1 62 ? -9.875 -21.656 1.533 1 98.5 62 ARG B CA 1
ATOM 2810 C C . ARG B 1 62 ? -9.148 -20.312 1.601 1 98.5 62 ARG B C 1
ATOM 2812 O O . ARG B 1 62 ? -9.281 -19.578 2.58 1 98.5 62 ARG B O 1
ATOM 2819 N N . ALA B 1 63 ? -8.344 -20.016 0.568 1 98.88 63 ALA B N 1
ATOM 2820 C CA . ALA B 1 63 ? -7.488 -18.844 0.702 1 98.88 63 ALA B CA 1
ATOM 2821 C C . ALA B 1 63 ? -7.055 -18.328 -0.666 1 98.88 63 ALA B C 1
ATOM 2823 O O . ALA B 1 63 ? -7.031 -19.078 -1.645 1 98.88 63 ALA B O 1
ATOM 2824 N N . LEU B 1 64 ? -6.785 -17.062 -0.698 1 98.75 64 LEU B N 1
ATOM 2825 C CA . LEU B 1 64 ? -6.227 -16.375 -1.85 1 98.75 64 LEU B CA 1
ATOM 2826 C C . LEU B 1 64 ? -5.031 -15.516 -1.439 1 98.75 64 LEU B C 1
ATOM 2828 O O . LEU B 1 64 ? -5.039 -14.906 -0.369 1 98.75 64 LEU B O 1
ATOM 2832 N N . VAL B 1 65 ? -4.031 -15.453 -2.297 1 98.94 65 VAL B N 1
ATOM 2833 C CA . VAL B 1 65 ? -2.961 -14.469 -2.168 1 98.94 65 VAL B CA 1
ATOM 2834 C C . VAL B 1 65 ? -3.078 -13.43 -3.283 1 98.94 65 VAL B C 1
ATOM 2836 O O . VAL B 1 65 ? -3.162 -13.781 -4.461 1 98.94 65 VAL B O 1
ATOM 2839 N N . CYS B 1 66 ? -3.156 -12.188 -2.877 1 98.88 66 CYS B N 1
ATOM 2840 C CA . CYS B 1 66 ? -3.266 -11.078 -3.824 1 98.88 66 CYS B CA 1
ATOM 2841 C C . CYS B 1 66 ? -1.904 -10.445 -4.082 1 98.88 66 CYS B C 1
ATOM 2843 O O . CYS B 1 66 ? -1.189 -10.094 -3.141 1 98.88 66 CYS B O 1
ATOM 2845 N N . LYS B 1 67 ? -1.598 -10.25 -5.348 1 98.75 67 LYS B N 1
ATOM 2846 C CA . LYS B 1 67 ? -0.288 -9.734 -5.738 1 98.75 67 LYS B CA 1
ATOM 2847 C C . LYS B 1 67 ? -0.423 -8.484 -6.605 1 98.75 67 LYS B C 1
ATOM 2849 O O . LYS B 1 67 ? -1.26 -8.438 -7.512 1 98.75 67 LYS B O 1
ATOM 2854 N N . SER B 1 68 ? 0.309 -7.543 -6.273 1 98.25 68 SER B N 1
ATOM 2855 C CA . SER B 1 68 ? 0.623 -6.426 -7.156 1 98.25 68 SER B CA 1
ATOM 2856 C C . SER B 1 68 ? 2.117 -6.355 -7.453 1 98.25 68 SER B C 1
ATOM 2858 O O . SER B 1 68 ? 2.941 -6.613 -6.57 1 98.25 68 SER B O 1
ATOM 2860 N N . HIS B 1 69 ? 2.424 -5.996 -8.641 1 98 69 HIS B N 1
ATOM 2861 C CA . HIS B 1 69 ? 3.822 -5.805 -9.008 1 98 69 HIS B CA 1
ATOM 2862 C C . HIS B 1 69 ? 4.371 -4.512 -8.422 1 98 69 HIS B C 1
ATOM 2864 O O . HIS B 1 69 ? 5.59 -4.309 -8.383 1 98 69 HIS B O 1
ATOM 2870 N N . HIS B 1 70 ? 3.477 -3.652 -7.938 1 97.94 70 HIS B N 1
ATOM 2871 C CA . HIS B 1 70 ? 3.895 -2.271 -7.723 1 97.94 70 HIS B CA 1
ATOM 2872 C C . HIS B 1 70 ? 3.887 -1.92 -6.238 1 97.94 70 HIS B C 1
ATOM 2874 O O . HIS B 1 70 ? 4.547 -0.968 -5.816 1 97.94 70 HIS B O 1
ATOM 2880 N N . HIS B 1 71 ? 3.068 -2.551 -5.484 1 98.12 71 HIS B N 1
ATOM 2881 C CA . HIS B 1 71 ? 2.955 -2.266 -4.059 1 98.12 71 HIS B CA 1
ATOM 2882 C C . HIS B 1 71 ? 2.521 -3.502 -3.281 1 98.12 71 HIS B C 1
ATOM 2884 O O . HIS B 1 71 ? 2.092 -4.496 -3.873 1 98.12 71 HIS B O 1
ATOM 2890 N N . SER B 1 72 ? 2.777 -3.496 -1.966 1 98.5 72 SER B N 1
ATOM 2891 C CA . SER B 1 72 ? 2.205 -4.539 -1.119 1 98.5 72 SER B CA 1
ATOM 2892 C C . SER B 1 72 ? 0.689 -4.395 -1.015 1 98.5 72 SER B C 1
ATOM 2894 O O . SER B 1 72 ? 0.184 -3.316 -0.692 1 98.5 72 SER B O 1
ATOM 2896 N N . MET B 1 73 ? -0.029 -5.461 -1.229 1 98.5 73 MET B N 1
ATOM 2897 C CA . MET B 1 73 ? -1.485 -5.395 -1.14 1 98.5 73 MET B CA 1
ATOM 2898 C C . MET B 1 73 ? -1.961 -5.73 0.269 1 98.5 73 MET B C 1
ATOM 2900 O O . MET B 1 73 ? -3.164 -5.758 0.534 1 98.5 73 MET B O 1
ATOM 2904 N N . GLN B 1 74 ? -0.977 -5.969 1.129 1 98.69 74 GLN B N 1
ATOM 2905 C CA . GLN B 1 74 ? -1.366 -6.375 2.475 1 98.69 74 GLN B CA 1
ATOM 2906 C C . GLN B 1 74 ? -2.123 -5.262 3.189 1 98.69 74 GLN B C 1
ATOM 2908 O O . GLN B 1 74 ? -3.072 -5.523 3.93 1 98.69 74 GLN B O 1
ATOM 2913 N N . SER B 1 75 ? -1.716 -4.012 2.965 1 98.19 75 SER B N 1
ATOM 2914 C CA . SER B 1 75 ? -2.439 -2.93 3.625 1 98.19 75 SER B CA 1
ATOM 2915 C C . SER B 1 75 ? -3.834 -2.756 3.031 1 98.19 75 SER B C 1
ATOM 2917 O O . SER B 1 75 ? -4.777 -2.404 3.742 1 98.19 75 SER B O 1
ATOM 2919 N N . ASP B 1 76 ? -4.008 -2.992 1.742 1 98.69 76 ASP B N 1
ATOM 2920 C CA . ASP B 1 76 ? -5.324 -2.99 1.113 1 98.69 76 ASP B CA 1
ATOM 2921 C C . ASP B 1 76 ? -6.258 -3.996 1.786 1 98.69 76 ASP B C 1
ATOM 2923 O O . ASP B 1 76 ? -7.414 -3.684 2.074 1 98.69 76 ASP B O 1
ATOM 2927 N N . ILE B 1 77 ? -5.695 -5.129 1.951 1 98.81 77 ILE B N 1
ATOM 2928 C CA . ILE B 1 77 ? -6.445 -6.238 2.525 1 98.81 77 ILE B CA 1
ATOM 2929 C C . ILE B 1 77 ? -6.871 -5.895 3.951 1 98.81 77 ILE B C 1
ATOM 2931 O O . ILE B 1 77 ? -8.031 -6.082 4.324 1 98.81 77 ILE B O 1
ATOM 2935 N N . LEU B 1 78 ? -5.973 -5.348 4.715 1 98.5 78 LEU B N 1
ATOM 2936 C CA . LEU B 1 78 ? -6.281 -4.957 6.086 1 98.5 78 LEU B CA 1
ATOM 2937 C C . LEU B 1 78 ? -7.352 -3.867 6.109 1 98.5 78 LEU B C 1
ATOM 2939 O O . LEU B 1 78 ? -8.234 -3.875 6.969 1 98.5 78 LEU B O 1
ATOM 2943 N N . ALA B 1 79 ? -7.262 -2.926 5.203 1 98.44 79 ALA B N 1
ATOM 2944 C CA . ALA B 1 79 ? -8.289 -1.893 5.117 1 98.44 79 ALA B CA 1
ATOM 2945 C C . ALA B 1 79 ? -9.664 -2.506 4.855 1 98.44 79 ALA B C 1
ATOM 2947 O O . ALA B 1 79 ? -10.656 -2.098 5.465 1 98.44 79 ALA B O 1
ATOM 2948 N N . LEU B 1 80 ? -9.688 -3.506 4.016 1 98.38 80 LEU B N 1
ATOM 2949 C CA . LEU B 1 80 ? -10.945 -4.129 3.621 1 98.38 80 LEU B CA 1
ATOM 2950 C C . LEU B 1 80 ? -11.477 -5.039 4.723 1 98.38 80 LEU B C 1
ATOM 2952 O O . LEU B 1 80 ? -12.672 -5.316 4.785 1 98.38 80 LEU B O 1
ATOM 2956 N N . GLU B 1 81 ? -10.578 -5.559 5.559 1 96.88 81 GLU B N 1
ATOM 2957 C CA . GLU B 1 81 ? -11.031 -6.359 6.695 1 96.88 81 GLU B CA 1
ATOM 2958 C C . GLU B 1 81 ? -11.93 -5.543 7.617 1 96.88 81 GLU B C 1
ATOM 2960 O O . GLU B 1 81 ? -12.836 -6.09 8.25 1 96.88 81 GLU B O 1
ATOM 2965 N N . SER B 1 82 ? -11.68 -4.273 7.605 1 90.25 82 SER B N 1
ATOM 2966 C CA . SER B 1 82 ? -12.484 -3.389 8.445 1 90.25 82 SER B CA 1
ATOM 2967 C C . SER B 1 82 ? -13.906 -3.258 7.914 1 90.25 82 SER B C 1
ATOM 2969 O O . SER B 1 82 ? -14.797 -2.783 8.617 1 90.25 82 SER B O 1
ATOM 2971 N N . VAL B 1 83 ? -14.094 -3.758 6.711 1 94.62 83 VAL B N 1
ATOM 2972 C CA . VAL B 1 83 ? -15.414 -3.58 6.117 1 94.62 83 VAL B CA 1
ATOM 2973 C C . VAL B 1 83 ? -15.938 -4.922 5.602 1 94.62 83 VAL B C 1
ATOM 2975 O O . VAL B 1 83 ? -16.625 -4.977 4.586 1 94.62 83 VAL B O 1
ATOM 2978 N N . GLY B 1 84 ? -15.531 -5.977 6.191 1 94.56 84 GLY B N 1
ATOM 2979 C CA . GLY B 1 84 ? -16.281 -7.211 6.02 1 94.56 84 GLY B CA 1
ATOM 2980 C C . GLY B 1 84 ? -15.539 -8.25 5.191 1 94.56 84 GLY B C 1
ATOM 2981 O O . GLY B 1 84 ? -16.078 -9.32 4.91 1 94.56 84 GLY B O 1
ATOM 2982 N N . LEU B 1 85 ? -14.281 -7.988 4.773 1 97.06 85 LEU B N 1
ATOM 2983 C CA . LEU B 1 85 ? -13.539 -8.977 3.998 1 97.06 85 LEU B CA 1
ATOM 2984 C C . LEU B 1 85 ? -13.422 -10.289 4.762 1 97.06 85 LEU B C 1
ATOM 2986 O O . LEU B 1 85 ? -13.578 -11.367 4.176 1 97.06 85 LEU B O 1
ATOM 2990 N N . ARG B 1 86 ? -13.305 -10.242 6.039 1 94.81 86 ARG B N 1
ATOM 2991 C CA . ARG B 1 86 ? -13.102 -11.43 6.863 1 94.81 86 ARG B CA 1
ATOM 2992 C C . ARG B 1 86 ? -14.375 -12.273 6.922 1 94.81 86 ARG B C 1
ATOM 2994 O O . ARG B 1 86 ? -14.305 -13.477 7.176 1 94.81 86 ARG B O 1
ATOM 3001 N N . ASP B 1 87 ? -15.438 -11.727 6.633 1 96.25 87 ASP B N 1
ATOM 3002 C CA . ASP B 1 87 ? -16.734 -12.398 6.789 1 96.25 87 ASP B CA 1
ATOM 3003 C C . ASP B 1 87 ? -17.062 -13.242 5.562 1 96.25 87 ASP B C 1
ATOM 3005 O O . ASP B 1 87 ? -17.984 -14.047 5.586 1 96.25 87 ASP B O 1
ATOM 3009 N N . ILE B 1 88 ? -16.375 -13.141 4.461 1 95.19 88 ILE B N 1
ATOM 3010 C CA . ILE B 1 88 ? -16.672 -13.82 3.205 1 95.19 88 ILE B CA 1
ATOM 3011 C C . ILE B 1 88 ? -16.328 -15.297 3.326 1 95.19 88 ILE B C 1
ATOM 3013 O O . ILE B 1 88 ? -16.922 -16.141 2.643 1 95.19 88 ILE B O 1
ATOM 3017 N N . GLY B 1 89 ? -15.398 -15.711 4.211 1 94.56 89 GLY B N 1
ATOM 3018 C CA . GLY B 1 89 ? -15.094 -17.109 4.445 1 94.56 89 GLY B CA 1
ATOM 3019 C C . GLY B 1 89 ? -13.875 -17.594 3.682 1 94.56 89 GLY B C 1
ATOM 3020 O O . GLY B 1 89 ? -13.641 -18.797 3.566 1 94.56 89 GLY B O 1
ATOM 3021 N N . VAL B 1 90 ? -13.195 -16.812 2.998 1 97.69 90 VAL B N 1
ATOM 3022 C CA . VAL B 1 90 ? -11.922 -17.078 2.332 1 97.69 90 VAL B CA 1
ATOM 3023 C C . VAL B 1 90 ? -10.82 -16.234 2.955 1 97.69 90 VAL B C 1
ATOM 3025 O O . VAL B 1 90 ? -10.969 -15.016 3.09 1 97.69 90 VAL B O 1
ATOM 3028 N N . GLN B 1 91 ? -9.797 -16.844 3.4 1 98.31 91 GLN B N 1
ATOM 3029 C CA . GLN B 1 91 ? -8.672 -16.078 3.916 1 98.31 91 GLN B CA 1
ATOM 3030 C C . GLN B 1 91 ? -7.934 -15.367 2.787 1 98.31 91 GLN B C 1
ATOM 3032 O O . GLN B 1 91 ? -7.582 -15.984 1.78 1 98.31 91 GLN B O 1
ATOM 3037 N N . VAL B 1 92 ? -7.766 -14.086 2.936 1 98.81 92 VAL B N 1
ATOM 3038 C CA . VAL B 1 92 ? -7.062 -13.305 1.924 1 98.81 92 VAL B CA 1
ATOM 3039 C C . VAL B 1 92 ? -5.797 -12.703 2.527 1 98.81 92 VAL B C 1
ATOM 3041 O O . VAL B 1 92 ? -5.852 -12.062 3.582 1 98.81 92 VAL B O 1
ATOM 3044 N N . VAL B 1 93 ? -4.641 -12.93 1.904 1 98.69 93 VAL B N 1
ATOM 3045 C CA . VAL B 1 93 ? -3.385 -12.336 2.348 1 98.69 93 VAL B CA 1
ATOM 3046 C C . VAL B 1 93 ? -2.629 -11.766 1.146 1 98.69 93 VAL B C 1
ATOM 3048 O O . VAL B 1 93 ? -3.002 -12.016 -0.003 1 98.69 93 VAL B O 1
ATOM 3051 N N . GLY B 1 94 ? -1.7 -10.945 1.44 1 98.69 94 GLY B N 1
ATOM 3052 C CA . GLY B 1 94 ? -0.877 -10.367 0.391 1 98.69 94 GLY B CA 1
ATOM 3053 C C . GLY B 1 94 ? 0.604 -10.625 0.583 1 98.69 94 GLY B C 1
ATOM 3054 O O . GLY B 1 94 ? 0.994 -11.672 1.118 1 98.69 94 GLY B O 1
ATOM 3055 N N . GLY B 1 95 ? 1.337 -9.82 0.001 1 98.69 95 GLY B N 1
ATOM 3056 C CA . GLY B 1 95 ? 2.791 -9.836 0.032 1 98.69 95 GLY B CA 1
ATOM 3057 C C . GLY B 1 95 ? 3.412 -8.633 -0.66 1 98.69 95 GLY B C 1
ATOM 3058 O O . GLY B 1 95 ? 2.773 -7.59 -0.795 1 98.69 95 GLY B O 1
ATOM 3059 N N . VAL B 1 96 ? 4.695 -8.781 -0.953 1 98.88 96 VAL B N 1
ATOM 3060 C CA . VAL B 1 96 ? 5.391 -7.66 -1.58 1 98.88 96 VAL B CA 1
ATOM 3061 C C . VAL B 1 96 ? 6.32 -8.18 -2.674 1 98.88 96 VAL B C 1
ATOM 3063 O O . VAL B 1 96 ? 7.051 -9.148 -2.471 1 98.88 96 VAL B O 1
ATOM 3066 N N . ALA B 1 97 ? 6.199 -7.621 -3.83 1 98.88 97 ALA B N 1
ATOM 3067 C CA . ALA B 1 97 ? 7.133 -7.887 -4.922 1 98.88 97 ALA B CA 1
ATOM 3068 C C . ALA B 1 97 ? 8.258 -6.859 -4.941 1 98.88 97 ALA B C 1
ATOM 3070 O O . ALA B 1 97 ? 8.008 -5.652 -4.93 1 98.88 97 ALA B O 1
ATOM 3071 N N . LEU B 1 98 ? 9.445 -7.32 -5.008 1 98.88 98 LEU B N 1
ATOM 3072 C CA . LEU B 1 98 ? 10.617 -6.48 -4.789 1 98.88 98 LEU B CA 1
ATOM 3073 C C . LEU B 1 98 ? 10.992 -5.73 -6.062 1 98.88 98 LEU B C 1
ATOM 3075 O O . LEU B 1 98 ? 12.086 -5.914 -6.594 1 98.88 98 LEU B O 1
ATOM 3079 N N . ASN B 1 99 ? 10.117 -4.848 -6.484 1 98.62 99 ASN B N 1
ATOM 3080 C CA . ASN B 1 99 ? 10.359 -3.99 -7.637 1 98.62 99 ASN B CA 1
ATOM 3081 C C . ASN B 1 99 ? 10.703 -2.564 -7.215 1 98.62 99 ASN B C 1
ATOM 3083 O O . ASN B 1 99 ? 10.75 -2.262 -6.023 1 98.62 99 ASN B O 1
ATOM 3087 N N . ARG B 1 100 ? 10.953 -1.671 -8.156 1 98.38 100 ARG B N 1
ATOM 3088 C CA . ARG B 1 100 ? 11.5 -0.345 -7.891 1 98.38 100 ARG B CA 1
ATOM 3089 C C . ARG B 1 100 ? 10.531 0.495 -7.07 1 98.38 100 ARG B C 1
ATOM 3091 O O . ARG B 1 100 ? 10.953 1.297 -6.23 1 98.38 100 ARG B O 1
ATOM 3098 N N . THR B 1 101 ? 9.273 0.3 -7.219 1 98.44 101 THR B N 1
ATOM 3099 C CA . THR B 1 101 ? 8.266 1.152 -6.594 1 98.44 101 THR B CA 1
ATOM 3100 C C . THR B 1 101 ? 8.219 0.92 -5.086 1 98.44 101 THR B C 1
ATOM 3102 O O . THR B 1 101 ? 7.715 1.759 -4.34 1 98.44 101 THR B O 1
ATOM 3105 N N . VAL B 1 102 ? 8.758 -0.199 -4.621 1 98.56 102 VAL B N 1
ATOM 3106 C CA . VAL B 1 102 ? 8.805 -0.437 -3.18 1 98.56 102 VAL B CA 1
ATOM 3107 C C . VAL B 1 102 ? 10.242 -0.307 -2.682 1 98.56 102 VAL B C 1
ATOM 3109 O O . VAL B 1 102 ? 10.562 -0.724 -1.566 1 98.56 102 VAL B O 1
ATOM 3112 N N . GLY B 1 103 ? 11.125 0.167 -3.518 1 98.38 103 GLY B N 1
ATOM 3113 C CA . GLY B 1 103 ? 12.508 0.376 -3.109 1 98.38 103 GLY B CA 1
ATOM 3114 C C . GLY B 1 103 ? 13.43 -0.754 -3.525 1 98.38 103 GLY B C 1
ATOM 3115 O O . GLY B 1 103 ? 14.539 -0.877 -3.006 1 98.38 103 GLY B O 1
ATOM 3116 N N . GLY B 1 104 ? 12.961 -1.669 -4.473 1 98.56 104 GLY B N 1
ATOM 3117 C CA . GLY B 1 104 ? 13.781 -2.775 -4.93 1 98.56 104 GLY B CA 1
ATOM 3118 C C . GLY B 1 104 ? 13.992 -3.842 -3.871 1 98.56 104 GLY B C 1
ATOM 3119 O O . GLY B 1 104 ? 13.031 -4.332 -3.275 1 98.56 104 GLY B O 1
ATOM 3120 N N . LEU B 1 105 ? 15.312 -4.219 -3.758 1 98.75 105 LEU B N 1
ATOM 3121 C CA . LEU B 1 105 ? 15.703 -5.152 -2.705 1 98.75 105 LEU B CA 1
ATOM 3122 C C . LEU B 1 105 ? 15.742 -4.457 -1.349 1 98.75 105 LEU B C 1
ATOM 3124 O O . LEU B 1 105 ? 16.812 -4.109 -0.853 1 98.75 105 LEU B O 1
ATOM 3128 N N . ASN B 1 106 ? 14.508 -4.273 -0.766 1 98.69 106 ASN B N 1
ATOM 3129 C CA . ASN B 1 106 ? 14.281 -3.426 0.399 1 98.69 106 ASN B CA 1
ATOM 3130 C C . ASN B 1 106 ? 13.875 -4.25 1.621 1 98.69 106 ASN B C 1
ATOM 3132 O O . ASN B 1 106 ? 12.695 -4.539 1.819 1 98.69 106 ASN B O 1
ATOM 3136 N N . PRO B 1 107 ? 14.828 -4.582 2.516 1 98.69 107 PRO B N 1
ATOM 3137 C CA . PRO B 1 107 ? 14.492 -5.418 3.672 1 98.69 107 PRO B CA 1
ATOM 3138 C C . PRO B 1 107 ? 13.484 -4.754 4.605 1 98.69 107 PRO B C 1
ATOM 3140 O O . PRO B 1 107 ? 12.695 -5.445 5.258 1 98.69 107 PRO B O 1
ATOM 3143 N N . TYR B 1 108 ? 13.453 -3.361 4.719 1 98.5 108 TYR B N 1
ATOM 3144 C CA . TYR B 1 108 ? 12.477 -2.662 5.547 1 98.5 108 TYR B CA 1
ATOM 3145 C C . TYR B 1 108 ? 11.055 -2.92 5.055 1 98.5 108 TYR B C 1
ATOM 3147 O O . TYR B 1 108 ? 10.156 -3.195 5.852 1 98.5 108 TYR B O 1
ATOM 3155 N N . GLY B 1 109 ? 10.898 -2.83 3.73 1 98.69 109 GLY B N 1
ATOM 3156 C CA . GLY B 1 109 ? 9.602 -3.08 3.131 1 98.69 109 GLY B CA 1
ATOM 3157 C C . GLY B 1 109 ? 9.133 -4.516 3.291 1 98.69 109 GLY B C 1
ATOM 3158 O O . GLY B 1 109 ? 7.945 -4.77 3.502 1 98.69 109 GLY B O 1
ATOM 3159 N N . VAL B 1 110 ? 10.062 -5.453 3.188 1 98.88 110 VAL B N 1
ATOM 3160 C CA . VAL B 1 110 ? 9.758 -6.867 3.357 1 98.88 110 VAL B CA 1
ATOM 3161 C C . VAL B 1 110 ? 9.289 -7.129 4.785 1 98.88 110 VAL B C 1
ATOM 3163 O O . VAL B 1 110 ? 8.25 -7.762 5 1 98.88 110 VAL B O 1
ATOM 3166 N N . GLU B 1 111 ? 10.047 -6.609 5.715 1 98.62 111 GLU B N 1
ATOM 3167 C CA . GLU B 1 111 ? 9.703 -6.801 7.121 1 98.62 111 GLU B CA 1
ATOM 3168 C C . GLU B 1 111 ? 8.328 -6.219 7.434 1 98.62 111 GLU B C 1
ATOM 3170 O O . GLU B 1 111 ? 7.523 -6.848 8.125 1 98.62 111 GLU B O 1
ATOM 3175 N N . LEU B 1 112 ? 8.07 -5.027 6.934 1 98.56 112 LEU B N 1
ATOM 3176 C CA . LEU B 1 112 ? 6.766 -4.402 7.148 1 98.56 112 LEU B CA 1
ATOM 3177 C C . LEU B 1 112 ? 5.645 -5.277 6.602 1 98.56 112 LEU B C 1
ATOM 3179 O O . LEU B 1 112 ? 4.672 -5.562 7.305 1 98.56 112 LEU B O 1
ATOM 3183 N N . ALA B 1 113 ? 5.773 -5.707 5.344 1 98.69 113 ALA B N 1
ATOM 3184 C CA . ALA B 1 113 ? 4.727 -6.488 4.684 1 98.69 113 ALA B CA 1
ATOM 3185 C C . ALA B 1 113 ? 4.422 -7.762 5.465 1 98.69 113 ALA B C 1
ATOM 3187 O O . ALA B 1 113 ? 3.256 -8.094 5.691 1 98.69 113 ALA B O 1
ATOM 3188 N N . LEU B 1 114 ? 5.469 -8.43 5.891 1 98.69 114 LEU B N 1
ATOM 3189 C CA . LEU B 1 114 ? 5.289 -9.711 6.562 1 98.69 114 LEU B CA 1
ATOM 3190 C C . LEU B 1 114 ? 4.754 -9.516 7.98 1 98.69 114 LEU B C 1
ATOM 3192 O O . LEU B 1 114 ? 3.869 -10.242 8.422 1 98.69 114 LEU B O 1
ATOM 3196 N N . ARG B 1 115 ? 5.207 -8.477 8.664 1 98 115 ARG B N 1
ATOM 3197 C CA . ARG B 1 115 ? 4.785 -8.25 10.039 1 98 115 ARG B CA 1
ATOM 3198 C C . ARG B 1 115 ? 3.373 -7.676 10.094 1 98 115 ARG B C 1
ATOM 3200 O O . ARG B 1 115 ? 2.707 -7.754 11.133 1 98 115 ARG B O 1
ATOM 3207 N N . MET B 1 116 ? 2.959 -7.141 8.992 1 97.75 116 MET B N 1
ATOM 3208 C CA . MET B 1 116 ? 1.574 -6.684 8.906 1 97.75 116 MET B CA 1
ATOM 3209 C C . MET B 1 116 ? 0.646 -7.832 8.523 1 97.75 116 MET B C 1
ATOM 3211 O O . MET B 1 116 ? -0.563 -7.641 8.383 1 97.75 116 MET B O 1
ATOM 3215 N N . GLY B 1 117 ? 1.191 -8.992 8.25 1 97.88 117 GLY B N 1
ATOM 3216 C CA . GLY B 1 117 ? 0.355 -10.164 8.039 1 97.88 117 GLY B CA 1
ATOM 3217 C C . GLY B 1 117 ? 0.525 -10.773 6.66 1 97.88 117 GLY B C 1
ATOM 3218 O O . GLY B 1 117 ? -0.061 -11.82 6.359 1 97.88 117 GLY B O 1
ATOM 3219 N N . GLY B 1 118 ? 1.308 -10.094 5.777 1 98.62 118 GLY B N 1
ATOM 3220 C CA . GLY B 1 118 ? 1.608 -10.695 4.488 1 98.62 118 GLY B CA 1
ATOM 3221 C C . GLY B 1 118 ? 2.352 -12.008 4.605 1 98.62 118 GLY B C 1
ATOM 3222 O O . GLY B 1 118 ? 2.936 -12.312 5.648 1 98.62 118 GLY B O 1
ATOM 3223 N N . ARG B 1 119 ? 2.367 -12.773 3.467 1 98.88 119 ARG B N 1
ATOM 3224 C CA . ARG B 1 119 ? 2.928 -14.117 3.607 1 98.88 119 ARG B CA 1
ATOM 3225 C C . ARG B 1 119 ? 3.875 -14.438 2.455 1 98.88 119 ARG B C 1
ATOM 3227 O O . ARG B 1 119 ? 4.578 -15.445 2.484 1 98.88 119 ARG B O 1
ATOM 3234 N N . VAL B 1 120 ? 3.936 -13.602 1.442 1 98.94 120 VAL B N 1
ATOM 3235 C CA . VAL B 1 120 ? 4.742 -13.938 0.277 1 98.94 120 VAL B CA 1
ATOM 3236 C C . VAL B 1 120 ? 5.668 -12.773 -0.068 1 98.94 120 VAL B C 1
ATOM 3238 O O . VAL B 1 120 ? 5.254 -11.617 -0.046 1 98.94 120 VAL B O 1
ATOM 3241 N N . VAL B 1 121 ? 6.883 -13.039 -0.295 1 99 121 VAL B N 1
ATOM 3242 C CA . VAL B 1 121 ? 7.832 -12.102 -0.881 1 99 121 VAL B CA 1
ATOM 3243 C C . VAL B 1 121 ? 8.234 -12.578 -2.275 1 99 121 VAL B C 1
ATOM 3245 O O . VAL B 1 121 ? 8.852 -13.633 -2.426 1 99 121 VAL B O 1
ATOM 3248 N N . TRP B 1 122 ? 7.82 -11.836 -3.258 1 98.94 122 TRP B N 1
ATOM 3249 C CA . TRP B 1 122 ? 8.281 -12.109 -4.617 1 98.94 122 TRP B CA 1
ATOM 3250 C C . TRP B 1 122 ? 9.555 -11.344 -4.926 1 98.94 122 TRP B C 1
ATOM 3252 O O . TRP B 1 122 ? 9.602 -10.117 -4.777 1 98.94 122 TRP B O 1
ATOM 3262 N N . PHE B 1 123 ? 10.547 -12.062 -5.297 1 98.88 123 PHE B N 1
ATOM 3263 C CA . PHE B 1 123 ? 11.711 -11.367 -5.828 1 98.88 123 PHE B CA 1
ATOM 3264 C C . PHE B 1 123 ? 11.367 -10.617 -7.105 1 98.88 123 PHE B C 1
ATOM 3266 O O . PHE B 1 123 ? 10.227 -10.664 -7.57 1 98.88 123 PHE B O 1
ATOM 3273 N N . PRO B 1 124 ? 12.281 -9.82 -7.641 1 98.56 124 PRO B N 1
ATOM 3274 C CA . PRO B 1 124 ? 11.93 -8.883 -8.711 1 98.56 124 PRO B CA 1
ATOM 3275 C C . PRO B 1 124 ? 11.133 -9.555 -9.836 1 98.56 124 PRO B C 1
ATOM 3277 O O . PRO B 1 124 ? 11.453 -10.68 -10.234 1 98.56 124 PRO B O 1
ATOM 3280 N N . THR B 1 125 ? 10.078 -8.883 -10.227 1 97.56 125 THR B N 1
ATOM 3281 C CA . THR B 1 125 ? 9.234 -9.336 -11.328 1 97.56 125 THR B CA 1
ATOM 3282 C C . THR B 1 125 ? 9.367 -8.406 -12.531 1 97.56 125 THR B C 1
ATOM 3284 O O . THR B 1 125 ? 10.297 -8.539 -13.32 1 97.56 125 THR B O 1
ATOM 3287 N N . ILE B 1 126 ? 8.695 -7.219 -12.461 1 95.12 126 ILE B N 1
ATOM 3288 C CA . ILE B 1 126 ? 8.695 -6.336 -13.625 1 95.12 126 ILE B CA 1
ATOM 3289 C C . ILE B 1 126 ? 10.031 -5.598 -13.703 1 95.12 126 ILE B C 1
ATOM 3291 O O . ILE B 1 126 ? 10.367 -5.02 -14.742 1 95.12 126 ILE B O 1
ATOM 3295 N N . ALA B 1 127 ? 10.836 -5.68 -12.617 1 94.75 127 ALA B N 1
ATOM 3296 C CA . ALA B 1 127 ? 12.133 -5 -12.617 1 94.75 127 ALA B CA 1
ATOM 3297 C C . ALA B 1 127 ? 13.273 -5.996 -12.797 1 94.75 127 ALA B C 1
ATOM 3299 O O . ALA B 1 127 ? 14.445 -5.629 -12.672 1 94.75 127 ALA B O 1
ATOM 3300 N N . SER B 1 128 ? 12.984 -7.223 -13.039 1 93.12 128 SER B N 1
ATOM 3301 C CA . SER B 1 128 ? 14.031 -8.211 -13.258 1 93.12 128 SER B CA 1
ATOM 3302 C C . SER B 1 128 ? 14.594 -8.109 -14.672 1 93.12 128 SER B C 1
ATOM 3304 O O . SER B 1 128 ? 13.898 -7.676 -15.594 1 93.12 128 SER B O 1
ATOM 3306 N N . THR B 1 129 ? 15.812 -8.609 -14.812 1 88.31 129 THR B N 1
ATOM 3307 C CA . THR B 1 129 ? 16.453 -8.586 -16.125 1 88.31 129 THR B CA 1
ATOM 3308 C C . THR B 1 129 ? 15.719 -9.5 -17.109 1 88.31 129 THR B C 1
ATOM 3310 O O . THR B 1 129 ? 15.492 -9.133 -18.25 1 88.31 129 THR B O 1
ATOM 3313 N N . ALA B 1 130 ? 15.336 -10.609 -16.609 1 84.75 130 ALA B N 1
ATOM 3314 C CA . ALA B 1 130 ? 14.641 -11.578 -17.469 1 84.75 130 ALA B CA 1
ATOM 3315 C C . ALA B 1 130 ? 13.328 -11.008 -17.984 1 84.75 130 ALA B C 1
ATOM 3317 O O . ALA B 1 130 ? 12.992 -11.164 -19.156 1 84.75 130 ALA B O 1
ATOM 3318 N N . HIS B 1 131 ? 12.602 -10.352 -17.125 1 88.75 131 HIS B N 1
ATOM 3319 C CA . HIS B 1 131 ? 11.328 -9.75 -17.516 1 88.75 131 HIS B CA 1
ATOM 3320 C C . HIS B 1 131 ? 11.531 -8.664 -18.562 1 88.75 131 HIS B C 1
ATOM 3322 O O . HIS B 1 131 ? 10.836 -8.633 -19.578 1 88.75 131 HIS B O 1
ATOM 3328 N N . ILE B 1 132 ? 12.461 -7.832 -18.312 1 86.38 132 ILE B N 1
ATOM 3329 C CA . ILE B 1 132 ? 12.703 -6.684 -19.172 1 86.38 132 ILE B CA 1
ATOM 3330 C C . ILE B 1 132 ? 13.203 -7.16 -20.531 1 86.38 132 ILE B C 1
ATOM 3332 O O . ILE B 1 132 ? 12.727 -6.707 -21.578 1 86.38 132 ILE B O 1
ATOM 3336 N N . GLU B 1 133 ? 14.125 -8.086 -20.516 1 83.75 133 GLU B N 1
ATOM 3337 C CA . GLU B 1 133 ? 14.656 -8.625 -21.766 1 83.75 133 GLU B CA 1
ATOM 3338 C C . GLU B 1 133 ? 13.578 -9.344 -22.562 1 83.75 133 GLU B C 1
ATOM 3340 O O . GLU B 1 133 ? 13.477 -9.172 -23.766 1 83.75 133 GLU B O 1
ATOM 3345 N N . PHE B 1 134 ? 12.789 -10.117 -21.875 1 82.19 134 PHE B N 1
ATOM 3346 C CA . PHE B 1 134 ? 11.727 -10.867 -22.531 1 82.19 134 PHE B CA 1
ATOM 3347 C C . PHE B 1 134 ? 10.742 -9.93 -23.219 1 82.19 134 PHE B C 1
ATOM 3349 O O . PHE B 1 134 ? 10.375 -10.141 -24.375 1 82.19 134 PHE B O 1
ATOM 3356 N N . HIS B 1 135 ? 10.359 -8.852 -22.578 1 79.06 135 HIS B N 1
ATOM 3357 C CA . HIS B 1 135 ? 9.289 -7.996 -23.078 1 79.06 135 HIS B CA 1
ATOM 3358 C C . HIS B 1 135 ? 9.836 -6.934 -24.031 1 79.06 135 HIS B C 1
ATOM 3360 O O . HIS B 1 135 ? 9.062 -6.246 -24.703 1 79.06 135 HIS B O 1
ATOM 3366 N N . ALA B 1 136 ? 11.094 -6.715 -24.016 1 71.38 136 ALA B N 1
ATOM 3367 C CA . ALA B 1 136 ? 11.711 -5.891 -25.062 1 71.38 136 ALA B CA 1
ATOM 3368 C C . ALA B 1 136 ? 11.609 -6.562 -26.422 1 71.38 136 ALA B C 1
ATOM 3370 O O . ALA B 1 136 ? 11.555 -5.883 -27.453 1 71.38 136 ALA B O 1
ATOM 3371 N N . HIS B 1 137 ? 11.484 -7.914 -26.359 1 66.88 137 HIS B N 1
ATOM 3372 C CA . HIS B 1 137 ? 11.594 -8.648 -27.609 1 66.88 137 HIS B CA 1
ATOM 3373 C C . HIS B 1 137 ? 10.289 -9.367 -27.953 1 66.88 137 HIS B C 1
ATOM 3375 O O . HIS B 1 137 ? 10.148 -9.93 -29.031 1 66.88 137 HIS B O 1
ATOM 3381 N N . HIS B 1 138 ? 9.453 -9.477 -26.984 1 61.12 138 HIS B N 1
ATOM 3382 C CA . HIS B 1 138 ? 8.219 -10.227 -27.203 1 61.12 138 HIS B CA 1
ATOM 3383 C C . HIS B 1 138 ? 6.996 -9.375 -26.891 1 61.12 138 HIS B C 1
ATOM 3385 O O . HIS B 1 138 ? 7.023 -8.57 -25.953 1 61.12 138 HIS B O 1
ATOM 3391 N N . HIS B 1 139 ? 6.086 -9.289 -27.812 1 58.34 139 HIS B N 1
ATOM 3392 C CA . HIS B 1 139 ? 4.777 -8.727 -27.484 1 58.34 139 HIS B CA 1
ATOM 3393 C C . HIS B 1 139 ? 3.947 -9.703 -26.672 1 58.34 139 HIS B C 1
ATOM 3395 O O . HIS B 1 139 ? 3.105 -10.422 -27.203 1 58.34 139 HIS B O 1
ATOM 3401 N N . SER B 1 140 ? 4.379 -9.992 -25.453 1 56.09 140 SER B N 1
ATOM 3402 C CA . SER B 1 140 ? 4.07 -11.188 -24.672 1 56.09 140 SER B CA 1
ATOM 3403 C C . SER B 1 140 ? 2.691 -11.086 -24.031 1 56.09 140 SER B C 1
ATOM 3405 O O . SER B 1 140 ? 2.203 -12.055 -23.438 1 56.09 140 SER B O 1
ATOM 3407 N N . GLY B 1 141 ? 1.881 -10.016 -24.25 1 64.06 141 GLY B N 1
ATOM 3408 C CA . GLY B 1 141 ? 0.574 -9.977 -23.609 1 64.06 141 GLY B CA 1
ATOM 3409 C C . GLY B 1 141 ? 0.632 -9.547 -22.156 1 64.06 141 GLY B C 1
ATOM 3410 O O . GLY B 1 141 ? -0.391 -9.531 -21.469 1 64.06 141 GLY B O 1
ATOM 3411 N N . PHE B 1 142 ? 1.861 -9.398 -21.719 1 73.94 142 PHE B N 1
ATOM 3412 C CA . PHE B 1 142 ? 1.961 -8.867 -20.375 1 73.94 142 PHE B CA 1
ATOM 3413 C C . PHE B 1 142 ? 1.245 -7.523 -20.266 1 73.94 142 PHE B C 1
ATOM 3415 O O . PHE B 1 142 ? 1.307 -6.707 -21.188 1 73.94 142 PHE B O 1
ATOM 3422 N N . PRO B 1 143 ? 0.617 -7.371 -19.062 1 77 143 PRO B N 1
ATOM 3423 C CA . PRO B 1 143 ? -0.19 -6.156 -18.938 1 77 143 PRO B CA 1
ATOM 3424 C C . PRO B 1 143 ? 0.639 -4.883 -19.094 1 77 143 PRO B C 1
ATOM 3426 O O . PRO B 1 143 ? 1.822 -4.867 -18.734 1 77 143 PRO B O 1
ATOM 3429 N N . VAL B 1 144 ? -0.04 -3.916 -19.688 1 75.38 144 VAL B N 1
ATOM 3430 C CA . VAL B 1 144 ? 0.513 -2.568 -19.781 1 75.38 144 VAL B CA 1
ATOM 3431 C C . VAL B 1 144 ? -0.191 -1.656 -18.781 1 75.38 144 VAL B C 1
ATOM 3433 O O . VAL B 1 144 ? -1.413 -1.717 -18.625 1 75.38 144 VAL B O 1
ATOM 3436 N N . SER B 1 145 ? 0.641 -0.893 -18.234 1 82.75 145 SER B N 1
ATOM 3437 C CA . SER B 1 145 ? 0.092 0.004 -17.219 1 82.75 145 SER B CA 1
ATOM 3438 C C . SER B 1 145 ? -0.924 0.966 -17.828 1 82.75 145 SER B C 1
ATOM 3440 O O . SER B 1 145 ? -0.696 1.52 -18.906 1 82.75 145 SER B O 1
ATOM 3442 N N . GLY B 1 146 ? -2.023 1.128 -17.047 1 80.56 146 GLY B N 1
ATOM 3443 C CA . GLY B 1 146 ? -3.035 2.094 -17.438 1 80.56 146 GLY B CA 1
ATOM 3444 C C . GLY B 1 146 ? -2.666 3.523 -17.094 1 80.56 146 GLY B C 1
ATOM 3445 O O . GLY B 1 146 ? -3.357 4.465 -17.484 1 80.56 146 GLY B O 1
ATOM 3446 N N . ILE B 1 147 ? -1.626 3.652 -16.297 1 84.56 147 ILE B N 1
ATOM 3447 C CA . ILE B 1 147 ? -1.095 4.969 -15.953 1 84.56 147 ILE B CA 1
ATOM 3448 C C . ILE B 1 147 ? 0.382 5.043 -16.344 1 84.56 147 ILE B C 1
ATOM 3450 O O . ILE B 1 147 ? 1.104 4.047 -16.25 1 84.56 147 ILE B O 1
ATOM 3454 N N . PRO B 1 148 ? 0.783 6.188 -16.812 1 87.5 148 PRO B N 1
ATOM 3455 C CA . PRO B 1 148 ? 2.189 6.309 -17.203 1 87.5 148 PRO B CA 1
ATOM 3456 C C . PRO B 1 148 ? 3.141 6.254 -16 1 87.5 148 PRO B C 1
ATOM 3458 O O . PRO B 1 148 ? 3.025 7.062 -15.086 1 87.5 148 PRO B O 1
ATOM 3461 N N . LEU B 1 149 ? 3.949 5.262 -16 1 91.75 149 LEU B N 1
ATOM 3462 C CA . LEU B 1 149 ? 5.008 5.133 -15.008 1 91.75 149 LEU B CA 1
ATOM 3463 C C . LEU B 1 149 ? 6.379 5.07 -15.68 1 91.75 149 LEU B C 1
ATOM 3465 O O . LEU B 1 149 ? 6.492 4.629 -16.828 1 91.75 149 LEU B O 1
ATOM 3469 N N . ARG B 1 150 ? 7.336 5.473 -14.984 1 93.31 150 ARG B N 1
ATOM 3470 C CA . ARG B 1 150 ? 8.695 5.426 -15.516 1 93.31 150 ARG B CA 1
ATOM 3471 C C . ARG B 1 150 ? 9.148 3.984 -15.719 1 93.31 150 ARG B C 1
ATOM 3473 O O . ARG B 1 150 ? 8.641 3.068 -15.07 1 93.31 150 ARG B O 1
ATOM 3480 N N . ASP B 1 151 ? 10.094 3.844 -16.594 1 90.31 151 ASP B N 1
ATOM 3481 C CA . ASP B 1 151 ? 10.648 2.521 -16.859 1 90.31 151 ASP B CA 1
ATOM 3482 C C . ASP B 1 151 ? 11.414 1.993 -15.656 1 90.31 151 ASP B C 1
ATOM 3484 O O . ASP B 1 151 ? 12.086 2.758 -14.953 1 90.31 151 ASP B O 1
ATOM 3488 N N . ASN B 1 152 ? 11.359 0.723 -15.508 1 91.31 152 ASN B N 1
ATOM 3489 C CA . ASN B 1 152 ? 12.102 0.076 -14.438 1 91.31 152 ASN B CA 1
ATOM 3490 C C . ASN B 1 152 ? 13.57 -0.13 -14.812 1 91.31 152 ASN B C 1
ATOM 3492 O O . ASN B 1 152 ? 13.867 -0.77 -15.828 1 91.31 152 ASN B O 1
ATOM 3496 N N . GLU B 1 153 ? 14.445 0.429 -14.039 1 94.12 153 GLU B N 1
ATOM 3497 C CA . GLU B 1 153 ? 15.82 -0.053 -14.117 1 94.12 153 GLU B CA 1
ATOM 3498 C C . GLU B 1 153 ? 15.945 -1.476 -13.586 1 94.12 153 GLU B C 1
ATOM 3500 O O . GLU B 1 153 ? 15.398 -1.793 -12.523 1 94.12 153 GLU B O 1
ATOM 3505 N N . PRO B 1 154 ? 16.625 -2.32 -14.32 1 96 154 PRO B N 1
ATOM 3506 C CA . PRO B 1 154 ? 16.688 -3.725 -13.906 1 96 154 PRO B CA 1
ATOM 3507 C C . PRO B 1 154 ? 17.328 -3.906 -12.531 1 96 154 PRO B C 1
ATOM 3509 O O . PRO B 1 154 ? 18.266 -3.18 -12.172 1 96 154 PRO B O 1
ATOM 3512 N N . ILE B 1 155 ? 16.859 -4.867 -11.812 1 97.75 155 ILE B N 1
ATOM 3513 C CA . ILE B 1 155 ? 17.422 -5.258 -10.523 1 97.75 155 ILE B CA 1
ATOM 3514 C C . ILE B 1 155 ? 18.031 -6.652 -10.625 1 97.75 155 ILE B C 1
ATOM 3516 O O . ILE B 1 155 ? 17.359 -7.605 -11.023 1 97.75 155 ILE B O 1
ATOM 3520 N N . SER B 1 156 ? 19.266 -6.766 -10.344 1 97.44 156 SER B N 1
ATOM 3521 C CA . SER B 1 156 ? 19.906 -8.062 -10.156 1 97.44 156 SER B CA 1
ATOM 3522 C C . SER B 1 156 ? 20.078 -8.375 -8.672 1 97.44 156 SER B C 1
ATOM 3524 O O . SER B 1 156 ? 20.266 -7.473 -7.855 1 97.44 156 SER B O 1
ATOM 3526 N N . ILE B 1 157 ? 19.984 -9.641 -8.383 1 98.5 157 ILE B N 1
ATOM 3527 C CA . ILE B 1 157 ? 20.188 -10.016 -6.988 1 98.5 157 ILE B CA 1
ATOM 3528 C C . ILE B 1 157 ? 21.641 -10.406 -6.754 1 98.5 157 ILE B C 1
ATOM 3530 O O . ILE B 1 157 ? 22.031 -10.727 -5.629 1 98.5 157 ILE B O 1
ATOM 3534 N N . LEU B 1 158 ? 22.422 -10.391 -7.824 1 98.19 158 LEU B N 1
ATOM 3535 C CA . LEU B 1 158 ? 23.812 -10.812 -7.773 1 98.19 158 LEU B CA 1
ATOM 3536 C C . LEU B 1 158 ? 24.75 -9.625 -7.961 1 98.19 158 LEU B C 1
ATOM 3538 O O . LEU B 1 158 ? 24.422 -8.672 -8.664 1 98.19 158 LEU B O 1
ATOM 3542 N N . ASP B 1 159 ? 25.938 -9.75 -7.34 1 97.19 159 ASP B N 1
ATOM 3543 C CA . ASP B 1 159 ? 26.984 -8.773 -7.602 1 97.19 159 ASP B CA 1
ATOM 3544 C C . ASP B 1 159 ? 27.797 -9.164 -8.836 1 97.19 159 ASP B C 1
ATOM 3546 O O . ASP B 1 159 ? 27.453 -10.125 -9.539 1 97.19 159 ASP B O 1
ATOM 3550 N N . GLU B 1 160 ? 28.828 -8.43 -9.086 1 95.38 160 GLU B N 1
ATOM 3551 C CA . GLU B 1 160 ? 29.625 -8.625 -10.289 1 95.38 160 GLU B CA 1
ATOM 3552 C C . GLU B 1 160 ? 30.375 -9.961 -10.242 1 95.38 160 GLU B C 1
ATOM 3554 O O . GLU B 1 160 ? 30.672 -10.547 -11.289 1 95.38 160 GLU B O 1
ATOM 3559 N N . ALA B 1 161 ? 30.578 -10.469 -9.062 1 96.44 161 ALA B N 1
ATOM 3560 C CA . ALA B 1 161 ? 31.312 -11.711 -8.891 1 96.44 161 ALA B CA 1
ATOM 3561 C C . ALA B 1 161 ? 30.375 -12.914 -8.891 1 96.44 161 ALA B C 1
ATOM 3563 O O . ALA B 1 161 ? 30.828 -14.062 -8.789 1 96.44 161 ALA B O 1
ATOM 3564 N N . GLY B 1 162 ? 29.062 -12.68 -8.945 1 96.12 162 GLY B N 1
ATOM 3565 C CA . GLY B 1 162 ? 28.109 -13.766 -9.023 1 96.12 162 GLY B CA 1
ATOM 3566 C C . GLY B 1 162 ? 27.562 -14.172 -7.672 1 96.12 162 GLY B C 1
ATOM 3567 O O . GLY B 1 162 ? 26.812 -15.148 -7.57 1 96.12 162 GLY B O 1
ATOM 3568 N N . GLY B 1 163 ? 27.938 -13.43 -6.695 1 97.19 163 GLY B N 1
ATOM 3569 C CA . GLY B 1 163 ? 27.391 -13.672 -5.371 1 97.19 163 GLY B CA 1
ATOM 3570 C C . GLY B 1 163 ? 26.156 -12.836 -5.07 1 97.19 163 GLY B C 1
ATOM 3571 O O . GLY B 1 163 ? 25.938 -11.805 -5.707 1 97.19 163 GLY B O 1
ATOM 3572 N N . LEU B 1 164 ? 25.375 -13.297 -4.078 1 98.38 164 LEU B N 1
ATOM 3573 C CA . LEU B 1 164 ? 24.188 -12.555 -3.701 1 98.38 164 LEU B CA 1
ATOM 3574 C C . LEU B 1 164 ? 24.547 -11.219 -3.062 1 98.38 164 LEU B C 1
ATOM 3576 O O . LEU B 1 164 ? 25.5 -11.133 -2.289 1 98.38 164 LEU B O 1
ATOM 3580 N N . LEU B 1 165 ? 23.781 -10.234 -3.336 1 98.44 165 LEU B N 1
ATOM 3581 C CA . LEU B 1 165 ? 23.938 -8.93 -2.707 1 98.44 165 LEU B CA 1
ATOM 3582 C C . LEU B 1 165 ? 23.609 -9 -1.218 1 98.44 165 LEU B C 1
ATOM 3584 O O . LEU B 1 165 ? 22.781 -9.812 -0.797 1 98.44 165 LEU B O 1
ATOM 3588 N N . PRO B 1 166 ? 24.234 -8.164 -0.37 1 98.19 166 PRO B N 1
ATOM 3589 C CA . PRO B 1 166 ? 24 -8.188 1.073 1 98.19 166 PRO B CA 1
ATOM 3590 C C . PRO B 1 166 ? 22.516 -7.992 1.422 1 98.19 166 PRO B C 1
ATOM 3592 O O . PRO B 1 166 ? 22.016 -8.609 2.363 1 98.19 166 PRO B O 1
ATOM 3595 N N . GLU B 1 167 ? 21.812 -7.121 0.692 1 98.38 167 GLU B N 1
ATOM 3596 C CA . GLU B 1 167 ? 20.391 -6.871 0.927 1 98.38 167 GLU B CA 1
ATOM 3597 C C . GLU B 1 167 ? 19.578 -8.148 0.759 1 98.38 167 GLU B C 1
ATOM 3599 O O . GLU B 1 167 ? 18.562 -8.344 1.446 1 98.38 167 GLU B O 1
ATOM 3604 N N . VAL B 1 168 ? 19.984 -8.984 -0.151 1 98.88 168 VAL B N 1
ATOM 3605 C CA . VAL B 1 168 ? 19.281 -10.234 -0.393 1 98.88 168 VAL B CA 1
ATOM 3606 C C . VAL B 1 168 ? 19.422 -11.156 0.82 1 98.88 168 VAL B C 1
ATOM 3608 O O . VAL B 1 168 ? 18.453 -11.773 1.253 1 98.88 168 VAL B O 1
ATOM 3611 N N . HIS B 1 169 ? 20.656 -11.227 1.341 1 98.81 169 HIS B N 1
ATOM 3612 C CA . HIS B 1 169 ? 20.844 -12.016 2.553 1 98.81 169 HIS B CA 1
ATOM 3613 C C . HIS B 1 169 ? 19.953 -11.508 3.688 1 98.81 169 HIS B C 1
ATOM 3615 O O . HIS B 1 169 ? 19.391 -12.305 4.438 1 98.81 169 HIS B O 1
ATOM 3621 N N . ASP B 1 170 ? 19.906 -10.227 3.834 1 98.75 170 ASP B N 1
ATOM 3622 C CA . ASP B 1 170 ? 19.062 -9.617 4.852 1 98.75 170 ASP B CA 1
ATOM 3623 C C . ASP B 1 170 ? 17.594 -9.992 4.633 1 98.75 170 ASP B C 1
ATOM 3625 O O . ASP B 1 170 ? 16.891 -10.359 5.582 1 98.75 170 ASP B O 1
ATOM 3629 N N . ILE B 1 171 ? 17.125 -9.922 3.439 1 98.94 171 ILE B N 1
ATOM 3630 C CA . ILE B 1 171 ? 15.75 -10.25 3.078 1 98.94 171 ILE B CA 1
ATOM 3631 C C . ILE B 1 171 ? 15.477 -11.719 3.381 1 98.94 171 ILE B C 1
ATOM 3633 O O . ILE B 1 171 ? 14.438 -12.062 3.945 1 98.94 171 ILE B O 1
ATOM 3637 N N . LEU B 1 172 ? 16.406 -12.609 3.018 1 98.94 172 LEU B N 1
ATOM 3638 C CA . LEU B 1 172 ? 16.25 -14.031 3.289 1 98.94 172 LEU B CA 1
ATOM 3639 C C . LEU B 1 172 ? 16.109 -14.289 4.785 1 98.94 172 LEU B C 1
ATOM 3641 O O . LEU B 1 172 ? 15.312 -15.133 5.207 1 98.94 172 LEU B O 1
ATOM 3645 N N . SER B 1 173 ? 16.875 -13.578 5.586 1 98.81 173 SER B N 1
ATOM 3646 C CA . SER B 1 173 ? 16.781 -13.711 7.039 1 98.81 173 SER B CA 1
ATOM 3647 C C . SER B 1 173 ? 15.391 -13.344 7.543 1 98.81 173 SER B C 1
ATOM 3649 O O . SER B 1 173 ? 14.852 -14.008 8.43 1 98.81 173 SER B O 1
ATOM 3651 N N . VAL B 1 174 ? 14.812 -12.281 7.008 1 98.75 174 VAL B N 1
ATOM 3652 C CA . VAL B 1 174 ? 13.477 -11.852 7.406 1 98.75 174 VAL B CA 1
ATOM 3653 C C . VAL B 1 174 ? 12.453 -12.906 6.988 1 98.75 174 VAL B C 1
ATOM 3655 O O . VAL B 1 174 ? 11.578 -13.273 7.777 1 98.75 174 VAL B O 1
ATOM 3658 N N . ILE B 1 175 ? 12.57 -13.398 5.754 1 98.94 175 ILE B N 1
ATOM 3659 C CA . ILE B 1 175 ? 11.641 -14.406 5.25 1 98.94 175 ILE B CA 1
ATOM 3660 C C . ILE B 1 175 ? 11.695 -15.648 6.137 1 98.94 175 ILE B C 1
ATOM 3662 O O . ILE B 1 175 ? 10.648 -16.203 6.508 1 98.94 175 ILE B O 1
ATOM 3666 N N . ALA B 1 176 ? 12.883 -16.062 6.465 1 98.88 176 ALA B N 1
ATOM 3667 C CA . ALA B 1 176 ? 13.07 -17.234 7.312 1 98.88 176 ALA B CA 1
ATOM 3668 C C . ALA B 1 176 ? 12.461 -17.016 8.695 1 98.88 176 ALA B C 1
ATOM 3670 O O . ALA B 1 176 ? 11.742 -17.875 9.203 1 98.88 176 ALA B O 1
ATOM 3671 N N . ALA B 1 177 ? 12.758 -15.891 9.266 1 98.19 177 ALA B N 1
ATOM 3672 C CA . ALA B 1 177 ? 12.281 -15.57 10.609 1 98.19 177 ALA B CA 1
ATOM 3673 C C . ALA B 1 177 ? 10.758 -15.57 10.672 1 98.19 177 ALA B C 1
ATOM 3675 O O . ALA B 1 177 ? 10.172 -15.945 11.688 1 98.19 177 ALA B O 1
ATOM 3676 N N . GLU B 1 178 ? 10.102 -15.172 9.586 1 98 178 GLU B N 1
ATOM 3677 C CA . GLU B 1 178 ? 8.648 -15.055 9.547 1 98 178 GLU B CA 1
ATOM 3678 C C . GLU B 1 178 ? 8.008 -16.312 8.961 1 98 178 GLU B C 1
ATOM 3680 O O . GLU B 1 178 ? 6.781 -16.375 8.82 1 98 178 GLU B O 1
ATOM 3685 N N . SER B 1 179 ? 8.805 -17.297 8.547 1 98.56 179 SER B N 1
ATOM 3686 C CA . SER B 1 179 ? 8.336 -18.516 7.891 1 98.56 179 SER B CA 1
ATOM 3687 C C . SER B 1 179 ? 7.441 -18.188 6.699 1 98.56 179 SER B C 1
ATOM 3689 O O . SER B 1 179 ? 6.395 -18.812 6.52 1 98.56 179 SER B O 1
ATOM 3691 N N . ALA B 1 180 ? 7.82 -17.141 5.996 1 98.88 180 ALA B N 1
ATOM 3692 C CA . ALA B 1 180 ? 7.047 -16.703 4.84 1 98.88 180 ALA B CA 1
ATOM 3693 C C . ALA B 1 180 ? 7.453 -17.469 3.582 1 98.88 180 ALA B C 1
ATOM 3695 O O . ALA B 1 180 ? 8.422 -18.219 3.596 1 98.88 180 ALA B O 1
ATOM 3696 N N . ILE B 1 181 ? 6.668 -17.328 2.543 1 98.94 181 ILE B N 1
ATOM 3697 C CA . ILE B 1 181 ? 6.941 -17.953 1.249 1 98.94 181 ILE B CA 1
ATOM 3698 C C . ILE B 1 181 ? 7.887 -17.062 0.442 1 98.94 181 ILE B C 1
ATOM 3700 O O . ILE B 1 181 ? 7.641 -15.859 0.294 1 98.94 181 ILE B O 1
ATOM 3704 N N . LEU B 1 182 ? 8.984 -17.625 0.028 1 98.94 182 LEU B N 1
ATOM 3705 C CA . LEU B 1 182 ? 9.844 -16.984 -0.96 1 98.94 182 LEU B CA 1
ATOM 3706 C C . LEU B 1 182 ? 9.43 -17.359 -2.375 1 98.94 182 LEU B C 1
ATOM 3708 O O . LEU B 1 182 ? 9.406 -18.547 -2.721 1 98.94 182 LEU B O 1
ATOM 3712 N N . ASN B 1 183 ? 8.969 -16.453 -3.123 1 98.94 183 ASN B N 1
ATOM 3713 C CA . ASN B 1 183 ? 8.742 -16.641 -4.551 1 98.94 183 ASN B CA 1
ATOM 3714 C C . ASN B 1 183 ? 9.867 -16.031 -5.387 1 98.94 183 ASN B C 1
ATOM 3716 O O . ASN B 1 183 ? 10.211 -14.867 -5.211 1 98.94 183 ASN B O 1
ATOM 3720 N N . CYS B 1 184 ? 10.352 -16.688 -6.34 1 98.75 184 CYS B N 1
ATOM 3721 C CA . CYS B 1 184 ? 11.555 -16.297 -7.074 1 98.75 184 CYS B CA 1
ATOM 3722 C C . CYS B 1 184 ? 11.234 -15.211 -8.094 1 98.75 184 CYS B C 1
ATOM 3724 O O . CYS B 1 184 ? 12.141 -14.68 -8.742 1 98.75 184 CYS B O 1
ATOM 3726 N N . GLY B 1 185 ? 10 -14.852 -8.18 1 98.06 185 GLY B N 1
ATOM 3727 C CA . GLY B 1 185 ? 9.617 -13.828 -9.133 1 98.06 185 GLY B CA 1
ATOM 3728 C C . GLY B 1 185 ? 9.961 -14.18 -10.562 1 98.06 185 GLY B C 1
ATOM 3729 O O . GLY B 1 185 ? 9.695 -15.289 -11.016 1 98.06 185 GLY B O 1
ATOM 3730 N N . HIS B 1 186 ? 10.383 -13.156 -11.312 1 97.62 186 HIS B N 1
ATOM 3731 C CA . HIS B 1 186 ? 10.758 -13.336 -12.703 1 97.62 186 HIS B CA 1
ATOM 3732 C C . HIS B 1 186 ? 12.281 -13.344 -12.867 1 97.62 186 HIS B C 1
ATOM 3734 O O . HIS B 1 186 ? 12.797 -12.875 -13.883 1 97.62 186 HIS B O 1
ATOM 3740 N N . LEU B 1 187 ? 12.961 -13.797 -11.875 1 97.75 187 LEU B N 1
ATOM 3741 C CA . LEU B 1 187 ? 14.406 -13.891 -12 1 97.75 187 LEU B CA 1
ATOM 3742 C C . LEU B 1 187 ? 14.805 -14.859 -13.109 1 97.75 187 LEU B C 1
ATOM 3744 O O . LEU B 1 187 ? 14.133 -15.867 -13.328 1 97.75 187 LEU B O 1
ATOM 3748 N N . PRO B 1 188 ? 15.898 -14.555 -13.742 1 95.25 188 PRO B N 1
ATOM 3749 C CA . PRO B 1 188 ? 16.406 -15.578 -14.656 1 95.25 188 PRO B CA 1
ATOM 3750 C C . PRO B 1 188 ? 16.797 -16.875 -13.938 1 95.25 188 PRO B C 1
ATOM 3752 O O . PRO B 1 188 ? 17.234 -16.828 -12.789 1 95.25 188 PRO B O 1
ATOM 3755 N N . ALA B 1 189 ? 16.688 -17.953 -14.656 1 96.38 189 ALA B N 1
ATOM 3756 C CA . ALA B 1 189 ? 16.938 -19.266 -14.086 1 96.38 189 ALA B CA 1
ATOM 3757 C C . ALA B 1 189 ? 18.312 -19.328 -13.43 1 96.38 189 ALA B C 1
ATOM 3759 O O . ALA B 1 189 ? 18.484 -19.969 -12.383 1 96.38 189 ALA B O 1
ATOM 3760 N N . ALA B 1 190 ? 19.266 -18.656 -14 1 95.5 190 ALA B N 1
ATOM 3761 C CA . ALA B 1 190 ? 20.625 -18.672 -13.477 1 95.5 190 ALA B CA 1
ATOM 3762 C C . ALA B 1 190 ? 20.703 -18.031 -12.094 1 95.5 190 ALA B C 1
ATOM 3764 O O . ALA B 1 190 ? 21.453 -18.469 -11.227 1 95.5 190 ALA B O 1
ATOM 3765 N N . GLU B 1 191 ? 19.922 -16.938 -11.875 1 97.75 191 GLU B N 1
ATOM 3766 C CA . GLU B 1 191 ? 19.875 -16.297 -10.562 1 97.75 191 GLU B CA 1
ATOM 3767 C C . GLU B 1 191 ? 19.125 -17.156 -9.555 1 97.75 191 GLU B C 1
ATOM 3769 O O . GLU B 1 191 ? 19.484 -17.188 -8.375 1 97.75 191 GLU B O 1
ATOM 3774 N N . ILE B 1 192 ? 18.125 -17.859 -10.047 1 98.44 192 ILE B N 1
ATOM 3775 C CA . ILE B 1 192 ? 17.359 -18.75 -9.188 1 98.44 192 ILE B CA 1
ATOM 3776 C C . ILE B 1 192 ? 18.25 -19.875 -8.68 1 98.44 192 ILE B C 1
ATOM 3778 O O . ILE B 1 192 ? 18.156 -20.281 -7.52 1 98.44 192 ILE B O 1
ATOM 3782 N N . ASP B 1 193 ? 19.156 -20.344 -9.508 1 98.12 193 ASP B N 1
ATOM 3783 C CA . ASP B 1 193 ? 20.109 -21.375 -9.141 1 98.12 193 ASP B CA 1
ATOM 3784 C C . ASP B 1 193 ? 20.953 -20.953 -7.941 1 98.12 193 ASP B C 1
ATOM 3786 O O . ASP B 1 193 ? 21.359 -21.797 -7.137 1 98.12 193 ASP B O 1
ATOM 3790 N N . VAL B 1 194 ? 21.219 -19.656 -7.879 1 98.5 194 VAL B N 1
ATOM 3791 C CA . VAL B 1 194 ? 22.047 -19.125 -6.797 1 98.5 194 VAL B CA 1
ATOM 3792 C C . VAL B 1 194 ? 21.172 -18.828 -5.582 1 98.5 194 VAL B C 1
ATOM 3794 O O . VAL B 1 194 ? 21.578 -19.062 -4.441 1 98.5 194 VAL B O 1
ATOM 3797 N N . LEU B 1 195 ? 19.953 -18.375 -5.801 1 98.81 195 LEU B N 1
ATOM 3798 C CA . LEU B 1 195 ? 19.047 -17.922 -4.754 1 98.81 195 LEU B CA 1
ATOM 3799 C C . LEU B 1 195 ? 18.578 -19.094 -3.893 1 98.81 195 LEU B C 1
ATOM 3801 O O . LEU B 1 195 ? 18.516 -18.984 -2.666 1 98.81 195 LEU B O 1
ATOM 3805 N N . ILE B 1 196 ? 18.266 -20.25 -4.484 1 98.75 196 ILE B N 1
ATOM 3806 C CA . ILE B 1 196 ? 17.609 -21.359 -3.803 1 98.75 196 ILE B CA 1
ATOM 3807 C C . ILE B 1 196 ? 18.547 -21.938 -2.732 1 98.75 196 ILE B C 1
ATOM 3809 O O . ILE B 1 196 ? 18.172 -22 -1.558 1 98.75 196 ILE B O 1
ATOM 3813 N N . PRO B 1 197 ? 19.781 -22.297 -3.07 1 98.56 197 PRO B N 1
ATOM 3814 C CA . PRO B 1 197 ? 20.656 -22.812 -2.008 1 98.56 197 PRO B CA 1
ATOM 3815 C C . PRO B 1 197 ? 20.891 -21.797 -0.891 1 98.56 197 PRO B C 1
ATOM 3817 O O . PRO B 1 197 ? 20.953 -22.172 0.284 1 98.56 197 PRO B O 1
ATOM 3820 N N . ALA B 1 198 ? 21.016 -20.531 -1.276 1 98.75 198 ALA B N 1
ATOM 3821 C CA . ALA B 1 198 ? 21.219 -19.484 -0.271 1 98.75 198 ALA B CA 1
ATOM 3822 C C . ALA B 1 198 ? 20.016 -19.359 0.645 1 98.75 198 ALA B C 1
ATOM 3824 O O . ALA B 1 198 ? 20.156 -19.172 1.854 1 98.75 198 ALA B O 1
ATOM 3825 N N . ALA B 1 199 ? 18.828 -19.406 0.056 1 98.88 199 ALA B N 1
ATOM 3826 C CA . ALA B 1 199 ? 17.594 -19.344 0.83 1 98.88 199 ALA B CA 1
ATOM 3827 C C . ALA B 1 199 ? 17.5 -20.516 1.808 1 98.88 199 ALA B C 1
ATOM 3829 O O . ALA B 1 199 ? 17.188 -20.328 2.984 1 98.88 199 ALA B O 1
ATOM 3830 N N . LEU B 1 200 ? 17.797 -21.719 1.333 1 98.75 200 LEU B N 1
ATOM 3831 C CA . LEU B 1 200 ? 17.766 -22.906 2.174 1 98.75 200 LEU B CA 1
ATOM 3832 C C . LEU B 1 200 ? 18.766 -22.781 3.32 1 98.75 200 LEU B C 1
ATOM 3834 O O . LEU B 1 200 ? 18.453 -23.109 4.465 1 98.75 200 LEU B O 1
ATOM 3838 N N . ALA B 1 201 ? 19.938 -22.312 2.994 1 98.56 201 ALA B N 1
ATOM 3839 C CA . ALA B 1 201 ? 20.969 -22.125 4.012 1 98.56 201 ALA B CA 1
ATOM 3840 C C . ALA B 1 201 ? 20.516 -21.109 5.07 1 98.56 201 ALA B C 1
ATOM 3842 O O . ALA B 1 201 ? 20.875 -21.234 6.242 1 98.56 201 ALA B O 1
ATOM 3843 N N . ALA B 1 202 ? 19.719 -20.141 4.668 1 98.69 202 ALA B N 1
ATOM 3844 C CA . ALA B 1 202 ? 19.25 -19.094 5.574 1 98.69 202 ALA B CA 1
ATOM 3845 C C . ALA B 1 202 ? 18.078 -19.594 6.414 1 98.69 202 ALA B C 1
ATOM 3847 O O . ALA B 1 202 ? 17.609 -18.891 7.32 1 98.69 202 ALA B O 1
ATOM 3848 N N . GLY B 1 203 ? 17.5 -20.734 6.07 1 98.69 203 GLY B N 1
ATOM 3849 C CA . GLY B 1 203 ? 16.422 -21.312 6.859 1 98.69 203 GLY B CA 1
ATOM 3850 C C . GLY B 1 203 ? 15.062 -21.141 6.219 1 98.69 203 GLY B C 1
ATOM 3851 O O . GLY B 1 203 ? 14.031 -21.406 6.852 1 98.69 203 GLY B O 1
ATOM 3852 N N . VAL B 1 204 ? 15.008 -20.719 4.973 1 98.75 204 VAL B N 1
ATOM 3853 C CA . VAL B 1 204 ? 13.742 -20.609 4.25 1 98.75 204 VAL B CA 1
ATOM 3854 C C . VAL B 1 204 ? 13.312 -21.984 3.756 1 98.75 204 VAL B C 1
ATOM 3856 O O . VAL B 1 204 ? 14.062 -22.656 3.049 1 98.75 204 VAL B O 1
ATOM 3859 N N . ASP B 1 205 ? 12.125 -22.406 4.043 1 96.75 205 ASP B N 1
ATOM 3860 C CA . ASP B 1 205 ? 11.734 -23.75 3.662 1 96.75 205 ASP B CA 1
ATOM 3861 C C . ASP B 1 205 ? 10.477 -23.734 2.793 1 96.75 205 ASP B C 1
ATOM 3863 O O . ASP B 1 205 ? 9.938 -24.797 2.451 1 96.75 205 ASP B O 1
ATOM 3867 N N . ARG B 1 206 ? 9.938 -22.594 2.49 1 98.75 206 ARG B N 1
ATOM 3868 C CA . ARG B 1 206 ? 8.812 -22.422 1.579 1 98.75 206 ARG B CA 1
ATOM 3869 C C . ARG B 1 206 ? 9.227 -21.625 0.343 1 98.75 206 ARG B C 1
ATOM 3871 O O . ARG B 1 206 ? 9.141 -20.406 0.331 1 98.75 206 ARG B O 1
ATOM 3878 N N . ILE B 1 207 ? 9.688 -22.297 -0.636 1 98.88 207 ILE B N 1
ATOM 3879 C CA . ILE B 1 207 ? 10.227 -21.656 -1.832 1 98.88 207 ILE B CA 1
ATOM 3880 C C . ILE B 1 207 ? 9.391 -22.047 -3.049 1 98.88 207 ILE B C 1
ATOM 3882 O O . ILE B 1 207 ? 9.102 -23.234 -3.254 1 98.88 207 ILE B O 1
ATOM 3886 N N . VAL B 1 208 ? 8.969 -21.047 -3.818 1 98.94 208 VAL B N 1
ATOM 3887 C CA . VAL B 1 208 ? 8.133 -21.266 -5 1 98.94 208 VAL B CA 1
ATOM 3888 C C . VAL B 1 208 ? 8.82 -20.656 -6.227 1 98.94 208 VAL B C 1
ATOM 3890 O O . VAL B 1 208 ? 9.336 -19.531 -6.168 1 98.94 208 VAL B O 1
ATOM 3893 N N . VAL B 1 209 ? 8.898 -21.359 -7.316 1 98.69 209 VAL B N 1
ATOM 3894 C CA . VAL B 1 209 ? 9.266 -20.844 -8.633 1 98.69 209 VAL B CA 1
ATOM 3895 C C . VAL B 1 209 ? 8.031 -20.781 -9.523 1 98.69 209 VAL B C 1
ATOM 3897 O O . VAL B 1 209 ? 7.41 -21.797 -9.82 1 98.69 209 VAL B O 1
ATOM 3900 N N . SER B 1 210 ? 7.734 -19.562 -9.922 1 97.38 210 SER B N 1
ATOM 3901 C CA . SER B 1 210 ? 6.527 -19.344 -10.711 1 97.38 210 SER B CA 1
ATOM 3902 C C . SER B 1 210 ? 6.801 -19.5 -12.203 1 97.38 210 SER B C 1
ATOM 3904 O O . SER B 1 210 ? 7.855 -19.078 -12.688 1 97.38 210 SER B O 1
ATOM 3906 N N . HIS B 1 211 ? 5.883 -20.078 -12.953 1 94.06 211 HIS B N 1
ATOM 3907 C CA . HIS B 1 211 ? 5.785 -20.172 -14.398 1 94.06 211 HIS B CA 1
ATOM 3908 C C . HIS B 1 211 ? 7.156 -20.359 -15.039 1 94.06 211 HIS B C 1
ATOM 3910 O O . HIS B 1 211 ? 7.613 -19.5 -15.797 1 94.06 211 HIS B O 1
ATOM 3916 N N . PRO B 1 212 ? 7.773 -21.469 -14.82 1 93.38 212 PRO B N 1
ATOM 3917 C CA . PRO B 1 212 ? 9.109 -21.734 -15.352 1 93.38 212 PRO B CA 1
ATOM 3918 C C . PRO B 1 212 ? 9.172 -21.672 -16.875 1 93.38 212 PRO B C 1
ATOM 3920 O O . PRO B 1 212 ? 10.234 -21.422 -17.438 1 93.38 212 PRO B O 1
ATOM 3923 N N . ASP B 1 213 ? 8.078 -21.781 -17.578 1 89.19 213 ASP B N 1
ATOM 3924 C CA . ASP B 1 213 ? 8.047 -21.844 -19.047 1 89.19 213 ASP B CA 1
ATOM 3925 C C . ASP B 1 213 ? 7.746 -20.484 -19.656 1 89.19 213 ASP B C 1
ATOM 3927 O O . ASP B 1 213 ? 7.48 -20.375 -20.859 1 89.19 213 ASP B O 1
ATOM 3931 N N . PHE B 1 214 ? 7.742 -19.516 -19 1 88.5 214 PHE B N 1
ATOM 3932 C CA . PHE B 1 214 ? 7.469 -18.172 -19.469 1 88.5 214 PHE B CA 1
ATOM 3933 C C . PHE B 1 214 ? 8.703 -17.281 -19.328 1 88.5 214 PHE B C 1
ATOM 3935 O O . PHE B 1 214 ? 9.75 -17.578 -19.906 1 88.5 214 PHE B O 1
ATOM 3942 N N . VAL B 1 215 ? 8.719 -16.344 -18.562 1 84.56 215 VAL B N 1
ATOM 3943 C CA . VAL B 1 215 ? 9.742 -15.305 -18.438 1 84.56 215 VAL B CA 1
ATOM 3944 C C . VAL B 1 215 ? 11.008 -15.898 -17.812 1 84.56 215 VAL B C 1
ATOM 3946 O O . VAL B 1 215 ? 12.117 -15.492 -18.156 1 84.56 215 VAL B O 1
ATOM 3949 N N . VAL B 1 216 ? 10.914 -16.891 -16.984 1 86.19 216 VAL B N 1
ATOM 3950 C CA . VAL B 1 216 ? 12.023 -17.5 -16.25 1 86.19 216 VAL B CA 1
ATOM 3951 C C . VAL B 1 216 ? 12.875 -18.328 -17.203 1 86.19 216 VAL B C 1
ATOM 3953 O O . VAL B 1 216 ? 14.102 -18.281 -17.156 1 86.19 216 VAL B O 1
ATOM 3956 N N . GLY B 1 217 ? 12.188 -19.094 -18.047 1 88.31 217 GLY B N 1
ATOM 3957 C CA . GLY B 1 217 ? 12.867 -19.859 -19.078 1 88.31 217 GLY B CA 1
ATOM 3958 C C . GLY B 1 217 ? 13.594 -21.078 -18.531 1 88.31 217 GLY B C 1
ATOM 3959 O O . GLY B 1 217 ? 14.719 -21.375 -18.938 1 88.31 217 GLY B O 1
ATOM 3960 N N . ALA B 1 218 ? 13.016 -21.734 -17.656 1 93.62 218 ALA B N 1
ATOM 3961 C CA . ALA B 1 218 ? 13.609 -22.953 -17.109 1 93.62 218 ALA B CA 1
ATOM 3962 C C . ALA B 1 218 ? 13.023 -24.203 -17.766 1 93.62 218 ALA B C 1
ATOM 3964 O O . ALA B 1 218 ? 11.805 -24.328 -17.891 1 93.62 218 ALA B O 1
ATOM 3965 N N . ASP B 1 219 ? 13.867 -25.078 -18.188 1 96 219 ASP B N 1
ATOM 3966 C CA . ASP B 1 219 ? 13.391 -26.344 -18.75 1 96 219 ASP B CA 1
ATOM 3967 C C . ASP B 1 219 ? 13.023 -27.328 -17.656 1 96 219 ASP B C 1
ATOM 3969 O O . ASP B 1 219 ? 13.336 -27.109 -16.484 1 96 219 ASP B O 1
ATOM 3973 N N . PRO B 1 220 ? 12.359 -28.406 -17.984 1 97.88 220 PRO B N 1
ATOM 3974 C CA . PRO B 1 220 ? 11.883 -29.359 -16.984 1 97.88 220 PRO B CA 1
ATOM 3975 C C . PRO B 1 220 ? 13.008 -29.984 -16.156 1 97.88 220 PRO B C 1
ATOM 3977 O O . PRO B 1 220 ? 12.828 -30.281 -14.977 1 97.88 220 PRO B O 1
ATOM 3980 N N . ASP B 1 221 ? 14.141 -30.141 -16.781 1 97.94 221 ASP B N 1
ATOM 3981 C CA . ASP B 1 221 ? 15.266 -30.719 -16.047 1 97.94 221 ASP B CA 1
ATOM 3982 C C . ASP B 1 221 ? 15.703 -29.812 -14.898 1 97.94 221 ASP B C 1
ATOM 3984 O O . ASP B 1 221 ? 15.977 -30.281 -13.789 1 97.94 221 ASP B O 1
ATOM 3988 N N . ARG B 1 222 ? 15.773 -28.641 -15.227 1 97.5 222 ARG B N 1
ATOM 3989 C CA . ARG B 1 222 ? 16.125 -27.656 -14.211 1 97.5 222 ARG B CA 1
ATOM 3990 C C . ARG B 1 222 ? 15.07 -27.609 -13.109 1 97.5 222 ARG B C 1
ATOM 3992 O O . ARG B 1 222 ? 15.398 -27.5 -11.93 1 97.5 222 ARG B O 1
ATOM 3999 N N . VAL B 1 223 ? 13.867 -27.641 -13.469 1 98.25 223 VAL B N 1
ATOM 4000 C CA . VAL B 1 223 ? 12.75 -27.672 -12.523 1 98.25 223 VAL B CA 1
ATOM 4001 C C . VAL B 1 223 ? 12.875 -28.875 -11.609 1 98.25 223 VAL B C 1
ATOM 4003 O O . VAL B 1 22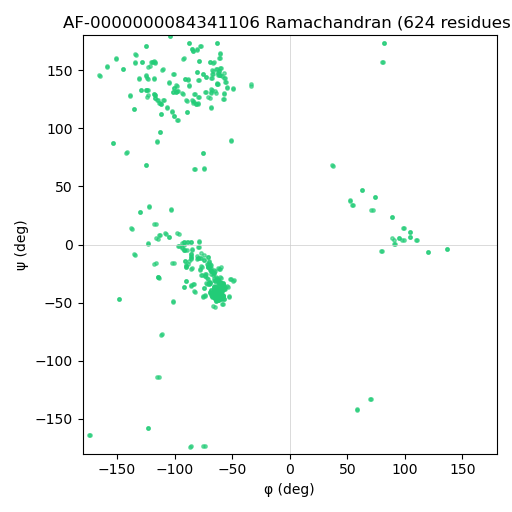3 ? 12.688 -28.766 -10.391 1 98.25 223 VAL B O 1
ATOM 4006 N N . ALA B 1 224 ? 13.203 -30 -12.195 1 98.5 224 ALA B N 1
ATOM 4007 C CA . ALA B 1 224 ? 13.391 -31.203 -11.391 1 98.5 224 ALA B CA 1
ATOM 4008 C C . ALA B 1 224 ? 14.492 -31.016 -10.359 1 98.5 224 ALA B C 1
ATOM 4010 O O . ALA B 1 224 ? 14.367 -31.453 -9.211 1 98.5 224 ALA B O 1
ATOM 4011 N N . GLN B 1 225 ? 15.547 -30.359 -10.789 1 98.31 225 GLN B N 1
ATOM 4012 C CA . GLN B 1 225 ? 16.656 -30.094 -9.883 1 98.31 225 GLN B CA 1
ATOM 4013 C C . GLN B 1 225 ? 16.234 -29.203 -8.727 1 98.31 225 GLN B C 1
ATOM 4015 O O . GLN B 1 225 ? 16.594 -29.453 -7.574 1 98.31 225 GLN B O 1
ATOM 4020 N N . TRP B 1 226 ? 15.492 -28.109 -9 1 98.56 226 TRP B N 1
ATOM 4021 C CA . TRP B 1 226 ? 14.977 -27.219 -7.961 1 98.56 226 TRP B CA 1
ATOM 4022 C C . TRP B 1 226 ? 14.07 -27.984 -7.004 1 98.56 226 TRP B C 1
ATOM 4024 O O . TRP B 1 226 ? 14.18 -27.844 -5.785 1 98.56 226 TRP B O 1
ATOM 4034 N N . CYS B 1 227 ? 13.211 -28.859 -7.535 1 98.5 227 CYS B N 1
ATOM 4035 C CA . CYS B 1 227 ? 12.227 -29.562 -6.727 1 98.5 227 CYS B CA 1
ATOM 4036 C C . CYS B 1 227 ? 12.906 -30.594 -5.824 1 98.5 227 CYS B C 1
ATOM 4038 O O . CYS B 1 227 ? 12.43 -30.859 -4.715 1 98.5 227 CYS B O 1
ATOM 4040 N N . ARG B 1 228 ? 14 -31.172 -6.293 1 98.12 228 ARG B N 1
ATOM 4041 C CA . ARG B 1 228 ? 14.758 -32.094 -5.457 1 98.12 228 ARG B CA 1
ATOM 4042 C C . ARG B 1 228 ? 15.289 -31.391 -4.211 1 98.12 228 ARG B C 1
ATOM 4044 O O . ARG B 1 228 ? 15.586 -32.031 -3.205 1 98.12 228 ARG B O 1
ATOM 4051 N N . GLN B 1 229 ? 15.359 -30.094 -4.316 1 98.25 229 GLN B N 1
ATOM 4052 C CA . GLN B 1 229 ? 15.82 -29.312 -3.176 1 98.25 229 GLN B CA 1
ATOM 4053 C C . GLN B 1 229 ? 14.656 -28.875 -2.299 1 98.25 229 GLN B C 1
ATOM 4055 O O . GLN B 1 229 ? 14.844 -28.125 -1.332 1 98.25 229 GLN B O 1
ATOM 4060 N N . GLY B 1 230 ? 13.477 -29.219 -2.648 1 98.12 230 GLY B N 1
ATOM 4061 C CA . GLY B 1 230 ? 12.32 -28.906 -1.829 1 98.12 230 GLY B CA 1
ATOM 4062 C C . GLY B 1 230 ? 11.492 -27.766 -2.383 1 98.12 230 GLY B C 1
ATOM 4063 O O . GLY B 1 230 ? 10.508 -27.344 -1.764 1 98.12 230 GLY B O 1
ATOM 4064 N N . VAL B 1 231 ? 11.781 -27.281 -3.543 1 98.62 231 VAL B N 1
ATOM 4065 C CA . VAL B 1 231 ? 11.117 -26.141 -4.172 1 98.62 231 VAL B CA 1
ATOM 4066 C C . VAL B 1 231 ? 9.789 -26.594 -4.781 1 98.62 231 VAL B C 1
ATOM 4068 O O . VAL B 1 231 ? 9.672 -27.734 -5.258 1 98.62 231 VAL B O 1
ATOM 4071 N N . THR B 1 232 ? 8.797 -25.75 -4.672 1 98.88 232 THR B N 1
ATOM 4072 C CA . THR B 1 232 ? 7.516 -25.969 -5.328 1 98.88 232 THR B CA 1
ATOM 4073 C C . THR B 1 232 ? 7.434 -25.172 -6.629 1 98.88 232 THR B C 1
ATOM 4075 O O . THR B 1 232 ? 7.844 -24.016 -6.684 1 98.88 232 THR B O 1
ATOM 4078 N N . VAL B 1 233 ? 6.918 -25.812 -7.66 1 98.62 233 VAL B N 1
ATOM 4079 C CA . VAL B 1 233 ? 6.75 -25.141 -8.938 1 98.62 233 VAL B CA 1
ATOM 4080 C C . VAL B 1 233 ? 5.293 -24.719 -9.109 1 98.62 233 VAL B C 1
ATOM 4082 O O . VAL B 1 233 ? 4.375 -25.5 -8.852 1 98.62 233 VAL B O 1
ATOM 4085 N N . GLU B 1 234 ? 5.125 -23.469 -9.477 1 98.81 234 GLU B N 1
ATOM 4086 C CA . GLU B 1 234 ? 3.809 -22.875 -9.695 1 98.81 234 GLU B CA 1
ATOM 4087 C C . GLU B 1 234 ? 3.482 -22.781 -11.188 1 98.81 234 GLU B C 1
ATOM 4089 O O . GLU B 1 234 ? 4.164 -22.078 -11.938 1 98.81 234 GLU B O 1
ATOM 4094 N N . LEU B 1 235 ? 2.52 -23.484 -11.594 1 98.5 235 LEU B N 1
ATOM 4095 C CA . LEU B 1 235 ? 2.02 -23.422 -12.961 1 98.5 235 LEU B CA 1
ATOM 4096 C C . LEU B 1 235 ? 0.799 -22.516 -13.047 1 98.5 235 LEU B C 1
ATOM 4098 O O . LEU B 1 235 ? -0.285 -22.875 -12.578 1 98.5 235 LEU B O 1
ATOM 4102 N N . CYS B 1 236 ? 0.992 -21.344 -13.625 1 97.88 236 CYS B N 1
ATOM 4103 C CA . CYS B 1 236 ? -0.002 -20.266 -13.625 1 97.88 236 CYS B CA 1
ATOM 4104 C C . CYS B 1 236 ? -1.012 -20.469 -14.75 1 97.88 236 CYS B C 1
ATOM 4106 O O . CYS B 1 236 ? -0.653 -20.422 -15.93 1 97.88 236 CYS B O 1
ATOM 4108 N N . LEU B 1 237 ? -2.197 -20.562 -14.445 1 98.19 237 LEU B N 1
ATOM 4109 C CA . LEU B 1 237 ? -3.273 -20.938 -15.352 1 98.19 237 LEU B CA 1
ATOM 4110 C C . LEU B 1 237 ? -3.488 -19.875 -16.422 1 98.19 237 LEU B C 1
ATOM 4112 O O . LEU B 1 237 ? -3.973 -20.172 -17.516 1 98.19 237 LEU B O 1
ATOM 4116 N N . ALA B 1 238 ? -3.119 -18.641 -16.094 1 96.38 238 ALA B N 1
ATOM 4117 C CA . ALA B 1 238 ? -3.195 -17.562 -17.094 1 96.38 238 ALA B CA 1
ATOM 4118 C C . ALA B 1 238 ? -2.496 -17.969 -18.391 1 96.38 238 ALA B C 1
ATOM 4120 O O . ALA B 1 238 ? -2.922 -17.578 -19.469 1 96.38 238 ALA B O 1
ATOM 4121 N N . MET B 1 239 ? -1.479 -18.812 -18.266 1 93.88 239 MET B N 1
ATOM 4122 C CA . MET B 1 239 ? -0.66 -19.188 -19.422 1 93.88 239 MET B CA 1
ATOM 4123 C C . MET B 1 239 ? -1.289 -20.344 -20.172 1 93.88 239 MET B C 1
ATOM 4125 O O . MET B 1 239 ? -0.984 -20.562 -21.344 1 93.88 239 MET B O 1
ATOM 4129 N N . TYR B 1 240 ? -2.154 -21.094 -19.531 1 96.25 240 TYR B N 1
ATOM 4130 C CA . TYR B 1 240 ? -2.566 -22.375 -20.109 1 96.25 240 TYR B CA 1
ATOM 4131 C C . TYR B 1 240 ? -4.039 -22.344 -20.5 1 96.25 240 TYR B C 1
ATOM 4133 O O . TYR B 1 240 ? -4.457 -23.062 -21.406 1 96.25 240 TYR B O 1
ATOM 4141 N N . VAL B 1 241 ? -4.805 -21.516 -19.766 1 94.25 241 VAL B N 1
ATOM 4142 C CA . VAL B 1 241 ? -6.234 -21.5 -20.047 1 94.25 241 VAL B CA 1
ATOM 4143 C C . VAL B 1 241 ? -6.746 -20.062 -20.062 1 94.25 241 VAL B C 1
ATOM 4145 O O . VAL B 1 241 ? -7.945 -19.828 -19.891 1 94.25 241 VAL B O 1
ATOM 4148 N N . GLY B 1 242 ? -5.887 -19.094 -20.094 1 91.75 242 GLY B N 1
ATOM 4149 C CA . GLY B 1 242 ? -6.27 -17.688 -20.25 1 91.75 242 GLY B CA 1
ATOM 4150 C C . GLY B 1 242 ? -6.707 -17.344 -21.656 1 91.75 242 GLY B C 1
ATOM 4151 O O . GLY B 1 242 ? -6.816 -18.219 -22.516 1 91.75 242 GLY B O 1
ATOM 4152 N N . SER B 1 243 ? -6.934 -16.062 -21.875 1 88.94 243 SER B N 1
ATOM 4153 C CA . SER B 1 243 ? -7.523 -15.609 -23.141 1 88.94 243 SER B CA 1
ATOM 4154 C C . SER B 1 243 ? -6.555 -15.797 -24.297 1 88.94 243 SER B C 1
ATOM 4156 O O . SER B 1 243 ? -6.977 -15.945 -25.453 1 88.94 243 SER B O 1
ATOM 4158 N N . ARG B 1 244 ? -5.262 -15.898 -24.016 1 84.75 244 ARG B N 1
ATOM 4159 C CA . ARG B 1 244 ? -4.293 -15.961 -25.109 1 84.75 244 ARG B CA 1
ATOM 4160 C C . ARG B 1 244 ? -3.609 -17.328 -25.156 1 84.75 244 ARG B C 1
ATOM 4162 O O . ARG B 1 244 ? -2.609 -17.5 -25.859 1 84.75 244 ARG B O 1
ATOM 4169 N N . SER B 1 245 ? -4.148 -18.141 -24.359 1 88.25 245 SER B N 1
ATOM 4170 C CA . SER B 1 245 ? -3.514 -19.453 -24.266 1 88.25 245 SER B CA 1
ATOM 4171 C C . SER B 1 245 ? -3.783 -20.281 -25.516 1 88.25 245 SER B C 1
ATOM 4173 O O . SER B 1 245 ? -4.848 -20.172 -26.125 1 88.25 245 SER B O 1
ATOM 4175 N N . THR B 1 246 ? -2.756 -21.016 -25.828 1 89.69 246 THR B N 1
ATOM 4176 C CA . THR B 1 246 ? -2.865 -21.938 -26.953 1 89.69 246 THR B CA 1
ATOM 4177 C C . THR B 1 246 ? -2.445 -23.344 -26.547 1 89.69 246 THR B C 1
ATOM 4179 O O . THR B 1 246 ? -1.739 -23.531 -25.562 1 89.69 246 THR B O 1
ATOM 4182 N N . GLY B 1 247 ? -2.936 -24.266 -27.297 1 93 247 GLY B N 1
ATOM 4183 C CA . GLY B 1 247 ? -2.561 -25.641 -27.047 1 93 247 GLY B CA 1
ATOM 4184 C C . GLY B 1 247 ? -3.355 -26.281 -25.922 1 93 247 GLY B C 1
ATOM 4185 O O . GLY B 1 247 ? -4.164 -25.609 -25.266 1 93 247 GLY B O 1
ATOM 4186 N N . ASP B 1 248 ? -3.137 -27.516 -25.781 1 97.12 248 ASP B N 1
ATOM 4187 C CA . ASP B 1 248 ? -3.803 -28.25 -24.719 1 97.12 248 ASP B CA 1
ATOM 4188 C C . ASP B 1 248 ? -3.098 -28.031 -23.375 1 97.12 248 ASP B C 1
ATOM 4190 O O . ASP B 1 248 ? -1.91 -28.328 -23.234 1 97.12 248 ASP B O 1
ATOM 4194 N N . PRO B 1 249 ? -3.811 -27.516 -22.422 1 97.75 249 PRO B N 1
ATOM 4195 C CA . PRO B 1 249 ? -3.158 -27.172 -21.156 1 97.75 249 PRO B CA 1
ATOM 4196 C C . PRO B 1 249 ? -2.545 -28.375 -20.438 1 97.75 249 PRO B C 1
ATOM 4198 O O . PRO B 1 249 ? -1.516 -28.234 -19.781 1 97.75 249 PRO B O 1
ATOM 4201 N N . VAL B 1 250 ? -3.154 -29.5 -20.578 1 98.31 250 VAL B N 1
ATOM 4202 C CA . VAL B 1 250 ? -2.631 -30.703 -19.922 1 98.31 250 VAL B CA 1
ATOM 4203 C C . VAL B 1 250 ? -1.294 -31.094 -20.562 1 98.31 250 VAL B C 1
ATOM 4205 O O . VAL B 1 250 ? -0.327 -31.375 -19.859 1 98.31 250 VAL B O 1
ATOM 4208 N N . GLU B 1 251 ? -1.229 -31.016 -21.859 1 97.75 251 GLU B N 1
ATOM 4209 C CA . GLU B 1 251 ? -0.003 -31.344 -22.578 1 97.75 251 GLU B CA 1
ATOM 4210 C C . GLU B 1 251 ? 1.096 -30.328 -22.297 1 97.75 251 GLU B C 1
ATOM 4212 O O . GLU B 1 251 ? 2.26 -30.703 -22.109 1 97.75 251 GLU B O 1
ATOM 4217 N N . ARG B 1 252 ? 0.734 -29.141 -22.219 1 96.88 252 ARG B N 1
ATOM 4218 C CA . ARG B 1 252 ? 1.7 -28.062 -22.016 1 96.88 252 ARG B CA 1
ATOM 4219 C C . ARG B 1 252 ? 2.305 -28.125 -20.609 1 96.88 252 ARG B C 1
ATOM 4221 O O . ARG B 1 252 ? 3.475 -27.797 -20.422 1 96.88 252 ARG B O 1
ATOM 4228 N N . THR B 1 253 ? 1.52 -28.562 -19.609 1 97.94 253 THR B N 1
ATOM 4229 C CA . THR B 1 253 ? 1.996 -28.562 -18.234 1 97.94 253 THR B CA 1
ATOM 4230 C C . THR B 1 253 ? 2.666 -29.891 -17.891 1 97.94 253 THR B C 1
ATOM 4232 O O . THR B 1 253 ? 3.385 -29.984 -16.891 1 97.94 253 THR B O 1
ATOM 4235 N N . ALA B 1 254 ? 2.48 -30.891 -18.703 1 98.06 254 ALA B N 1
ATOM 4236 C CA . ALA B 1 254 ? 2.881 -32.25 -18.391 1 98.06 254 ALA B CA 1
ATOM 4237 C C . ALA B 1 254 ? 4.379 -32.344 -18.125 1 98.06 254 ALA B C 1
ATOM 4239 O O . ALA B 1 254 ? 4.809 -32.969 -17.141 1 98.06 254 ALA B O 1
ATOM 4240 N N . PRO B 1 255 ? 5.262 -31.703 -18.969 1 98 255 PRO B N 1
ATOM 4241 C CA . PRO B 1 255 ? 6.695 -31.828 -18.703 1 98 255 PRO B CA 1
ATOM 4242 C C . PRO B 1 255 ? 7.105 -31.297 -17.344 1 98 255 PRO B C 1
ATOM 4244 O O . PRO B 1 255 ? 7.996 -31.844 -16.688 1 98 255 PRO B O 1
ATOM 4247 N N . TYR B 1 256 ? 6.441 -30.297 -16.891 1 98.31 256 TYR B N 1
ATOM 4248 C CA . TYR B 1 256 ? 6.785 -29.656 -15.633 1 98.31 256 TYR B CA 1
ATOM 4249 C C . TYR B 1 256 ? 6.184 -30.422 -14.453 1 98.31 256 TYR B C 1
ATOM 4251 O O . TYR B 1 256 ? 6.824 -30.578 -13.414 1 98.31 256 TYR B O 1
ATOM 4259 N N . ARG B 1 257 ? 4.926 -30.891 -14.609 1 98.44 257 ARG B N 1
ATOM 4260 C CA . ARG B 1 257 ? 4.309 -31.719 -13.57 1 98.44 257 ARG B CA 1
ATOM 4261 C C . ARG B 1 257 ? 5.102 -33 -13.344 1 98.44 257 ARG B C 1
ATOM 4263 O O . ARG B 1 257 ? 5.289 -33.406 -12.195 1 98.44 257 ARG B O 1
ATOM 4270 N N . GLU B 1 258 ? 5.547 -33.562 -14.438 1 98.25 258 GLU B N 1
ATOM 4271 C CA . GLU B 1 258 ? 6.32 -34.812 -14.344 1 98.25 258 GLU B CA 1
ATOM 4272 C C . GLU B 1 258 ? 7.684 -34.562 -13.711 1 98.25 258 GLU B C 1
ATOM 4274 O O . GLU B 1 258 ? 8.141 -35.344 -12.875 1 98.25 258 GLU B O 1
ATOM 4279 N N . ALA B 1 259 ? 8.305 -33.469 -14.094 1 98.38 259 ALA B N 1
ATOM 4280 C CA . ALA B 1 259 ? 9.617 -33.125 -13.555 1 98.38 259 ALA B CA 1
ATOM 4281 C C . ALA B 1 259 ? 9.531 -32.812 -12.062 1 98.38 259 ALA B C 1
ATOM 4283 O O . ALA B 1 259 ? 10.414 -33.219 -11.289 1 98.38 259 ALA B O 1
ATOM 4284 N N . ALA B 1 260 ? 8.531 -32.125 -11.625 1 98.44 260 ALA B N 1
ATOM 4285 C CA . ALA B 1 260 ? 8.383 -31.672 -10.25 1 98.44 260 ALA B CA 1
ATOM 4286 C C . ALA B 1 260 ? 7.805 -32.75 -9.352 1 98.44 260 ALA B C 1
ATOM 4288 O O . ALA B 1 260 ? 8.188 -32.875 -8.188 1 98.44 260 ALA B O 1
ATOM 4289 N N . GLY B 1 261 ? 6.891 -33.594 -9.969 1 98.38 261 GLY B N 1
ATOM 4290 C CA . GLY B 1 261 ? 6.035 -34.469 -9.164 1 98.38 261 GLY B CA 1
ATOM 4291 C C . GLY B 1 261 ? 4.84 -33.75 -8.578 1 98.38 261 GLY B C 1
ATOM 4292 O O . GLY B 1 261 ? 4.891 -32.531 -8.352 1 98.38 261 GLY B O 1
ATOM 4293 N N . VAL B 1 262 ? 3.799 -34.469 -8.258 1 98.44 262 VAL B N 1
ATOM 4294 C CA . VAL B 1 262 ? 2.533 -33.906 -7.789 1 98.44 262 VAL B CA 1
ATOM 4295 C C . VAL B 1 262 ? 2.76 -33.125 -6.496 1 98.44 262 VAL B C 1
ATOM 4297 O O . VAL B 1 262 ? 2.217 -32.031 -6.324 1 98.44 262 VAL B O 1
ATOM 4300 N N . GLY B 1 263 ? 3.596 -33.594 -5.625 1 98.44 263 GLY B N 1
ATOM 4301 C CA . GLY B 1 263 ? 3.805 -33 -4.316 1 98.44 263 GLY B CA 1
ATOM 4302 C C . GLY B 1 263 ? 4.488 -31.641 -4.375 1 98.44 263 GLY B C 1
ATOM 4303 O O . GLY B 1 263 ? 4.41 -30.859 -3.43 1 98.44 263 GLY B O 1
ATOM 4304 N N . HIS B 1 264 ? 5.125 -31.344 -5.508 1 98.75 264 HIS B N 1
ATOM 4305 C CA . HIS B 1 264 ? 5.863 -30.094 -5.664 1 98.75 264 HIS B CA 1
ATOM 4306 C C . HIS B 1 264 ? 5.246 -29.219 -6.75 1 98.75 264 HIS B C 1
ATOM 4308 O O . HIS B 1 264 ? 5.902 -28.312 -7.273 1 98.75 264 HIS B O 1
ATOM 4314 N N . THR B 1 265 ? 3.998 -29.5 -7.133 1 98.81 265 THR B N 1
ATOM 4315 C CA . THR B 1 265 ? 3.303 -28.734 -8.164 1 98.81 265 THR B CA 1
ATOM 4316 C C . THR B 1 265 ? 2.076 -28.047 -7.578 1 98.81 265 THR B C 1
ATOM 4318 O O . THR B 1 265 ? 1.29 -28.656 -6.855 1 98.81 265 THR B O 1
ATOM 4321 N N . ILE B 1 266 ? 1.989 -26.781 -7.812 1 98.94 266 ILE B N 1
ATOM 4322 C CA . ILE B 1 266 ? 0.747 -26.078 -7.516 1 98.94 266 ILE B CA 1
ATOM 4323 C C . ILE B 1 266 ? 0.246 -25.359 -8.773 1 98.94 266 ILE B C 1
ATOM 4325 O O . ILE B 1 266 ? 1.044 -24.891 -9.586 1 98.94 266 ILE B O 1
ATOM 4329 N N . PHE B 1 267 ? -1.052 -25.297 -8.914 1 98.81 267 PHE B N 1
ATOM 4330 C CA . PHE B 1 267 ? -1.677 -24.359 -9.836 1 98.81 267 PHE B CA 1
ATOM 4331 C C . PHE B 1 267 ? -2.002 -23.047 -9.117 1 98.81 267 PHE B C 1
ATOM 4333 O O . PHE B 1 267 ? -2.33 -23.047 -7.934 1 98.81 267 PHE B O 1
ATOM 4340 N N . SER B 1 268 ? -1.842 -21.969 -9.758 1 98.81 268 SER B N 1
ATOM 4341 C CA . SER B 1 268 ? -2.357 -20.656 -9.383 1 98.81 268 SER B CA 1
ATOM 4342 C C . SER B 1 268 ? -2.99 -19.953 -10.578 1 98.81 268 SER B C 1
ATOM 4344 O O . SER B 1 268 ? -2.752 -20.328 -11.727 1 98.81 268 SER B O 1
ATOM 4346 N N . SER B 1 269 ? -3.84 -19.062 -10.32 1 98.62 269 SER B N 1
ATOM 4347 C CA . SER B 1 269 ? -4.523 -18.438 -11.445 1 98.62 269 SER B CA 1
ATOM 4348 C C . SER B 1 269 ? -3.613 -17.453 -12.172 1 98.62 269 SER B C 1
ATOM 4350 O O . SER B 1 269 ? -3.506 -17.484 -13.398 1 98.62 269 SER B O 1
ATOM 4352 N N . ASP B 1 270 ? -2.871 -16.609 -11.375 1 98.19 270 ASP B N 1
ATOM 4353 C CA . ASP B 1 270 ? -2.137 -15.484 -11.945 1 98.19 270 ASP B CA 1
ATOM 4354 C C . ASP B 1 270 ? -3.053 -14.594 -12.773 1 98.19 270 ASP B C 1
ATOM 4356 O O . ASP B 1 270 ? -2.66 -14.109 -13.844 1 98.19 270 ASP B O 1
ATOM 4360 N N . LEU B 1 271 ? -4.312 -14.523 -12.289 1 98.12 271 LEU B N 1
ATOM 4361 C CA . LEU B 1 271 ? -5.328 -13.836 -13.086 1 98.12 271 LEU B CA 1
ATOM 4362 C C . LEU B 1 271 ? -6.004 -12.734 -12.266 1 98.12 271 LEU B C 1
ATOM 4364 O O . LEU B 1 271 ? -5.84 -12.672 -11.047 1 98.12 271 LEU B O 1
ATOM 4368 N N . GLY B 1 272 ? -6.773 -11.953 -12.867 1 97.31 272 GLY B N 1
ATOM 4369 C CA . GLY B 1 272 ? -7.469 -10.773 -12.383 1 97.31 272 GLY B CA 1
ATOM 4370 C C . GLY B 1 272 ? -7.406 -9.602 -13.352 1 97.31 272 GLY B C 1
ATOM 4371 O O . GLY B 1 272 ? -8.078 -8.594 -13.156 1 97.31 272 GLY B O 1
ATOM 4372 N N . GLN B 1 273 ? -6.66 -9.797 -14.445 1 95.19 273 GLN B N 1
ATOM 4373 C CA . GLN B 1 273 ? -6.445 -8.742 -15.43 1 95.19 273 GLN B CA 1
ATOM 4374 C C . GLN B 1 273 ? -7.684 -8.531 -16.297 1 95.19 273 GLN B C 1
ATOM 4376 O O . GLN B 1 273 ? -8.391 -9.492 -16.625 1 95.19 273 GLN B O 1
ATOM 4381 N N . LYS B 1 274 ? -7.852 -7.332 -16.656 1 94.25 274 LYS B N 1
ATOM 4382 C CA . LYS B 1 274 ? -8.852 -7.055 -17.672 1 94.25 274 LYS B CA 1
ATOM 4383 C C . LYS B 1 274 ? -8.609 -7.895 -18.922 1 94.25 274 LYS B C 1
ATOM 4385 O O . LYS B 1 274 ? -7.461 -8.07 -19.344 1 94.25 274 LYS B O 1
ATOM 4390 N N . GLY B 1 275 ? -9.664 -8.469 -19.453 1 93.94 275 GLY B N 1
ATOM 4391 C CA . GLY B 1 275 ? -9.547 -9.211 -20.703 1 93.94 275 GLY B CA 1
ATOM 4392 C C . GLY B 1 275 ? -9.25 -10.68 -20.484 1 93.94 275 GLY B C 1
ATOM 4393 O O . GLY B 1 275 ? -9.102 -11.438 -21.453 1 93.94 275 GLY B O 1
ATOM 4394 N N . ASN B 1 276 ? -9.141 -11.133 -19.297 1 96.5 276 ASN B N 1
ATOM 4395 C CA . ASN B 1 276 ? -8.914 -12.539 -18.969 1 96.5 276 ASN B CA 1
ATOM 4396 C C . ASN B 1 276 ? -10.078 -13.125 -18.172 1 96.5 276 ASN B C 1
ATOM 4398 O O . ASN B 1 276 ? -10.875 -12.383 -17.594 1 96.5 276 ASN B O 1
ATOM 4402 N N . PRO B 1 277 ? -10.25 -14.438 -18.203 1 97.56 277 PRO B N 1
ATOM 4403 C CA . PRO B 1 277 ? -11.234 -15.047 -17.312 1 97.56 277 PRO B CA 1
ATOM 4404 C C . PRO B 1 277 ? -10.914 -14.812 -15.836 1 97.56 277 PRO B C 1
ATOM 4406 O O . PRO B 1 277 ? -9.773 -14.484 -15.492 1 97.56 277 PRO B O 1
ATOM 4409 N N . LEU B 1 278 ? -11.938 -14.969 -15.031 1 98.06 278 LEU B N 1
ATOM 4410 C CA . LEU B 1 278 ? -11.711 -14.883 -13.594 1 98.06 278 LEU B CA 1
ATOM 4411 C C . LEU B 1 278 ? -10.906 -16.078 -13.102 1 98.06 278 LEU B C 1
ATOM 4413 O O . LEU B 1 278 ? -10.891 -17.125 -13.742 1 98.06 278 LEU B O 1
ATOM 4417 N N . PRO B 1 279 ? -10.227 -15.953 -11.977 1 98.5 279 PRO B N 1
ATOM 4418 C CA . PRO B 1 279 ? -9.398 -17.031 -11.43 1 98.5 279 PRO B CA 1
ATOM 4419 C C . PRO B 1 279 ? -10.156 -18.344 -11.305 1 98.5 279 PRO B C 1
ATOM 4421 O O . PRO B 1 279 ? -9.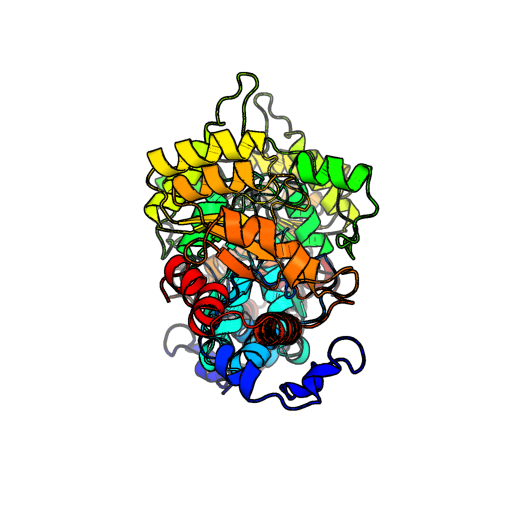68 -19.391 -11.766 1 98.5 279 PRO B O 1
ATOM 4424 N N . ILE B 1 280 ? -11.383 -18.328 -10.805 1 98.12 280 ILE B N 1
ATOM 4425 C CA . ILE B 1 280 ? -12.125 -19.562 -10.562 1 98.12 280 ILE B CA 1
ATOM 4426 C C . ILE B 1 280 ? -12.523 -20.203 -11.891 1 98.12 280 ILE B C 1
ATOM 4428 O O . ILE B 1 280 ? -12.531 -21.422 -12.016 1 98.12 280 ILE B O 1
ATOM 4432 N N . THR B 1 281 ? -12.805 -19.375 -12.891 1 98.06 281 THR B N 1
ATOM 4433 C CA . THR B 1 281 ? -13.07 -19.875 -14.227 1 98.06 281 THR B CA 1
ATOM 4434 C C . THR B 1 281 ? -11.875 -20.672 -14.75 1 98.06 281 THR B C 1
ATOM 4436 O O . THR B 1 281 ? -12.039 -21.766 -15.289 1 98.06 281 THR B O 1
ATOM 4439 N N . ALA B 1 282 ? -10.711 -20.141 -14.539 1 98.56 282 ALA B N 1
ATOM 4440 C CA . ALA B 1 282 ? -9.492 -20.797 -15.008 1 98.56 282 ALA B CA 1
ATOM 4441 C C . ALA B 1 282 ? -9.266 -22.125 -14.297 1 98.56 282 ALA B C 1
ATOM 4443 O O . ALA B 1 282 ? -8.891 -23.125 -14.93 1 98.56 282 ALA B O 1
ATOM 4444 N N . TYR B 1 283 ? -9.484 -22.141 -12.992 1 98.69 283 TYR B N 1
ATOM 4445 C CA . TYR B 1 283 ? -9.367 -23.391 -12.242 1 98.69 283 TYR B CA 1
ATOM 4446 C C . TYR B 1 283 ? -10.344 -24.438 -12.766 1 98.69 283 TYR B C 1
ATOM 4448 O O . TYR B 1 283 ? -9.984 -25.594 -12.945 1 98.69 283 TYR B O 1
ATOM 4456 N N . ARG B 1 284 ? -11.57 -24.016 -13.008 1 98.31 284 ARG B N 1
ATOM 4457 C CA . ARG B 1 284 ? -12.578 -24.938 -13.516 1 98.31 284 ARG B CA 1
ATOM 4458 C C . ARG B 1 284 ? -12.148 -25.531 -14.852 1 98.31 284 ARG B C 1
ATOM 4460 O O . ARG B 1 284 ? -12.273 -26.734 -15.062 1 98.31 284 ARG B O 1
ATOM 4467 N N . ARG B 1 285 ? -11.617 -24.719 -15.688 1 98.19 285 ARG B N 1
ATOM 4468 C CA . ARG B 1 285 ? -11.172 -25.172 -17 1 98.19 285 ARG B CA 1
ATOM 4469 C C . ARG B 1 285 ? -10.055 -26.188 -16.891 1 98.19 285 ARG B C 1
ATOM 4471 O O . ARG B 1 285 ? -10.102 -27.25 -17.531 1 98.19 285 ARG B O 1
ATOM 4478 N N . MET B 1 286 ? -9.094 -25.859 -16.078 1 98.69 286 MET B N 1
ATOM 4479 C CA . MET B 1 286 ? -7.949 -26.75 -15.945 1 98.69 286 MET B CA 1
ATOM 4480 C C . MET B 1 286 ? -8.359 -28.094 -15.328 1 98.69 286 MET B C 1
ATOM 4482 O O . MET B 1 286 ? -7.957 -29.156 -15.812 1 98.69 286 MET B O 1
ATOM 4486 N N . VAL B 1 287 ? -9.18 -28.031 -14.289 1 98.75 287 VAL B N 1
ATOM 4487 C CA . VAL B 1 287 ? -9.602 -29.234 -13.602 1 98.75 287 VAL B CA 1
ATOM 4488 C C . VAL B 1 287 ? -10.406 -30.125 -14.547 1 98.75 287 VAL B C 1
ATOM 4490 O O . VAL B 1 287 ? -10.219 -31.344 -14.578 1 98.75 287 VAL B O 1
ATOM 4493 N N . ARG B 1 288 ? -11.266 -29.516 -15.359 1 98.44 288 ARG B N 1
ATOM 4494 C CA . ARG B 1 288 ? -12.023 -30.281 -16.344 1 98.44 288 ARG B CA 1
ATOM 4495 C C . ARG B 1 288 ? -11.078 -31 -17.312 1 98.44 288 ARG B C 1
ATOM 4497 O O . ARG B 1 288 ? -11.25 -32.188 -17.578 1 98.44 288 ARG B O 1
ATOM 4504 N N . LYS B 1 289 ? -10.07 -30.297 -17.797 1 98.5 289 LYS B N 1
ATOM 4505 C CA . LYS B 1 289 ? -9.125 -30.875 -18.75 1 98.5 289 LYS B CA 1
ATOM 4506 C C . LYS B 1 289 ? -8.336 -32 -18.109 1 98.5 289 LYS B C 1
ATOM 4508 O O . LYS B 1 289 ? -8.062 -33.031 -18.75 1 98.5 289 LYS B O 1
ATOM 4513 N N . LEU B 1 290 ? -7.969 -31.844 -16.859 1 98.75 290 LEU B N 1
ATOM 4514 C CA . LEU B 1 290 ? -7.23 -32.875 -16.156 1 98.75 290 LEU B CA 1
ATOM 4515 C C . LEU B 1 290 ? -8.094 -34.125 -15.953 1 98.75 290 LEU B C 1
ATOM 4517 O O . LEU B 1 290 ? -7.609 -35.25 -16.094 1 98.75 290 LEU B O 1
ATOM 4521 N N . LEU B 1 291 ? -9.383 -33.875 -15.609 1 98.62 291 LEU B N 1
ATOM 4522 C CA . LEU B 1 291 ? -10.312 -35 -15.453 1 98.62 291 LEU B CA 1
ATOM 4523 C C . LEU B 1 291 ? -10.492 -35.75 -16.766 1 98.62 291 LEU B C 1
ATOM 4525 O O . LEU B 1 291 ? -10.461 -37 -16.781 1 98.62 291 LEU B O 1
ATOM 4529 N N . ASP B 1 292 ? -10.602 -35 -17.828 1 98.31 292 ASP B N 1
ATOM 4530 C CA . ASP B 1 292 ? -10.758 -35.625 -19.141 1 98.31 292 ASP B CA 1
ATOM 4531 C C . ASP B 1 292 ? -9.531 -36.438 -19.516 1 98.31 292 ASP B C 1
ATOM 4533 O O . ASP B 1 292 ? -9.641 -37.438 -20.219 1 98.31 292 ASP B O 1
ATOM 4537 N N . ALA B 1 293 ? -8.453 -36.062 -19.016 1 98.38 293 ALA B N 1
ATOM 4538 C CA . ALA B 1 293 ? -7.199 -36.75 -19.266 1 98.38 293 ALA B CA 1
ATOM 4539 C C . ALA B 1 293 ? -6.973 -37.875 -18.25 1 98.38 293 ALA B C 1
ATOM 4541 O O . ALA B 1 293 ? -5.895 -38.469 -18.203 1 98.38 293 ALA B O 1
ATOM 4542 N N . LYS B 1 294 ? -7.922 -38.062 -17.375 1 98.25 294 LYS B N 1
ATOM 4543 C CA . LYS B 1 294 ? -7.957 -39.156 -16.406 1 98.25 294 LYS B CA 1
ATOM 4544 C C . LYS B 1 294 ? -6.898 -38.969 -15.32 1 98.25 294 LYS B C 1
ATOM 4546 O O . LYS B 1 294 ? -6.328 -39.938 -14.828 1 98.25 294 LYS B O 1
ATOM 4551 N N . THR B 1 295 ? -6.586 -37.719 -15.031 1 98.5 295 THR B N 1
ATOM 4552 C CA . THR B 1 295 ? -5.746 -37.438 -13.875 1 98.5 295 THR B CA 1
ATOM 4553 C C . THR B 1 295 ? -6.457 -37.844 -12.586 1 98.5 295 THR B C 1
ATOM 4555 O O . THR B 1 295 ? -7.637 -37.531 -12.398 1 98.5 295 THR B O 1
ATOM 4558 N N . PRO B 1 296 ? -5.758 -38.562 -11.711 1 98.56 296 PRO B N 1
ATOM 4559 C CA . PRO B 1 296 ? -6.406 -38.938 -10.453 1 98.56 296 PRO B CA 1
ATOM 4560 C C . PRO B 1 296 ? -6.926 -37.75 -9.672 1 98.56 296 PRO B C 1
ATOM 4562 O O . PRO B 1 296 ? -6.25 -36.719 -9.586 1 98.56 296 PRO B O 1
ATOM 4565 N N . GLU B 1 297 ? -8.078 -37.875 -9.094 1 98.62 297 GLU B N 1
ATOM 4566 C CA . GLU B 1 297 ? -8.719 -36.781 -8.352 1 98.62 297 GLU B CA 1
ATOM 4567 C C . GLU B 1 297 ? -7.844 -36.312 -7.195 1 98.62 297 GLU B C 1
ATOM 4569 O O . GLU B 1 297 ? -7.785 -35.094 -6.902 1 98.62 297 GLU B O 1
ATOM 4574 N N . ASP B 1 298 ? -7.203 -37.25 -6.543 1 98.62 298 ASP B N 1
ATOM 4575 C CA . ASP B 1 298 ? -6.355 -36.906 -5.41 1 98.62 298 ASP B CA 1
ATOM 4576 C C . ASP B 1 298 ? -5.199 -36 -5.855 1 98.62 298 ASP B C 1
ATOM 4578 O O . ASP B 1 298 ? -4.793 -35.094 -5.125 1 98.62 298 ASP B O 1
ATOM 4582 N N . ASP B 1 299 ? -4.637 -36.281 -7.031 1 98.81 299 ASP B N 1
ATOM 4583 C CA . ASP B 1 299 ? -3.58 -35.469 -7.59 1 98.81 299 ASP B CA 1
ATOM 4584 C C . ASP B 1 299 ? -4.102 -34.062 -7.918 1 98.81 299 ASP B C 1
ATOM 4586 O O . ASP B 1 299 ? -3.424 -33.062 -7.668 1 98.81 299 ASP B O 1
ATOM 4590 N N . ILE B 1 300 ? -5.297 -34 -8.453 1 98.88 300 ILE B N 1
ATOM 4591 C CA . ILE B 1 300 ? -5.906 -32.719 -8.797 1 98.88 300 ILE B CA 1
ATOM 4592 C C . ILE B 1 300 ? -6.113 -31.875 -7.527 1 98.88 300 ILE B C 1
ATOM 4594 O O . ILE B 1 300 ? -5.742 -30.703 -7.48 1 98.88 300 ILE B O 1
ATOM 4598 N N . ARG B 1 301 ? -6.586 -32.5 -6.441 1 98.81 301 ARG B N 1
ATOM 4599 C CA . ARG B 1 301 ? -6.809 -31.828 -5.176 1 98.81 301 ARG B CA 1
ATOM 4600 C C . ARG B 1 301 ? -5.496 -31.312 -4.594 1 98.81 301 ARG B C 1
ATOM 4602 O O . ARG B 1 301 ? -5.453 -30.234 -3.998 1 98.81 301 ARG B O 1
ATOM 4609 N N . ALA B 1 302 ? -4.484 -32.094 -4.785 1 98.88 302 ALA B N 1
ATOM 4610 C CA . ALA B 1 302 ? -3.172 -31.688 -4.293 1 98.88 302 ALA B CA 1
ATOM 4611 C C . ALA B 1 302 ? -2.686 -30.438 -5.02 1 98.88 302 ALA B C 1
ATOM 4613 O O . ALA B 1 302 ? -2.266 -29.469 -4.387 1 98.88 302 ALA B O 1
ATOM 4614 N N . MET B 1 303 ? -2.799 -30.406 -6.328 1 98.88 303 MET B N 1
ATOM 4615 C CA . MET B 1 303 ? -2.242 -29.328 -7.145 1 98.88 303 MET B CA 1
ATOM 4616 C C . MET B 1 303 ? -3.121 -28.078 -7.078 1 98.88 303 MET B C 1
ATOM 4618 O O . MET B 1 303 ? -2.635 -26.969 -7.258 1 98.88 303 MET B O 1
ATOM 4622 N N . VAL B 1 304 ? -4.41 -28.266 -6.707 1 98.69 304 VAL B N 1
ATOM 4623 C CA . VAL B 1 304 ? -5.375 -27.172 -6.668 1 98.69 304 VAL B CA 1
ATOM 4624 C C . VAL B 1 304 ? -5.363 -26.516 -5.285 1 98.69 304 VAL B C 1
ATOM 4626 O O . VAL B 1 304 ? -5.578 -25.312 -5.16 1 98.69 304 VAL B O 1
ATOM 4629 N N . GLY B 1 305 ? -5.055 -27.406 -4.207 1 98.56 305 GLY B N 1
ATOM 4630 C CA . GLY B 1 305 ? -5.293 -26.797 -2.902 1 98.56 305 GLY B CA 1
ATOM 4631 C C . GLY B 1 305 ? -4.34 -27.297 -1.833 1 98.56 305 GLY B C 1
ATOM 4632 O O . GLY B 1 305 ? -3.738 -26.5 -1.111 1 98.56 305 GLY B O 1
ATOM 4633 N N . ARG B 1 306 ? -4.141 -28.578 -1.746 1 98.62 306 ARG B N 1
ATOM 4634 C CA . ARG B 1 306 ? -3.406 -29.141 -0.622 1 98.62 306 ARG B CA 1
ATOM 4635 C C . ARG B 1 306 ? -1.976 -28.625 -0.579 1 98.62 306 ARG B C 1
ATOM 4637 O O . ARG B 1 306 ? -1.502 -28.172 0.469 1 98.62 306 ARG B O 1
ATOM 4644 N N . ASN B 1 307 ? -1.307 -28.656 -1.694 1 98.88 307 ASN B N 1
ATOM 4645 C CA . ASN B 1 307 ? 0.087 -28.234 -1.73 1 98.88 307 ASN B CA 1
ATOM 4646 C C . ASN B 1 307 ? 0.224 -26.75 -1.415 1 98.88 307 ASN B C 1
ATOM 4648 O O . ASN B 1 307 ? 1.044 -26.359 -0.582 1 98.88 307 ASN B O 1
ATOM 4652 N N . ALA B 1 308 ? -0.595 -25.906 -2.027 1 98.88 308 ALA B N 1
ATOM 4653 C CA . ALA B 1 308 ? -0.564 -24.469 -1.778 1 98.88 308 ALA B CA 1
ATOM 4654 C C . ALA B 1 308 ? -0.986 -24.156 -0.346 1 98.88 308 ALA B C 1
ATOM 4656 O O . ALA B 1 308 ? -0.461 -23.234 0.271 1 98.88 308 ALA B O 1
ATOM 4657 N N . GLY B 1 309 ? -1.948 -24.922 0.153 1 98.75 309 GLY B N 1
ATOM 4658 C CA . GLY B 1 309 ? -2.375 -24.75 1.532 1 98.75 309 GLY B CA 1
ATOM 4659 C C . GLY B 1 309 ? -1.274 -25.016 2.537 1 98.75 309 GLY B C 1
ATOM 4660 O O . GLY B 1 309 ? -1.167 -24.328 3.555 1 98.75 309 GLY B O 1
ATOM 4661 N N . GLN B 1 310 ? -0.474 -26.031 2.258 1 98.5 310 GLN B N 1
ATOM 4662 C CA . GLN B 1 310 ? 0.666 -26.344 3.113 1 98.5 310 GLN B CA 1
ATOM 4663 C C . GLN B 1 310 ? 1.686 -25.219 3.107 1 98.5 310 GLN B C 1
ATOM 4665 O O . GLN B 1 310 ? 2.205 -24.828 4.16 1 98.5 310 GLN B O 1
ATOM 4670 N N . LEU B 1 311 ? 1.941 -24.672 1.942 1 98.75 311 LEU B N 1
ATOM 4671 C CA . LEU B 1 311 ? 2.865 -23.547 1.83 1 98.75 311 LEU B CA 1
ATOM 4672 C C . LEU B 1 311 ? 2.363 -22.344 2.627 1 98.75 311 LEU B C 1
ATOM 4674 O O . LEU B 1 311 ? 3.145 -21.672 3.301 1 98.75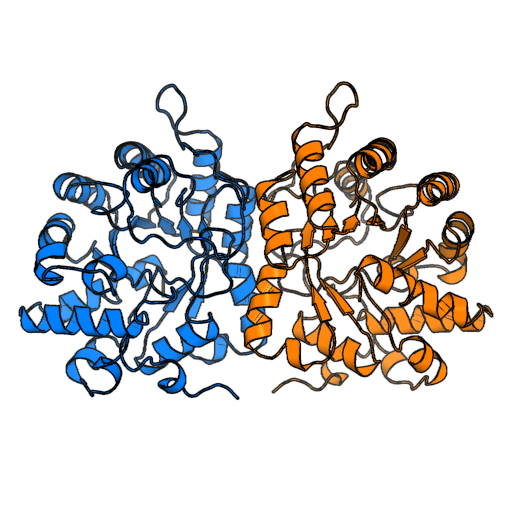 311 LEU B O 1
ATOM 4678 N N . LEU B 1 312 ? 1.059 -22.078 2.561 1 98.31 312 LEU B N 1
ATOM 4679 C CA . LEU B 1 312 ? 0.463 -20.891 3.18 1 98.31 312 LEU B CA 1
ATOM 4680 C C . LEU B 1 312 ? 0.128 -21.156 4.645 1 98.31 312 LEU B C 1
ATOM 4682 O O . LEU B 1 312 ? -0.192 -20.234 5.391 1 98.31 312 LEU B O 1
ATOM 4686 N N . ASP B 1 313 ? 0.211 -22.453 5.105 1 95.75 313 ASP B N 1
ATOM 4687 C CA . ASP B 1 313 ? -0.112 -22.891 6.457 1 95.75 313 ASP B CA 1
ATOM 4688 C C . ASP B 1 313 ? -1.583 -22.641 6.781 1 95.75 313 ASP B C 1
ATOM 4690 O O . ASP B 1 313 ? -1.9 -21.969 7.773 1 95.75 313 ASP B O 1
ATOM 4694 N N . VAL B 1 314 ? -2.43 -23 5.906 1 93.5 314 VAL B N 1
ATOM 4695 C CA . VAL B 1 314 ? -3.871 -22.891 6.098 1 93.5 314 VAL B CA 1
ATOM 4696 C C . VAL B 1 314 ? -4.535 -24.234 5.82 1 93.5 314 VAL B C 1
ATOM 4698 O O . VAL B 1 314 ? -3.988 -25.062 5.094 1 93.5 314 VAL B O 1
#

Secondary structure (DSSP, 8-state):
----GGGG--TTTTGGGGS--HHHHHHHTT-EEEEE-PBS-SS-BS-BHHHHHHHHHTTT--EEEE--SSS-SHHHHHHHHTTTGGGGSSEEE-EEE-SGGGTSS-HHHHHHHHHTT--EEEPPSTTBHHHHHHHHH--------SS--PPPPPB-SB-TTSPBPHHHHHHHHHHHHTT-EEE-TT--HHHHHHHHHHHHHHT---EEEE-IIIII---HHHHHHHHHTTPEEEEETHHHHSTT--S-HHHHHHHHHHHH-GGGEEEE--B-BTTS--HHHHHHHHHHHHHHTT--HHHHHIIIIIHHHHHHT-/----GGGG--TTTTGGGGS--HHHHHHHTT-EEEEE-PBS-SS-BS-BHHHHHHHHHTTT--EEEE--SSS-SHHHHHHHHTTTGGGGSSEEE-EEE-SGGGTSS-HHHHHHHHHTT--EEEPPSTTBHHHHHHHHH--------SS--PPPPPB-SB-TTSPBPHHHHHHHHHHHHTT-EEE-TT--HHHHHHHHHHHHHHT---EEEE-IIIII---HHHHHHHHHTTPEEEEETHHHHSTT--S-HHHHHHHHHHHH-GGGEEEE--B-BTTS--HHHHHHHHHHHHHHTT--HHHHHIIIIIHHHHHHT-

Nearest PDB structures (foldseek):
  2zc1-assembly1_A  TM=5.714E-01  e=5.303E-06  Deinococcus radiodurans
  4j5n-assembly1_A  TM=5.686E-01  e=8.056E-06  Deinococcus radiodurans
  3tn6-assembly1_A  TM=5.523E-01  e=8.787E-05  Geobacillus kaustophilus HTA426
  3tn6-assembly1_B  TM=5.377E-01  e=5.784E-05  Geobacillus kaustophilus HTA426
  3pnz-assembly1_A  TM=5.817E-01  e=1.417E-04  Listeria monocytogenes serotype 4b str. H7858

Sequence (628 aa):
MTATVSDLWDETLDADRFVPDPEVDALLVGGVDLHTHPGPSPFPRRMSIMDAATDAATVGFRALVCKSHHHSMQSDILALESVGLRDIGVQVVGGVALNRTVGGLNPYGVELALRMGGRVVWFPTIASTAHIEFHAHHHSGFPVSGIPLRDNEPISILDEAGGLLPEVHDILSVIAAESAILNCGHLPAAEIDVLIPAALAAGVDRIVVSHPDFVVGADPDRVAQWCRQGVTVELCLAMYVGSRSTGDPVERTAPYREAAGVGHTIFSSDLGQKGNPLPITAYRRMVRKLLDAKTPEDDIRAMVGRNAGQLLDVMTATVSDLWDETLDADRFVPDPEVDALLVGGVDLHTHPGPSPFPRRMSIMDAATDAATVGFRALVCKSHHHSMQSDILALESVGLRDIGVQVVGGVALNRTVGGLNPYGVELALRMGGRVVWFPTIASTAHIEFHAHHHSGFPVSGIPLRDNEPISILDEAGGLLPEVHDILSVIAAESAILNCGHLPAAEIDVLIPAALAAGVDRIVVSHPDFVVGADPDRVAQWCRQGVTVELCLAMYVGSRSTGDPVERTAPYREAAGVGHTIFSSDLGQKGNPLPITAYRRMVRKLLDAKTPEDDIRAMVGRNAGQLLDV

Organism: Pseudonocardia thermophila (NCBI:txid1848)

Solvent-accessible surface area (backbone atoms only — not comparable to full-atom values): 31532 Å² total; per-residue (Å²): 127,83,69,56,66,70,72,72,58,42,78,74,62,30,44,67,75,78,47,91,51,68,74,46,46,63,56,35,48,52,17,21,33,76,31,30,29,34,33,64,56,59,44,57,46,66,34,39,54,67,52,51,42,50,52,38,32,76,42,40,21,45,34,40,24,38,47,37,72,56,45,55,36,30,53,30,48,51,42,37,45,78,71,50,50,68,72,58,62,27,50,75,40,13,18,35,32,32,12,59,33,32,33,24,79,30,46,52,28,51,48,50,34,42,70,72,60,16,45,37,41,26,35,26,32,80,16,6,53,28,34,46,57,47,56,75,74,35,94,76,76,68,82,61,59,74,48,96,67,80,82,68,70,66,50,73,66,49,47,96,86,68,43,73,34,72,50,53,56,52,34,37,44,49,35,23,75,67,67,27,32,42,29,49,37,21,36,32,47,74,54,47,65,55,46,51,60,52,32,46,74,52,56,38,78,36,42,36,43,49,37,38,81,55,59,24,61,41,52,40,68,55,45,25,56,45,26,75,72,59,28,29,40,30,48,40,34,41,64,35,61,25,74,82,35,67,73,56,44,63,68,70,44,41,59,48,42,65,37,36,31,64,85,21,25,26,42,22,27,60,23,18,38,55,85,42,30,49,42,66,50,36,52,47,52,51,48,46,52,36,50,75,68,64,50,56,66,70,55,50,34,28,22,37,6,52,42,43,20,60,63,70,69,100,127,83,68,57,67,70,72,72,57,42,77,74,62,28,46,67,75,78,47,89,50,68,73,46,44,61,55,36,48,51,17,19,32,75,30,28,29,37,32,65,57,58,43,57,46,68,34,39,54,67,50,51,41,49,52,37,33,76,43,41,21,46,34,41,24,40,48,38,72,58,46,56,36,30,52,28,49,51,41,37,44,77,71,51,48,69,73,60,64,27,49,72,39,14,17,36,32,31,12,60,34,32,33,23,80,30,47,52,27,51,49,50,35,42,70,72,61,16,45,37,39,27,35,27,34,81,15,6,53,28,32,46,57,47,54,74,75,34,93,74,77,68,82,61,60,74,49,95,69,82,82,66,71,66,52,72,65,49,44,96,86,68,43,72,34,70,49,53,56,53,35,36,44,49,36,25,75,66,68,27,30,41,29,49,38,22,36,33,47,73,56,46,65,56,47,51,61,52,32,47,73,52,56,38,79,36,40,37,44,48,37,38,83,53,59,24,62,40,53,39,68,56,45,25,57,47,28,75,72,59,29,29,40,31,48,39,33,40,64,37,61,26,73,81,35,66,74,56,44,62,69,70,44,40,58,47,43,65,39,36,31,63,85,22,28,25,43,22,26,60,24,17,38,55,87,41,30,50,42,66,50,35,51,46,51,52,48,46,51,36,50,74,68,64,48,55,65,70,54,49,34,28,22,37,6,51,42,42,20,58,63,71,70,100

InterPro domains:
  IPR032466 Metal-dependent hydrolase [SSF51556] (29-312)
  IPR046249 Protein of unknown function DUF6282 [PF19799] (30-234)

pLDDT: mean 95.09, std 8.52, range [32.44, 99.0]

Foldseek 3Di:
DPPDLVVLADCPQQVCVVPDDVPLLVLLAQFEFAAEEADDALFAFSHHPLSQLLNSLVSHYAEYEYDYLQAWCQVVCVVCVVVCSVVSRHHYAYAYEQFVNQPHLDLVRRLVRLVSPHFEYEHHACQAPLNVVQVVPDVQPPTDGNDDDDHHHHDDQADPVGAGDPSLLSNLLSNQVSLGAYEHHLYALSSVVRSLVSSVVSRRQHYEYEDCVPSRVDFLQSLLVSLVSRYAYEYALCADPWPPHDDHSCVVCVSNCVSNPLLRAAYHHNYRGPRIHRGVSSSSVVSVSCVVVVPDSVSSSSRRHVNVCVSRVD/DPPDLVVLADCPQQVCVVPDDVPLLVLLAQFEFAAEEADDALFAFSHHPLSQLLNSVVSHYAEYEYDYLQAWCQVVCVVCVVVCSVVSRHHYAYAYEQFVNQPHLDLVRRLVRLVSPHFEYEHHACQAPLNVVQVVVDPQPPTDGNDDDDHHHHDDQADPVGAGDPSLLSNLLSNQVSLGAYEHHLYALSSVVRSLVSSVVSRRQHYEYEDCVPSRVDFLQSLLVSLVSRYAYEYALCADPWPPHDDHSCVVCVSNCVSNPLLRAAYHHNYRGPRIHRRVSSSSVVSVSCVVVVPDSVSSSSRRHVNVCVSRVD

Radius of gyration: 25.74 Å; Cα contacts (8 Å, |Δi|>4): 1361; chains: 2; bounding box: 56×76×56 Å